Protein AF-0000000086705474 (afdb_homodimer)

Foldseek 3Di:
DDPPPPPPPPPPPPPPPPPPPPPPPPPDFAAEAEEEDEEEDAWEFEDPAPVCRQVSQVVTADDDDNDGDQKDKDKDKDKDWDWDQDPQAIHTRYMYMYMYMYMYHYDYPNLVVYDPVRVVVVCLQRVLRCVLVVVLVVLVSVLSVQLRVQLSPDDHDNYPVVSVVVSVVSNVVSVVVSVVVSVVSCVVCVNRVVSVNDRDD/DDDDPPDPDPPPPPPPPPPPPPPPPPPDFAAEAEEEDEEEDAWEFEDPAPVCRQVSQVVTADDDDNDGDQKDKDKDKDKDWDWDQDPQAIHTRYMYMYMYMYMYHYDYPNLVVYDPVRVVVVCLQRVLRCVLVVVLVVLVSVLSVQLRVQLSPDDHDNYPVVSVVVSVVSNVVSVVVSVVVSVVSCVVCVNRVVSVNDRDD

InterPro domains:
  IPR010321 Protein of unknown function DUF922 [PF06037] (41-191)

Organism: NCBI:txid218936

Secondary structure (DSSP, 8-state):
----------------------------PPEEEEEEEEEEEEEEE--SSGGGHHHHHHHHS-EETTEE-S-EEEEEEEEEEEEEEETTEEEEEEEEEEEEEEEEEEEEGGGGGS-HHHHHHHHHHHHHHHHHHHHHHHHHHHHHHHHHHHHHTPPPBSSHHHHHHHHHHHHHHHHHHHHHHHHHHHHHTTTTGGGT-----/----------------------------PPEEEEEEEEEEEEEEE--SSGGGHHHHHHHHS-EETTEE-S-EEEEEEEEEEEEEEETTEEEEEEEEEEEEEEEEEEEEGGGGGS-HHHHHHHHHHHHHHHHHHHHHHHHHHHHHHHHHHHHHTPPPBSSHHHHHHHHHHHHHHHHHHHHHHHHHHHHHTTTTGGGT-----

Nearest PDB structures (foldseek):
  4lzk-assembly1_E  TM=5.036E-01  e=5.948E+00  Burkholderia cenocepacia J2315
  5zx2-assembly1_D  TM=4.652E-01  e=9.963E+00  Mycobacterium tuberculosis H37Rv
  4lzk-assembly1_E  TM=5.034E-01  e=5.972E+00  Burkholderia cenocepacia J2315
  5zx2-assembly1_D  TM=4.645E-01  e=9.997E+00  Mycobacterium tuberculosis H37Rv

Structure (mmCIF, N/CA/C/O backbone):
data_AF-0000000086705474-model_v1
#
loop_
_entity.id
_entity.type
_entity.pdbx_description
1 polymer 'DUF922 domain-containing protein'
#
loop_
_atom_site.group_PDB
_atom_site.id
_atom_site.type_symbol
_atom_site.label_atom_id
_atom_site.label_alt_id
_atom_site.label_comp_id
_atom_site.label_asym_id
_atom_site.label_entity_id
_atom_site.label_seq_id
_atom_site.pdbx_PDB_ins_code
_atom_site.Cartn_x
_atom_site.Cartn_y
_atom_site.Cartn_z
_atom_site.occupancy
_atom_site.B_iso_or_equiv
_atom_site.auth_seq_id
_atom_site.auth_comp_id
_atom_site.auth_asym_id
_atom_site.auth_atom_id
_atom_site.pdbx_PDB_model_num
ATOM 1 N N . MET A 1 1 ? 15.773 38.812 88.812 1 33.72 1 MET A N 1
ATOM 2 C CA . MET A 1 1 ? 16.312 39 87.438 1 33.72 1 MET A CA 1
ATOM 3 C C . MET A 1 1 ? 15.367 38.406 86.438 1 33.72 1 MET A C 1
ATOM 5 O O . MET A 1 1 ? 15.141 37.188 86.375 1 33.72 1 MET A O 1
ATOM 9 N N . LEU A 1 2 ? 14.273 39.156 86.062 1 41.97 2 LEU A N 1
ATOM 10 C CA . LEU A 1 2 ? 13.117 38.75 85.25 1 41.97 2 LEU A CA 1
ATOM 11 C C . LEU A 1 2 ? 13.516 38.469 83.812 1 41.97 2 LEU A C 1
ATOM 13 O O . LEU A 1 2 ? 14.195 39.281 83.188 1 41.97 2 LEU A O 1
ATOM 17 N N . PRO A 1 3 ? 13.539 37.188 83.312 1 48.03 3 PRO A N 1
ATOM 18 C CA . PRO A 1 3 ? 14.023 36.844 82 1 48.03 3 PRO A CA 1
ATOM 19 C C . PRO A 1 3 ? 13.172 37.469 80.875 1 48.03 3 PRO A C 1
ATOM 21 O O . PRO A 1 3 ? 11.961 37.625 81.062 1 48.03 3 PRO A O 1
ATOM 24 N N . SER A 1 4 ? 13.625 38.562 80.188 1 45.91 4 SER A N 1
ATOM 25 C CA . SER A 1 4 ? 13.031 39.281 79.062 1 45.91 4 SER A CA 1
ATOM 26 C C . SER A 1 4 ? 12.75 38.344 77.938 1 45.91 4 SER A C 1
ATOM 28 O O . SER A 1 4 ? 13.648 37.656 77.438 1 45.91 4 SER A O 1
ATOM 30 N N . ARG A 1 5 ? 11.57 37.688 77.875 1 47.78 5 ARG A N 1
ATOM 31 C CA . ARG A 1 5 ? 11.117 36.812 76.812 1 47.78 5 ARG A CA 1
ATOM 32 C C . ARG A 1 5 ? 11.141 37.531 75.5 1 47.78 5 ARG A C 1
ATOM 34 O O . ARG A 1 5 ? 10.57 38.625 75.312 1 47.78 5 ARG A O 1
ATOM 41 N N . ARG A 1 6 ? 12.242 37.375 74.75 1 51.72 6 ARG A N 1
ATOM 42 C CA . ARG A 1 6 ? 12.398 38 73.438 1 51.72 6 ARG A CA 1
ATOM 43 C C . ARG A 1 6 ? 11.242 37.625 72.562 1 51.72 6 ARG A C 1
ATOM 45 O O . ARG A 1 6 ? 10.75 36.5 72.562 1 51.72 6 ARG A O 1
ATOM 52 N N . PRO A 1 7 ? 10.492 38.625 71.938 1 50 7 PRO A N 1
ATOM 53 C CA . PRO A 1 7 ? 9.344 38.375 71.062 1 50 7 PRO A CA 1
ATOM 54 C C . PRO A 1 7 ? 9.711 37.531 69.875 1 50 7 PRO A C 1
ATOM 56 O O . PRO A 1 7 ? 10.789 37.719 69.25 1 50 7 PRO A O 1
ATOM 59 N N . ARG A 1 8 ? 9.328 36.219 69.75 1 44.72 8 ARG A N 1
ATOM 60 C CA . ARG A 1 8 ? 9.516 35.344 68.625 1 44.72 8 ARG A CA 1
ATOM 61 C C . ARG A 1 8 ? 8.875 35.938 67.375 1 44.72 8 ARG A C 1
ATOM 63 O O . ARG A 1 8 ? 7.688 36.281 67.375 1 44.72 8 ARG A O 1
ATOM 70 N N . MET A 1 9 ? 9.57 36.688 66.562 1 35.62 9 MET A N 1
ATOM 71 C CA . MET A 1 9 ? 9.086 37.188 65.312 1 35.62 9 MET A CA 1
ATOM 72 C C . MET A 1 9 ? 8.484 36.062 64.5 1 35.62 9 MET A C 1
ATOM 74 O O . MET A 1 9 ? 9.094 35 64.312 1 35.62 9 MET A O 1
ATOM 78 N N . LYS A 1 10 ? 7.188 35.938 64.375 1 45.16 10 LYS A N 1
ATOM 79 C CA . LYS A 1 10 ? 6.488 35 63.469 1 45.16 10 LYS A CA 1
ATOM 80 C C . LYS A 1 10 ? 6.984 35.125 62.031 1 45.16 10 LYS A C 1
ATOM 82 O O . LYS A 1 10 ? 6.984 36.219 61.469 1 45.16 10 LYS A O 1
ATOM 87 N N . LYS A 1 11 ? 7.992 34.281 61.688 1 45.34 11 LYS A N 1
ATOM 88 C CA . LYS A 1 11 ? 8.352 34.219 60.281 1 45.34 11 LYS A CA 1
ATOM 89 C C . LYS A 1 11 ? 7.117 34 59.406 1 45.34 11 LYS A C 1
ATOM 91 O O . LYS A 1 11 ? 6.359 33.062 59.594 1 45.34 11 LYS A O 1
ATOM 96 N N . THR A 1 12 ? 6.473 35.094 58.969 1 46.84 12 THR A N 1
ATOM 97 C CA . THR A 1 12 ? 5.434 34.938 57.969 1 46.84 12 THR A CA 1
ATOM 98 C C . THR A 1 12 ? 6.012 34.344 56.688 1 46.84 12 THR A C 1
ATOM 100 O O . THR A 1 12 ? 6.91 34.906 56.062 1 46.84 12 THR A O 1
ATOM 103 N N . GLY A 1 13 ? 6.148 33.062 56.562 1 41.91 13 GLY A N 1
ATOM 104 C CA . GLY A 1 13 ? 6.523 32.375 55.344 1 41.91 13 GLY A CA 1
ATOM 105 C C . GLY A 1 13 ? 5.633 32.719 54.188 1 41.91 13 GLY A C 1
ATOM 106 O O . GLY A 1 13 ? 4.41 32.562 54.25 1 41.91 13 GLY A O 1
ATOM 107 N N . TYR A 1 14 ? 5.898 33.781 53.406 1 43.78 14 TYR A N 1
ATOM 108 C CA . TYR A 1 14 ? 5.223 34.062 52.125 1 43.78 14 TYR A CA 1
ATOM 109 C C . TYR A 1 14 ? 5.312 32.844 51.219 1 43.78 14 TYR A C 1
ATOM 111 O O . TYR A 1 14 ? 6.41 32.375 50.906 1 43.78 14 TYR A O 1
ATOM 119 N N . TRP A 1 15 ? 4.352 31.906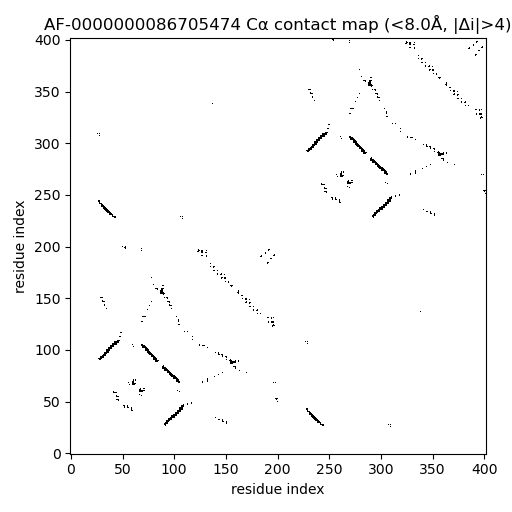 51.344 1 41.41 15 TRP A N 1
ATOM 120 C CA . TRP A 1 15 ? 4.242 30.859 50.344 1 41.41 15 TRP A CA 1
ATOM 121 C C . TRP A 1 15 ? 4.164 31.453 48.938 1 41.41 15 TRP A C 1
ATOM 123 O O . TRP A 1 15 ? 3.23 32.219 48.625 1 41.41 15 TRP A O 1
ATOM 133 N N . LEU A 1 16 ? 5.258 31.844 48.312 1 44.44 16 LEU A N 1
ATOM 134 C CA . LEU A 1 16 ? 5.273 32.094 46.875 1 44.44 16 LEU A CA 1
ATOM 135 C C . LEU A 1 16 ? 4.559 30.984 46.094 1 44.44 16 LEU A C 1
ATOM 137 O O . LEU A 1 16 ? 5.023 29.844 46.094 1 44.44 16 LEU A O 1
ATOM 141 N N . GLY A 1 17 ? 3.217 31.031 46 1 41.88 17 GLY A N 1
ATOM 142 C CA . GLY A 1 17 ? 2.477 30.172 45.094 1 41.88 17 GLY A CA 1
ATOM 143 C C . GLY A 1 17 ? 3.045 30.141 43.688 1 41.88 17 GLY A C 1
ATOM 144 O O . GLY A 1 17 ? 3.08 31.172 43 1 41.88 17 GLY A O 1
ATOM 145 N N . ALA A 1 18 ? 4.004 29.359 43.375 1 45.19 18 ALA A N 1
ATOM 146 C CA . ALA A 1 18 ? 4.406 29.094 42 1 45.19 18 ALA A CA 1
ATOM 147 C C . ALA A 1 18 ? 3.191 28.797 41.125 1 45.19 18 ALA A C 1
ATOM 149 O O . ALA A 1 18 ? 2.551 27.75 41.281 1 45.19 18 ALA A O 1
ATOM 150 N N . TRP A 1 19 ? 2.506 29.859 40.562 1 41.56 19 TRP A N 1
ATOM 151 C CA . TRP A 1 19 ? 1.549 29.609 39.5 1 41.56 19 TRP A CA 1
ATOM 152 C C . TRP A 1 19 ? 2.162 28.734 38.406 1 41.56 19 TRP A C 1
ATOM 154 O O . TRP A 1 19 ? 3.062 29.172 37.688 1 41.56 19 TRP A O 1
ATOM 164 N N . LEU A 1 20 ? 2.234 27.453 38.656 1 40.69 20 LEU A N 1
ATOM 165 C CA . LEU A 1 20 ? 2.508 26.547 37.531 1 40.69 20 LEU A CA 1
ATOM 166 C C . LEU A 1 20 ? 1.64 26.906 36.344 1 40.69 20 LEU A C 1
ATOM 168 O O . LEU A 1 20 ? 0.427 26.672 36.344 1 40.69 20 LEU A O 1
ATOM 172 N N . LEU A 1 21 ? 1.964 27.984 35.625 1 39.12 21 LEU A N 1
ATOM 173 C CA . LEU A 1 21 ? 1.354 28.109 34.281 1 39.12 21 LEU A CA 1
ATOM 174 C C . LEU A 1 21 ? 1.39 26.781 33.562 1 39.12 21 LEU A C 1
ATOM 176 O O . LEU A 1 21 ? 2.453 26.328 33.125 1 39.12 21 LEU A O 1
ATOM 180 N N . LEU A 1 22 ? 0.556 25.891 33.938 1 41.06 22 LEU A N 1
ATOM 181 C CA . LEU A 1 22 ? 0.345 24.781 33 1 41.06 22 LEU A CA 1
ATOM 182 C C . LEU A 1 22 ? 0.246 25.297 31.578 1 41.06 22 LEU A C 1
ATOM 184 O O . LEU A 1 22 ? -0.789 25.828 31.172 1 41.06 22 LEU A O 1
ATOM 188 N N . GLY A 1 23 ? 1.284 25.781 31 1 38.19 23 GLY A N 1
ATOM 189 C CA . GLY A 1 23 ? 1.27 26.031 29.578 1 38.19 23 GLY A CA 1
ATOM 190 C C . GLY A 1 23 ? 0.468 25.016 28.797 1 38.19 23 GLY A C 1
ATOM 191 O O . GLY A 1 23 ? 0.567 23.812 29.047 1 38.19 23 GLY A O 1
ATOM 192 N N . ALA A 1 24 ? -0.688 25.328 28.25 1 42.12 24 ALA A N 1
ATOM 193 C CA . ALA A 1 24 ? -1.467 24.531 27.312 1 42.12 24 ALA A CA 1
ATOM 194 C C . ALA A 1 24 ? -0.555 23.75 26.375 1 42.12 24 ALA A C 1
ATOM 196 O O . ALA A 1 24 ? 0.28 24.328 25.688 1 42.12 24 ALA A O 1
ATOM 197 N N . LEU A 1 25 ? -0.239 22.562 26.688 1 45.72 25 LEU A N 1
ATOM 198 C CA . LEU A 1 25 ? 0.415 21.719 25.688 1 45.72 25 LEU A CA 1
ATOM 199 C C . LEU A 1 25 ? -0.154 21.969 24.297 1 45.72 25 LEU A C 1
ATOM 201 O O . LEU A 1 25 ? -1.372 22.047 24.125 1 45.72 25 LEU A O 1
ATOM 205 N N . PRO A 1 26 ? 0.55 22.562 23.438 1 49.62 26 PRO A N 1
ATOM 206 C CA . PRO A 1 26 ? 0.085 22.797 22.062 1 49.62 26 PRO A CA 1
ATOM 207 C C . PRO A 1 26 ? -0.723 21.625 21.516 1 49.62 26 PRO A C 1
ATOM 209 O O . PRO A 1 26 ? -0.505 20.484 21.906 1 49.62 26 PRO A O 1
ATOM 212 N N . ALA A 1 27 ? -1.98 21.875 21.172 1 53.22 27 ALA A N 1
ATOM 213 C CA . ALA A 1 27 ? -2.895 20.938 20.531 1 53.22 27 ALA A CA 1
ATOM 214 C C . ALA A 1 27 ? -2.154 20.047 19.531 1 53.22 27 ALA A C 1
ATOM 216 O O . ALA A 1 27 ? -1.529 20.547 18.594 1 53.22 27 ALA A O 1
ATOM 217 N N . GLN A 1 28 ? -1.613 18.922 20.016 1 62.69 28 GLN A N 1
ATOM 218 C CA . GLN A 1 28 ? -0.986 17.938 19.141 1 62.69 28 GLN A CA 1
ATOM 219 C C . GLN A 1 28 ? -1.927 17.531 18.016 1 62.69 28 GLN A C 1
ATOM 221 O O . GLN A 1 28 ? -3.123 17.328 18.234 1 62.69 28 GLN A O 1
ATOM 226 N N . GLY A 1 29 ? -1.648 17.891 16.734 1 73.25 29 GLY A N 1
ATOM 227 C CA . GLY A 1 29 ? -2.418 17.516 15.562 1 73.25 29 GLY A CA 1
ATOM 228 C C . GLY A 1 29 ? -2.746 16.031 15.523 1 73.25 29 GLY A C 1
ATOM 229 O O . GLY A 1 29 ? -2.104 15.234 16.203 1 73.25 29 GLY A O 1
ATOM 230 N N . ALA A 1 30 ? -3.838 15.727 14.867 1 85.62 30 ALA A N 1
ATOM 231 C CA . ALA A 1 30 ? -4.293 14.344 14.781 1 85.62 30 ALA A CA 1
ATOM 232 C C . ALA A 1 30 ? -3.279 13.477 14.047 1 85.62 30 ALA A C 1
ATOM 234 O O . ALA A 1 30 ? -2.684 13.906 13.055 1 85.62 30 ALA A O 1
ATOM 235 N N . MET A 1 31 ? -3.043 12.312 14.523 1 92.44 31 MET A N 1
ATOM 236 C CA . MET A 1 31 ? -2.234 11.312 13.844 1 92.44 31 MET A CA 1
ATOM 237 C C . MET A 1 31 ? -3.068 10.539 12.828 1 92.44 31 MET A C 1
ATOM 239 O O . MET A 1 31 ? -4.281 10.391 12.992 1 92.44 31 MET A O 1
ATOM 243 N N . VAL A 1 32 ? -2.391 10.188 11.727 1 96.69 32 VAL A N 1
ATOM 244 C CA . VAL A 1 32 ? -3.018 9.32 10.727 1 96.69 32 VAL A CA 1
ATOM 245 C C . VAL A 1 32 ? -2.336 7.957 10.727 1 96.69 32 VAL A C 1
ATOM 247 O O . VAL A 1 32 ? -1.108 7.871 10.641 1 96.69 32 VAL A O 1
ATOM 250 N N . GLN A 1 33 ? -3.061 6.953 10.914 1 97.75 33 GLN A N 1
ATOM 251 C CA . GLN A 1 33 ? -2.59 5.574 10.82 1 97.75 33 GLN A CA 1
ATOM 252 C C . GLN A 1 33 ? -3.328 4.812 9.727 1 97.75 33 GLN A C 1
ATOM 254 O O . GLN A 1 33 ? -4.555 4.883 9.633 1 97.75 33 GLN A O 1
ATOM 259 N N . SER A 1 34 ? -2.559 4.191 8.852 1 98.31 34 SER A N 1
ATOM 260 C CA . SER A 1 34 ? -3.166 3.336 7.836 1 98.31 34 SER A CA 1
ATOM 261 C C . SER A 1 34 ? -2.668 1.898 7.957 1 98.31 34 SER A C 1
ATOM 263 O O . SER A 1 34 ? -1.462 1.648 7.91 1 98.31 34 SER A O 1
ATOM 265 N N . GLU A 1 35 ? -3.617 0.982 8.094 1 98.75 35 GLU A N 1
ATOM 266 C CA . GLU A 1 35 ? -3.34 -0.45 8.148 1 98.75 35 GLU A CA 1
ATOM 267 C C . GLU A 1 35 ? -3.926 -1.176 6.945 1 98.75 35 GLU A C 1
ATOM 269 O O . GLU A 1 35 ? -5.039 -0.875 6.512 1 98.75 35 GLU A O 1
ATOM 274 N N . SER A 1 36 ? -3.145 -2.049 6.402 1 98.44 36 SER A N 1
ATOM 275 C CA . SER A 1 36 ? -3.602 -2.838 5.266 1 98.44 36 SER A CA 1
ATOM 276 C C . SER A 1 36 ? -3.154 -4.293 5.387 1 98.44 36 SER A C 1
ATOM 278 O O . SER A 1 36 ? -2.031 -4.566 5.812 1 98.44 36 SER A O 1
ATOM 280 N N . SER A 1 37 ? -4.051 -5.191 5.164 1 98.44 37 SER A N 1
ATOM 281 C CA . SER A 1 37 ? -3.809 -6.625 5.047 1 98.44 37 SER A CA 1
ATOM 282 C C . SER A 1 37 ? -4.449 -7.191 3.785 1 98.44 37 SER A C 1
ATOM 284 O O . SER A 1 37 ? -5.676 -7.238 3.672 1 98.44 37 SER A O 1
ATOM 286 N N . VAL A 1 38 ? -3.654 -7.613 2.852 1 98.25 38 VAL A N 1
ATOM 287 C CA . VAL A 1 38 ? -4.145 -8.156 1.588 1 98.25 38 VAL A CA 1
ATOM 288 C C . VAL A 1 38 ? -3.574 -9.555 1.368 1 98.25 38 VAL A C 1
ATOM 290 O O . VAL A 1 38 ? -2.373 -9.773 1.542 1 98.25 38 VAL A O 1
ATOM 293 N N . GLN A 1 39 ? -4.402 -10.414 1 1 97.94 39 GLN A N 1
ATOM 294 C CA . GLN A 1 39 ? -4.023 -11.805 0.759 1 97.94 39 GLN A CA 1
ATOM 295 C C . GLN A 1 39 ? -4.23 -12.188 -0.704 1 97.94 39 GLN A C 1
ATOM 297 O O . GLN A 1 39 ? -5.273 -11.883 -1.288 1 97.94 39 GLN A O 1
ATOM 302 N N . VAL A 1 40 ? -3.244 -12.812 -1.244 1 96.38 40 VAL A N 1
ATOM 303 C CA . VAL A 1 40 ? -3.385 -13.414 -2.568 1 96.38 40 VAL A CA 1
ATOM 304 C C . VAL A 1 40 ? -3.562 -14.922 -2.436 1 96.38 40 VAL A C 1
ATOM 306 O O . VAL A 1 40 ? -2.701 -15.609 -1.882 1 96.38 40 VAL A O 1
ATOM 309 N N . ASN A 1 41 ? -4.637 -15.336 -2.947 1 92.75 41 ASN A N 1
ATOM 310 C CA . ASN A 1 41 ? -4.953 -16.75 -3.039 1 92.75 41 ASN A CA 1
ATOM 311 C C . ASN A 1 41 ? -4.859 -17.266 -4.477 1 92.75 41 ASN A C 1
ATOM 313 O O . ASN A 1 41 ? -5.512 -16.719 -5.371 1 92.75 41 ASN A O 1
ATOM 317 N N . PHE A 1 42 ? -4.09 -18.266 -4.641 1 93 42 PHE A N 1
ATOM 318 C CA . PHE A 1 42 ? -3.945 -18.844 -5.977 1 93 42 PHE A CA 1
ATOM 319 C C . PHE A 1 42 ? -4.918 -19.984 -6.184 1 93 42 PHE A C 1
ATOM 321 O O . PHE A 1 42 ? -4.895 -20.969 -5.438 1 93 42 PHE A O 1
ATOM 328 N N . TYR A 1 43 ? -5.754 -19.875 -7.156 1 92.94 43 TYR A N 1
ATOM 329 C CA . TYR A 1 43 ? -6.582 -21.031 -7.496 1 92.94 43 TYR A CA 1
ATOM 330 C C . TYR A 1 43 ? -5.855 -21.953 -8.469 1 92.94 43 TYR A C 1
ATOM 332 O O . TYR A 1 43 ? -5.18 -21.5 -9.391 1 92.94 43 TYR A O 1
ATOM 340 N N . PRO A 1 44 ? -5.949 -23.234 -8.281 1 90.75 44 PRO A N 1
ATOM 341 C CA . PRO A 1 44 ? -5.133 -24.188 -9.039 1 90.75 44 PRO A CA 1
ATOM 342 C C . PRO A 1 44 ? -5.703 -24.484 -10.422 1 90.75 44 PRO A C 1
ATOM 344 O O . PRO A 1 44 ? -6.914 -24.656 -10.57 1 90.75 44 PRO A O 1
ATOM 347 N N . ILE A 1 45 ? -4.797 -24.484 -11.344 1 91.31 45 ILE A N 1
ATOM 348 C CA . ILE A 1 45 ? -5.113 -25.031 -12.664 1 91.31 45 ILE A CA 1
ATOM 349 C C . ILE A 1 45 ? -4.223 -26.234 -12.953 1 91.31 45 ILE A C 1
ATOM 351 O O . ILE A 1 45 ? -3.008 -26.172 -12.75 1 91.31 45 ILE A O 1
ATOM 355 N N . THR A 1 46 ? -4.887 -27.328 -13.281 1 90.88 46 THR A N 1
ATOM 356 C CA . THR A 1 46 ? -4.184 -28.547 -13.695 1 90.88 46 THR A CA 1
ATOM 357 C C . THR A 1 46 ? -4.266 -28.719 -15.211 1 90.88 46 THR A C 1
ATOM 359 O O . THR A 1 46 ? -5.352 -28.938 -15.758 1 90.88 46 THR A O 1
ATOM 362 N N . ALA A 1 47 ? -3.143 -28.562 -15.82 1 93 47 ALA A N 1
ATOM 363 C CA . ALA A 1 47 ? -3.02 -28.703 -17.266 1 93 47 ALA A CA 1
ATOM 364 C C . ALA A 1 47 ? -1.646 -29.234 -17.656 1 93 47 ALA A C 1
ATOM 366 O O . ALA A 1 47 ? -0.62 -28.656 -17.297 1 93 47 ALA A O 1
ATOM 367 N N . ALA A 1 48 ? -1.668 -30.312 -18.469 1 90.5 48 ALA A N 1
ATOM 368 C CA . ALA A 1 48 ? -0.396 -30.906 -18.875 1 90.5 48 ALA A CA 1
ATOM 369 C C . ALA A 1 48 ? 0.345 -30.016 -19.844 1 90.5 48 ALA A C 1
ATOM 371 O O . ALA A 1 48 ? 1.577 -30.016 -19.906 1 90.5 48 ALA A O 1
ATOM 372 N N . THR A 1 49 ? -0.442 -29.297 -20.656 1 90.94 49 THR A N 1
ATOM 373 C CA . THR A 1 49 ? 0.112 -28.375 -21.656 1 90.94 49 THR A CA 1
ATOM 374 C C . THR A 1 49 ? -0.688 -27.078 -21.688 1 90.94 49 THR A C 1
ATOM 376 O O . THR A 1 49 ? -1.79 -27 -21.141 1 90.94 49 THR A O 1
ATOM 379 N N . ALA A 1 50 ? -0.168 -26.141 -22.344 1 90.5 50 ALA A N 1
ATOM 380 C CA . ALA A 1 50 ? -0.814 -24.828 -22.484 1 90.5 50 ALA A CA 1
ATOM 381 C C . ALA A 1 50 ? -2.166 -24.969 -23.188 1 90.5 50 ALA A C 1
ATOM 383 O O . ALA A 1 50 ? -3.1 -24.219 -22.891 1 90.5 50 ALA A O 1
ATOM 384 N N . ARG A 1 51 ? -2.297 -25.969 -24.062 1 90.75 51 ARG A N 1
ATOM 385 C CA . ARG A 1 51 ? -3.543 -26.172 -24.797 1 90.75 51 ARG A CA 1
ATOM 386 C C . ARG A 1 51 ? -4.684 -26.531 -23.844 1 90.75 51 ARG A C 1
ATOM 388 O O . ARG A 1 51 ? -5.855 -26.328 -24.156 1 90.75 51 ARG A O 1
ATOM 395 N N . GLN A 1 52 ? -4.301 -26.969 -22.672 1 93.19 52 GLN A N 1
ATOM 396 C CA . GLN A 1 52 ? -5.312 -27.406 -21.734 1 93.19 52 GLN A CA 1
ATOM 3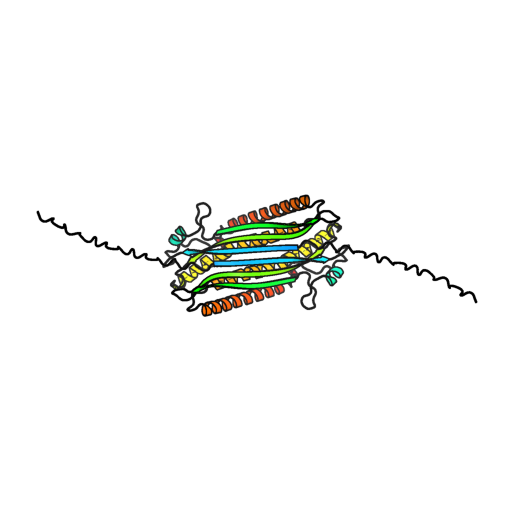97 C C . GLN A 1 52 ? -5.578 -26.344 -20.672 1 93.19 52 GLN A C 1
ATOM 399 O O . GLN A 1 52 ? -6.305 -26.594 -19.703 1 93.19 52 GLN A O 1
ATOM 404 N N . TRP A 1 53 ? -5 -25.125 -20.844 1 93.44 53 TRP A N 1
ATOM 405 C CA . TRP A 1 53 ? -5.223 -24.047 -19.875 1 93.44 53 TRP A CA 1
ATOM 406 C C . TRP A 1 53 ? -6.68 -23.594 -19.891 1 93.44 53 TRP A C 1
ATOM 408 O O . TRP A 1 53 ? -7.305 -23.469 -18.844 1 93.44 53 TRP A O 1
ATOM 418 N N . LEU A 1 54 ? -7.164 -23.438 -21.125 1 92.25 54 LEU A N 1
ATOM 419 C CA . LEU A 1 54 ? -8.469 -22.797 -21.281 1 92.25 54 LEU A CA 1
ATOM 420 C C . LEU A 1 54 ? -9.555 -23.609 -20.594 1 92.25 54 LEU A C 1
ATOM 422 O O . LEU A 1 54 ? -10.312 -23.094 -19.781 1 92.25 54 LEU A O 1
ATOM 426 N N . PRO A 1 55 ? -9.695 -24.906 -20.812 1 93.38 55 PRO A N 1
ATOM 427 C CA . PRO A 1 55 ? -10.727 -25.656 -20.094 1 93.38 55 PRO A CA 1
ATOM 428 C C . PRO A 1 55 ? -10.5 -25.656 -18.578 1 93.38 55 PRO A C 1
ATOM 430 O O . PRO A 1 55 ? -11.461 -25.578 -17.812 1 93.38 55 PRO A O 1
ATOM 433 N N . ALA A 1 56 ? -9.242 -25.766 -18.172 1 93.94 56 ALA A N 1
ATOM 434 C CA . ALA A 1 56 ? -8.953 -25.766 -16.734 1 93.94 56 ALA A CA 1
ATOM 435 C C . ALA A 1 56 ? -9.383 -24.453 -16.094 1 93.94 56 ALA A C 1
ATOM 437 O O . ALA A 1 56 ? -9.984 -24.453 -15.016 1 93.94 56 ALA A O 1
ATOM 438 N N . LEU A 1 57 ? -9.055 -23.297 -16.781 1 94.44 57 LEU A N 1
ATOM 439 C CA . LEU A 1 57 ? -9.461 -21.984 -16.328 1 94.44 57 LEU A CA 1
ATOM 440 C C . LEU A 1 57 ? -10.977 -21.844 -16.328 1 94.44 57 LEU A C 1
ATOM 442 O O . LEU A 1 57 ? -11.562 -21.234 -15.43 1 94.44 57 LEU A O 1
ATOM 446 N N . GLY A 1 58 ? -11.594 -22.422 -17.344 1 92 58 GLY A N 1
ATOM 447 C CA . GLY A 1 58 ? -13.039 -22.375 -17.453 1 92 58 GLY A CA 1
ATOM 448 C C . GLY A 1 58 ? -13.75 -23 -16.266 1 92 58 GLY A C 1
ATOM 449 O O . GLY A 1 58 ? -14.906 -22.656 -15.984 1 92 58 GLY A O 1
ATOM 450 N N . ILE A 1 59 ? -13.094 -23.828 -15.555 1 92.62 59 ILE A N 1
ATOM 451 C CA . ILE A 1 59 ? -13.688 -24.547 -14.438 1 92.62 59 ILE A CA 1
ATOM 452 C C . ILE A 1 59 ? -13.297 -23.875 -13.125 1 92.62 59 ILE A C 1
ATOM 454 O O . ILE A 1 59 ? -14.133 -23.703 -12.234 1 92.62 59 ILE A O 1
ATOM 458 N N . ARG A 1 60 ? -12.07 -23.375 -13 1 95.31 60 ARG A N 1
ATOM 459 C CA . ARG A 1 60 ? -11.508 -23.047 -11.695 1 95.31 60 ARG A CA 1
ATOM 460 C C . ARG A 1 60 ? -11.5 -21.531 -11.469 1 95.31 60 ARG A C 1
ATOM 462 O O . ARG A 1 60 ? -11.359 -21.078 -10.336 1 95.31 60 ARG A O 1
ATOM 469 N N . ALA A 1 61 ? -11.562 -20.703 -12.594 1 96.69 61 ALA A N 1
ATOM 470 C CA . ALA A 1 61 ? -11.484 -19.25 -12.453 1 96.69 61 ALA A CA 1
ATOM 471 C C . ALA A 1 61 ? -12.672 -18.703 -11.664 1 96.69 61 ALA A C 1
ATOM 473 O O . ALA A 1 61 ? -13.781 -19.234 -11.758 1 96.69 61 ALA A O 1
ATOM 474 N N . PRO A 1 62 ? -12.445 -17.719 -10.867 1 96.38 62 PRO A N 1
ATOM 475 C CA . PRO A 1 62 ? -13.547 -17.156 -10.078 1 96.38 62 PRO A CA 1
ATOM 476 C C . PRO A 1 62 ? -14.602 -16.469 -10.945 1 96.38 62 PRO A C 1
ATOM 478 O O . PRO A 1 62 ? -14.336 -16.141 -12.102 1 96.38 62 PRO A O 1
ATOM 481 N N . LEU A 1 63 ? -15.766 -16.359 -10.258 1 96.31 63 LEU A N 1
ATOM 482 C CA . LEU A 1 63 ? -16.891 -15.711 -10.922 1 96.31 63 LEU A CA 1
ATOM 483 C C . LEU A 1 63 ? -17.094 -14.297 -10.383 1 96.31 63 LEU A C 1
ATOM 485 O O . LEU A 1 63 ? -16.984 -14.062 -9.18 1 96.31 63 LEU A O 1
ATOM 489 N N . VAL A 1 64 ? -17.391 -13.305 -11.25 1 94.75 64 VAL A N 1
ATOM 490 C CA . VAL A 1 64 ? -18.031 -12.031 -10.953 1 94.75 64 VAL A CA 1
ATOM 491 C C . VAL A 1 64 ? -19.406 -11.977 -11.617 1 94.75 64 VAL A C 1
ATOM 493 O O . VAL A 1 64 ? -19.516 -11.875 -12.836 1 94.75 64 VAL A O 1
ATOM 496 N N . GLY A 1 65 ? -20.328 -12.039 -10.734 1 93.94 65 GLY A N 1
ATOM 497 C CA . GLY A 1 65 ? -21.609 -12.406 -11.312 1 93.94 65 GLY A CA 1
ATOM 498 C C . GLY A 1 65 ? -21.609 -13.773 -11.969 1 93.94 65 GLY A C 1
ATOM 499 O O . GLY A 1 65 ? -21.234 -14.766 -11.336 1 93.94 65 GLY A O 1
ATOM 500 N N . ASP A 1 66 ? -21.906 -13.883 -13.266 1 94.25 66 ASP A N 1
ATOM 501 C CA . ASP A 1 66 ? -21.938 -15.141 -13.992 1 94.25 66 ASP A CA 1
ATOM 502 C C . ASP A 1 66 ? -20.766 -15.242 -14.969 1 94.25 66 ASP A C 1
ATOM 504 O O . ASP A 1 66 ? -20.734 -16.156 -15.805 1 94.25 66 ASP A O 1
ATOM 508 N N . VAL A 1 67 ? -19.922 -14.344 -14.82 1 93.94 67 VAL A N 1
ATOM 509 C CA . VAL A 1 67 ? -18.812 -14.297 -15.773 1 93.94 67 VAL A CA 1
ATOM 510 C C . VAL A 1 67 ? -17.516 -14.75 -15.094 1 93.94 67 VAL A C 1
ATOM 512 O O . VAL A 1 67 ? -17.203 -14.297 -13.984 1 93.94 67 VAL A O 1
ATOM 515 N N . ARG A 1 68 ? -16.781 -15.672 -15.703 1 95.5 68 ARG A N 1
ATOM 516 C CA . ARG A 1 68 ? -15.469 -16.078 -15.203 1 95.5 68 ARG A CA 1
ATOM 517 C C . ARG A 1 68 ? -14.414 -15.016 -15.523 1 95.5 68 ARG A C 1
ATOM 519 O O . ARG A 1 68 ? -14.406 -14.453 -16.625 1 95.5 68 ARG A O 1
ATOM 526 N N . VAL A 1 69 ? -13.617 -14.75 -14.539 1 96.5 69 VAL A N 1
ATOM 527 C CA . VAL A 1 69 ? -12.531 -13.789 -14.711 1 96.5 69 VAL A CA 1
ATOM 528 C C . VAL A 1 69 ? -11.211 -14.414 -14.273 1 96.5 69 VAL A C 1
ATOM 530 O O . VAL A 1 69 ? -11.188 -15.281 -13.391 1 96.5 69 VAL A O 1
ATOM 533 N N . LEU A 1 70 ? -10.102 -13.984 -14.906 1 96.75 70 LEU A N 1
ATOM 534 C CA . LEU A 1 70 ? -8.805 -14.594 -14.641 1 96.75 70 LEU A CA 1
ATOM 535 C C . LEU A 1 70 ? -8.266 -14.156 -13.289 1 96.75 70 LEU A C 1
ATOM 537 O O . LEU A 1 70 ? -7.539 -14.906 -12.633 1 96.75 70 LEU A O 1
ATOM 541 N N . GLY A 1 71 ? -8.492 -12.945 -12.883 1 97 71 GLY A N 1
ATOM 542 C CA . GLY A 1 71 ? -8.172 -12.383 -11.578 1 97 71 GLY A CA 1
ATOM 543 C C . GLY A 1 71 ? -9.336 -11.656 -10.938 1 97 71 GLY A C 1
ATOM 544 O O . GLY A 1 71 ? -10.141 -11.031 -11.633 1 97 71 GLY A O 1
ATOM 545 N N . LYS A 1 72 ? -9.422 -11.742 -9.648 1 96.69 72 LYS A N 1
ATOM 546 C CA . LYS A 1 72 ? -10.484 -11.086 -8.898 1 96.69 72 LYS A CA 1
ATOM 547 C C . LYS A 1 72 ? -9.984 -10.578 -7.547 1 96.69 72 LYS A C 1
ATOM 549 O O . LYS A 1 72 ? -9.281 -11.297 -6.836 1 96.69 72 LYS A O 1
ATOM 554 N N . ALA A 1 73 ? -10.352 -9.383 -7.273 1 97.25 73 ALA A N 1
ATOM 555 C CA . ALA A 1 73 ? -10.008 -8.82 -5.969 1 97.25 73 ALA A CA 1
ATOM 556 C C . ALA A 1 73 ? -11.25 -8.312 -5.242 1 97.25 73 ALA A C 1
ATOM 558 O O . ALA A 1 73 ? -12.219 -7.895 -5.875 1 97.25 73 ALA A O 1
ATOM 559 N N . SER A 1 74 ? -11.242 -8.383 -3.955 1 97.38 74 SER A N 1
ATOM 560 C CA . SER A 1 74 ? -12.242 -7.801 -3.066 1 97.38 74 SER A CA 1
ATOM 561 C C . SER A 1 74 ? -11.586 -7.07 -1.898 1 97.38 74 SER A C 1
ATOM 563 O O . SER A 1 74 ? -10.578 -7.531 -1.361 1 97.38 74 SER A O 1
ATOM 565 N N . TYR A 1 75 ? -12.164 -5.934 -1.558 1 98.25 75 TYR A N 1
ATOM 566 C CA . TYR A 1 75 ? -11.594 -5.105 -0.505 1 98.25 75 TYR A CA 1
ATOM 567 C C . TYR A 1 75 ? -12.672 -4.625 0.459 1 98.25 75 TYR A C 1
ATOM 569 O O . TYR A 1 75 ? -13.805 -4.352 0.051 1 98.25 75 TYR A O 1
ATOM 577 N N . ARG A 1 76 ? -12.328 -4.5 1.668 1 98.56 76 ARG A N 1
ATOM 578 C CA . ARG A 1 76 ? -13.094 -3.818 2.703 1 98.56 76 ARG A CA 1
ATOM 579 C C . ARG A 1 76 ? -12.266 -2.715 3.359 1 98.56 76 ARG A C 1
ATOM 581 O O . ARG A 1 76 ? -11.141 -2.955 3.797 1 98.56 76 ARG A O 1
ATOM 588 N N . LEU A 1 77 ? -12.781 -1.564 3.348 1 98.62 77 LEU A N 1
ATOM 589 C CA . LEU A 1 77 ? -12.109 -0.402 3.92 1 98.62 77 LEU A CA 1
ATOM 590 C C . LEU A 1 77 ? -12.984 0.264 4.977 1 98.62 77 LEU A C 1
ATOM 592 O O . LEU A 1 77 ? -14.156 0.558 4.727 1 98.62 77 LEU A O 1
ATOM 596 N N . ASP A 1 78 ? -12.477 0.489 6.109 1 98.06 78 ASP A N 1
ATOM 597 C CA . ASP A 1 78 ? -13.164 1.222 7.168 1 98.06 78 ASP A CA 1
ATOM 598 C C . ASP A 1 78 ? -12.203 2.156 7.902 1 98.06 78 ASP A C 1
ATOM 600 O O . ASP A 1 78 ? -11.008 2.197 7.59 1 98.06 78 ASP A O 1
ATOM 604 N N . TRP A 1 79 ? -12.742 2.961 8.844 1 98.56 79 TRP A N 1
ATOM 605 C CA . TRP A 1 79 ? -11.906 3.867 9.617 1 98.56 79 TRP A CA 1
ATOM 606 C C . TRP A 1 79 ? -12.469 4.062 11.023 1 98.56 79 TRP A C 1
ATOM 608 O O . TRP A 1 79 ? -13.672 3.91 11.242 1 98.56 79 TRP A O 1
ATOM 618 N N . GLN A 1 80 ? -11.602 4.367 11.914 1 98.38 80 GLN A N 1
ATOM 619 C CA . GLN A 1 80 ? -11.922 4.621 13.312 1 98.38 80 GLN A CA 1
ATOM 620 C C . GLN A 1 80 ? -11.312 5.938 13.789 1 98.38 80 GLN A C 1
ATOM 622 O O . GLN A 1 80 ? -10.211 6.305 13.375 1 98.38 80 GLN A O 1
ATOM 627 N N . LEU A 1 81 ? -12.078 6.531 14.719 1 97.81 81 LEU A N 1
ATOM 628 C CA . LEU A 1 81 ? -11.633 7.812 15.258 1 97.81 81 LEU A CA 1
ATOM 629 C C . LEU A 1 81 ? -11.297 7.688 16.734 1 97.81 81 LEU A C 1
ATOM 631 O O . LEU A 1 81 ? -12.008 7.004 17.484 1 97.81 81 LEU A O 1
ATOM 635 N N . ASP A 1 82 ? -10.266 8.25 17.141 1 97.12 82 ASP A N 1
ATOM 636 C CA . ASP A 1 82 ? -9.969 8.555 18.531 1 97.12 82 ASP A CA 1
ATOM 637 C C . ASP A 1 82 ? -10.18 10.039 18.828 1 97.12 82 ASP A C 1
ATOM 639 O O . ASP A 1 82 ? -9.375 10.883 18.422 1 97.12 82 ASP A O 1
ATOM 643 N N . LEU A 1 83 ? -11.266 10.344 19.547 1 95.62 83 LEU A N 1
ATOM 644 C CA . LEU A 1 83 ? -11.672 11.719 19.844 1 95.62 83 LEU A CA 1
ATOM 645 C C . LEU A 1 83 ? -11.453 12.039 21.312 1 95.62 83 LEU A C 1
ATOM 647 O O . LEU A 1 83 ? -11.477 11.148 22.156 1 95.62 83 LEU A O 1
ATOM 651 N N . GLU A 1 84 ? -11.281 13.336 21.5 1 92.31 84 GLU A N 1
ATOM 652 C CA . GLU A 1 84 ? -11.117 13.797 22.875 1 92.31 84 GLU A CA 1
ATOM 653 C C . GLU A 1 84 ? -11.797 15.148 23.078 1 92.31 84 GLU A C 1
ATOM 655 O O . GLU A 1 84 ? -11.625 16.062 22.266 1 92.31 84 GLU A O 1
ATOM 660 N N . PRO A 1 85 ? -12.547 15.25 24.266 1 90.31 85 PRO A N 1
ATOM 661 C CA . PRO A 1 85 ? -13.047 16.594 24.594 1 90.31 85 PRO A CA 1
ATOM 662 C C . PRO A 1 85 ? -11.93 17.594 24.875 1 90.31 85 PRO A C 1
ATOM 664 O O . PRO A 1 85 ? -10.875 17.203 25.406 1 90.31 85 PRO A O 1
ATOM 667 N N . SER A 1 86 ? -12.188 18.844 24.391 1 84.38 86 SER A N 1
ATOM 668 C CA . SER A 1 86 ? -11.25 19.938 24.656 1 84.38 86 SER A CA 1
ATOM 669 C C . SER A 1 86 ? -11.992 21.203 25.047 1 84.38 86 SER A C 1
ATOM 671 O O . SER A 1 86 ? -13.219 21.25 25.031 1 84.38 86 SER A O 1
ATOM 673 N N . ALA A 1 87 ? -11.234 22.234 25.578 1 85.31 87 ALA A N 1
ATOM 674 C CA . ALA A 1 87 ? -11.805 23.531 25.922 1 85.31 87 ALA A CA 1
ATOM 675 C C . ALA A 1 87 ? -12.539 24.156 24.734 1 85.31 87 ALA A C 1
ATOM 677 O O . ALA A 1 87 ? -13.516 24.875 24.906 1 85.31 87 ALA A O 1
ATOM 678 N N . GLN A 1 88 ? -12.195 23.719 23.578 1 84.5 88 GLN A N 1
ATOM 679 C CA . GLN A 1 88 ? -12.758 24.297 22.359 1 84.5 88 GLN A CA 1
ATOM 680 C C . GLN A 1 88 ? -13.789 23.359 21.734 1 84.5 88 GLN A C 1
ATOM 682 O O . GLN A 1 88 ? -14.305 23.641 20.641 1 84.5 88 GLN A O 1
ATOM 687 N N . GLY A 1 89 ? -14.102 22.359 22.438 1 90.88 89 GLY A N 1
ATOM 688 C CA . GLY A 1 89 ? -15.047 21.375 21.938 1 90.88 89 GLY A CA 1
ATOM 689 C C . GLY A 1 89 ? -14.477 19.969 21.891 1 90.88 89 GLY A C 1
ATOM 690 O O . GLY A 1 89 ? -14.148 19.391 22.922 1 90.88 89 GLY A O 1
ATOM 691 N N . CYS A 1 90 ? -14.367 19.5 20.656 1 94.56 90 CYS A N 1
ATOM 692 C CA . CYS A 1 90 ? -13.859 18.141 20.484 1 94.56 90 CYS A CA 1
ATOM 693 C C . CYS A 1 90 ? -12.742 18.094 19.453 1 94.56 90 CYS A C 1
ATOM 695 O O . CYS A 1 90 ? -12.844 18.734 18.391 1 94.56 90 CYS A O 1
ATOM 697 N N . ARG A 1 91 ? -11.734 17.375 19.844 1 90.75 91 ARG A N 1
ATOM 698 C CA . ARG A 1 91 ? -10.602 17.297 18.922 1 90.75 91 ARG A CA 1
ATOM 699 C C . ARG A 1 91 ? -10.336 15.844 18.516 1 90.75 91 ARG A C 1
ATOM 701 O O . ARG A 1 91 ? -10.586 14.922 19.297 1 90.75 91 ARG A O 1
ATOM 708 N N . LEU A 1 92 ? -9.758 15.688 17.297 1 93.31 92 LEU A N 1
ATOM 709 C CA . LEU A 1 92 ? -9.328 14.383 16.797 1 93.31 92 LEU A CA 1
ATOM 710 C C . LEU A 1 92 ? -7.887 14.094 17.203 1 93.31 92 LEU A C 1
ATOM 712 O O . LEU A 1 92 ? -6.98 14.875 16.891 1 93.31 92 LEU A O 1
ATOM 716 N N . ARG A 1 93 ? -7.707 12.992 17.953 1 93 93 ARG A N 1
ATOM 717 C CA . ARG A 1 93 ? -6.352 12.594 18.312 1 93 93 ARG A CA 1
ATOM 718 C C . ARG A 1 93 ? -5.719 11.75 17.203 1 93 93 ARG A C 1
ATOM 720 O O . ARG A 1 93 ? -4.535 11.906 16.891 1 93 93 ARG A O 1
ATOM 727 N N . GLN A 1 94 ? -6.609 10.852 16.656 1 96.38 94 GLN A N 1
ATOM 728 C CA . GLN A 1 94 ? -6.086 9.906 15.672 1 96.38 94 GLN A CA 1
ATOM 729 C C . GLN A 1 94 ? -7.203 9.359 14.789 1 96.38 94 GLN A C 1
ATOM 731 O O . GLN A 1 94 ? -8.305 9.07 15.273 1 96.38 94 GLN A O 1
ATOM 736 N N . VAL A 1 95 ? -6.906 9.242 13.578 1 98.12 95 VAL A N 1
ATOM 737 C CA . VAL A 1 95 ? -7.742 8.469 12.672 1 98.12 95 VAL A CA 1
ATOM 738 C C . VAL A 1 95 ? -6.969 7.246 12.18 1 98.12 95 VAL A C 1
ATOM 740 O O . VAL A 1 95 ? -5.797 7.355 11.805 1 98.12 95 VAL A O 1
ATOM 743 N N . THR A 1 96 ? -7.586 6.094 12.211 1 98.75 96 THR A N 1
ATOM 744 C CA . THR A 1 96 ? -7.016 4.848 11.711 1 98.75 96 THR A CA 1
ATOM 745 C C . THR A 1 96 ? -7.867 4.281 10.578 1 98.75 96 THR A C 1
ATOM 747 O O . THR A 1 96 ? -9.055 4.004 10.766 1 98.75 96 THR A O 1
ATOM 750 N N . THR A 1 97 ? -7.27 4.148 9.438 1 98.81 97 THR A N 1
ATOM 751 C CA . THR A 1 97 ? -7.926 3.445 8.336 1 98.81 97 THR A CA 1
ATOM 752 C C . THR A 1 97 ? -7.465 1.993 8.273 1 98.81 97 THR A C 1
ATOM 754 O O . THR A 1 97 ? -6.289 1.699 8.508 1 98.81 97 THR A O 1
ATOM 757 N N . ARG A 1 98 ? -8.383 1.096 7.941 1 98.81 98 ARG A N 1
ATOM 758 C CA . ARG A 1 98 ? -8.094 -0.331 7.848 1 98.81 98 ARG A CA 1
ATOM 759 C C . ARG A 1 98 ? -8.594 -0.907 6.527 1 98.81 98 ARG A C 1
ATOM 761 O O . ARG A 1 98 ? -9.781 -0.809 6.211 1 98.81 98 ARG A O 1
ATOM 768 N N . LEU A 1 99 ? -7.703 -1.459 5.836 1 98.88 99 LEU A N 1
ATOM 769 C CA . LEU A 1 99 ? -8 -2.113 4.566 1 98.88 99 LEU A CA 1
ATOM 770 C C . LEU A 1 99 ? -7.742 -3.613 4.652 1 98.88 99 LEU A C 1
ATOM 772 O O . LEU A 1 99 ? -6.66 -4.039 5.066 1 98.88 99 LEU A O 1
ATOM 776 N N . LYS A 1 100 ? -8.711 -4.406 4.348 1 98.81 100 LYS A N 1
ATOM 777 C CA . LYS A 1 100 ? -8.578 -5.848 4.148 1 98.81 100 LYS A CA 1
ATOM 778 C C . LYS A 1 100 ? -8.906 -6.234 2.707 1 98.81 100 LYS A C 1
ATOM 780 O O . LYS A 1 100 ? -9.906 -5.777 2.148 1 98.81 100 LYS A O 1
ATOM 785 N N . GLY A 1 101 ? -8.031 -7.051 2.135 1 98.56 101 GLY A N 1
ATOM 786 C CA . GLY A 1 101 ? -8.25 -7.43 0.747 1 98.56 101 GLY A CA 1
ATOM 787 C C . GLY A 1 101 ? -7.914 -8.883 0.468 1 98.56 101 GLY A C 1
ATOM 788 O O . GLY A 1 101 ? -7.137 -9.5 1.199 1 98.56 101 GLY A O 1
ATOM 789 N N . GLU A 1 102 ? -8.531 -9.391 -0.545 1 98.06 102 GLU A N 1
ATOM 790 C CA . GLU A 1 102 ? -8.227 -10.703 -1.109 1 98.06 102 GLU A CA 1
ATOM 791 C C . GLU A 1 102 ? -8.141 -10.641 -2.631 1 98.06 102 GLU A C 1
ATOM 793 O O . GLU A 1 102 ? -8.977 -10.008 -3.279 1 98.06 102 GLU A O 1
ATOM 798 N N . VAL A 1 103 ? -7.164 -11.297 -3.115 1 97.81 103 VAL A N 1
ATOM 799 C CA . VAL A 1 103 ? -6.957 -11.375 -4.559 1 97.81 103 VAL A CA 1
ATOM 800 C C . VAL A 1 103 ? -6.832 -12.836 -4.984 1 97.81 103 VAL A C 1
ATOM 802 O O . VAL A 1 103 ? -6.105 -13.609 -4.363 1 97.81 103 VAL A O 1
ATOM 805 N N . ALA A 1 104 ? -7.535 -13.188 -5.98 1 96.88 104 ALA A N 1
ATOM 806 C CA . ALA A 1 104 ? -7.43 -14.516 -6.57 1 96.88 104 ALA A CA 1
ATOM 807 C C . ALA A 1 104 ? -6.684 -14.469 -7.902 1 96.88 104 ALA A C 1
ATOM 809 O O . ALA A 1 104 ? -7.074 -13.734 -8.812 1 96.88 104 ALA A O 1
ATOM 810 N N . LEU A 1 105 ? -5.633 -15.242 -7.996 1 96.19 105 LEU A N 1
ATOM 811 C CA . LEU A 1 105 ? -4.848 -15.414 -9.211 1 96.19 105 LEU A CA 1
ATOM 812 C C . LEU A 1 105 ? -4.633 -16.891 -9.508 1 96.19 105 LEU A C 1
ATOM 814 O O . LEU A 1 105 ? -4.699 -17.734 -8.609 1 96.19 105 LEU A O 1
ATOM 818 N N . PRO A 1 106 ? -4.352 -17.203 -10.797 1 94.88 106 PRO A N 1
ATOM 819 C CA . PRO A 1 106 ? -4.156 -18.625 -11.117 1 94.88 106 PRO A CA 1
ATOM 820 C C . PRO A 1 106 ? -2.73 -19.094 -10.836 1 94.88 106 PRO A C 1
ATOM 822 O O . PRO A 1 106 ? -1.79 -18.297 -10.883 1 94.88 106 PRO A O 1
ATOM 825 N N . ARG A 1 107 ? -2.666 -20.344 -10.57 1 92.12 107 ARG A N 1
ATOM 826 C CA . ARG A 1 107 ? -1.396 -21.062 -10.508 1 92.12 107 ARG A CA 1
ATOM 827 C C . ARG A 1 107 ? -1.449 -22.344 -11.336 1 92.12 107 ARG A C 1
ATOM 829 O O . ARG A 1 107 ? -2.373 -23.141 -11.188 1 92.12 107 ARG A O 1
ATOM 836 N N . TRP A 1 108 ? -0.439 -22.422 -12.102 1 92.62 108 TRP A N 1
ATOM 837 C CA . TRP A 1 108 ? -0.31 -23.625 -12.914 1 92.62 108 TRP A CA 1
ATOM 838 C C . TRP A 1 108 ? 0.587 -24.656 -12.227 1 92.62 108 TRP A C 1
ATOM 840 O O . TRP A 1 108 ? 1.805 -24.484 -12.156 1 92.62 108 TRP A O 1
ATOM 850 N N . TYR A 1 109 ? 0.124 -25.797 -11.836 1 84.75 109 TYR A N 1
ATOM 851 C CA . TYR A 1 109 ? 0.803 -26.734 -10.953 1 84.75 109 TYR A CA 1
ATOM 852 C C . TYR A 1 109 ? 1.887 -27.516 -11.695 1 84.75 109 TYR A C 1
ATOM 854 O O . TYR A 1 109 ? 2.9 -27.891 -11.109 1 84.75 109 TYR A O 1
ATOM 862 N N . GLU A 1 110 ? 1.666 -27.688 -13.047 1 88.25 110 GLU A N 1
ATOM 863 C CA . GLU A 1 110 ? 2.621 -28.484 -13.812 1 88.25 110 GLU A CA 1
ATOM 864 C C . GLU A 1 110 ? 3.697 -27.609 -14.438 1 88.25 110 GLU A C 1
ATOM 866 O O . GLU A 1 110 ? 4.355 -28 -15.406 1 88.25 110 GLU A O 1
ATOM 871 N N . LEU A 1 111 ? 3.854 -26.422 -13.828 1 86.94 111 LEU A N 1
ATOM 872 C CA . LEU A 1 111 ? 4.77 -25.438 -14.383 1 86.94 111 LEU A CA 1
ATOM 873 C C . LEU A 1 111 ? 6.184 -26.016 -14.492 1 86.94 111 LEU A C 1
ATOM 875 O O . LEU A 1 111 ? 6.902 -25.719 -15.453 1 86.94 111 LEU A O 1
ATOM 879 N N . GLU A 1 112 ? 6.586 -26.828 -13.609 1 82.44 112 GLU A N 1
ATOM 880 C CA . GLU A 1 112 ? 7.957 -27.328 -13.562 1 82.44 112 GLU A CA 1
ATOM 881 C C . GLU A 1 112 ? 8.25 -28.25 -14.742 1 82.44 112 GLU A C 1
ATOM 883 O O . GLU A 1 112 ? 9.406 -28.391 -15.148 1 82.44 112 GLU A O 1
ATOM 888 N N . THR A 1 113 ? 7.246 -28.891 -15.328 1 87.62 113 THR A N 1
ATOM 889 C CA . THR A 1 113 ? 7.453 -29.828 -16.422 1 87.62 113 THR A CA 1
ATOM 890 C C . THR A 1 113 ? 7.105 -29.188 -17.766 1 87.62 113 THR A C 1
ATOM 892 O O . THR A 1 113 ? 7.254 -29.812 -18.812 1 87.62 113 THR A O 1
ATOM 895 N N . ALA A 1 114 ? 6.668 -27.938 -17.75 1 92.06 114 ALA A N 1
ATOM 896 C CA . ALA A 1 114 ? 6.285 -27.234 -18.969 1 92.06 114 ALA A CA 1
ATOM 897 C C . ALA A 1 114 ? 7.512 -26.906 -19.812 1 92.06 114 ALA A C 1
ATOM 899 O O . ALA A 1 114 ? 8.625 -26.797 -19.297 1 92.06 114 ALA A O 1
ATOM 900 N N . SER A 1 115 ? 7.305 -26.844 -21.172 1 94.38 115 SER A N 1
ATOM 901 C CA . SER A 1 115 ? 8.367 -26.375 -22.062 1 94.38 115 SER A CA 1
ATOM 902 C C . SER A 1 115 ? 8.75 -24.922 -21.75 1 94.38 115 SER A C 1
ATOM 904 O O . SER A 1 115 ? 7.984 -24.203 -21.109 1 94.38 115 SER A O 1
ATOM 906 N N . ALA A 1 116 ? 9.883 -24.5 -22.156 1 94.56 116 ALA A N 1
ATOM 907 C CA . ALA A 1 116 ? 10.344 -23.125 -21.953 1 94.56 116 ALA A CA 1
ATOM 908 C C . ALA A 1 116 ? 9.367 -22.125 -22.562 1 94.56 116 ALA A C 1
ATOM 910 O O . ALA A 1 116 ? 9.102 -21.078 -21.969 1 94.56 116 ALA A O 1
ATOM 911 N N . HIS A 1 117 ? 8.828 -22.516 -23.719 1 94.81 117 HIS A N 1
ATOM 912 C CA . HIS A 1 117 ? 7.891 -21.609 -24.391 1 94.81 117 HIS A CA 1
ATOM 913 C C . HIS A 1 117 ? 6.59 -21.484 -23.609 1 94.81 117 HIS A C 1
ATOM 915 O O . HIS A 1 117 ? 6.086 -20.375 -23.406 1 94.81 117 HIS A O 1
ATOM 921 N N . GLU A 1 118 ? 6.086 -22.594 -23.094 1 94 118 GLU A N 1
ATOM 922 C CA . GLU A 1 118 ? 4.859 -22.578 -22.297 1 94 118 GLU A CA 1
ATOM 923 C C . GLU A 1 118 ? 5.059 -21.812 -21 1 94 118 GLU A C 1
ATOM 925 O O . GLU A 1 118 ? 4.176 -21.062 -20.562 1 94 118 GLU A O 1
ATOM 930 N N . ARG A 1 119 ? 6.234 -21.922 -20.406 1 92.81 119 ARG A N 1
ATOM 931 C CA . ARG A 1 119 ? 6.547 -21.219 -19.156 1 92.81 119 ARG A CA 1
ATOM 932 C C . ARG A 1 119 ? 6.578 -19.703 -19.391 1 92.81 119 ARG A C 1
ATOM 934 O O . ARG A 1 119 ? 6.066 -18.938 -18.578 1 92.81 119 ARG A O 1
ATOM 941 N N . ARG A 1 120 ? 7.125 -19.375 -20.484 1 94.31 120 ARG A N 1
ATOM 942 C CA . ARG A 1 120 ? 7.191 -17.953 -20.828 1 94.31 120 ARG A CA 1
ATOM 943 C C . ARG A 1 120 ? 5.797 -17.375 -21 1 94.31 120 ARG A C 1
ATOM 945 O O . ARG A 1 120 ? 5.508 -16.281 -20.516 1 94.31 120 ARG A O 1
ATOM 952 N N . ASP A 1 121 ? 4.895 -18.109 -21.672 1 94.62 121 ASP A N 1
ATOM 953 C CA . ASP A 1 121 ? 3.529 -17.641 -21.875 1 94.62 121 ASP A CA 1
ATOM 954 C C . ASP A 1 121 ? 2.775 -17.531 -20.547 1 94.62 121 ASP A C 1
ATOM 956 O O . ASP A 1 121 ? 2.025 -16.578 -20.328 1 94.62 121 ASP A O 1
ATOM 960 N N . TRP A 1 122 ? 3.033 -18.469 -19.75 1 94.38 122 TRP A N 1
ATOM 961 C CA . TRP A 1 122 ? 2.359 -18.469 -18.453 1 94.38 122 TRP A CA 1
ATOM 962 C C . TRP A 1 122 ? 2.793 -17.281 -17.609 1 94.38 122 TRP A C 1
ATOM 964 O O . TRP A 1 122 ? 1.956 -16.562 -17.047 1 94.38 122 TRP A O 1
ATOM 974 N N . TYR A 1 123 ? 4.121 -17 -17.578 1 92 123 TYR A N 1
ATOM 975 C CA . TYR A 1 123 ? 4.637 -15.898 -16.766 1 92 123 TYR A CA 1
ATOM 976 C C . TYR A 1 123 ? 4.18 -14.555 -17.328 1 92 123 TYR A C 1
ATOM 978 O O . TYR A 1 123 ? 3.951 -13.609 -16.578 1 92 123 TYR A O 1
ATOM 986 N N . ALA A 1 124 ? 3.965 -14.539 -18.641 1 95.56 124 ALA A N 1
ATOM 987 C CA . ALA A 1 124 ? 3.424 -13.32 -19.234 1 95.56 124 ALA A CA 1
ATOM 988 C C . ALA A 1 124 ? 1.989 -13.07 -18.781 1 95.56 124 ALA A C 1
ATOM 990 O O . ALA A 1 124 ? 1.631 -11.953 -18.406 1 95.56 124 ALA A O 1
ATOM 991 N N . LEU A 1 125 ? 1.18 -14.117 -18.766 1 95.81 125 LEU A N 1
ATOM 992 C CA . LEU A 1 125 ? -0.205 -14.008 -18.312 1 95.81 125 LEU A CA 1
ATOM 993 C C . LEU A 1 125 ? -0.273 -13.641 -16.844 1 95.81 125 LEU A C 1
ATOM 995 O O . LEU A 1 125 ? -0.975 -12.695 -16.453 1 95.81 125 LEU A O 1
ATOM 999 N N . LEU A 1 126 ? 0.501 -14.344 -16.031 1 94.31 126 LEU A N 1
ATOM 1000 C CA . LEU A 1 126 ? 0.487 -14.109 -14.586 1 94.31 126 LEU A CA 1
ATOM 1001 C C . LEU A 1 126 ? 1.002 -12.711 -14.266 1 94.31 126 LEU A C 1
ATOM 1003 O O . LEU A 1 126 ? 0.469 -12.039 -13.375 1 94.31 126 LEU A O 1
ATOM 1007 N N . GLY A 1 127 ? 2.1 -12.336 -15.016 1 95.06 127 GLY A N 1
ATOM 1008 C CA . GLY A 1 127 ? 2.627 -10.992 -14.844 1 95.06 127 GLY A CA 1
ATOM 1009 C C . GLY A 1 127 ? 1.619 -9.906 -15.172 1 95.06 127 GLY A C 1
ATOM 1010 O O . GLY A 1 127 ? 1.496 -8.922 -14.445 1 95.06 127 GLY A O 1
ATOM 1011 N N . ALA A 1 128 ? 0.855 -10.109 -16.219 1 97.44 128 ALA A N 1
ATOM 1012 C CA . ALA A 1 128 ? -0.171 -9.148 -16.609 1 97.44 128 ALA A CA 1
ATOM 1013 C C . ALA A 1 128 ? -1.287 -9.078 -15.578 1 97.44 128 ALA A C 1
ATOM 1015 O O . ALA A 1 128 ? -1.752 -7.984 -15.234 1 97.44 128 ALA A O 1
ATOM 1016 N N . LEU A 1 129 ? -1.688 -10.211 -15.055 1 96.88 129 LEU A N 1
ATOM 1017 C CA . LEU A 1 129 ? -2.723 -10.25 -14.023 1 96.88 129 LEU A CA 1
ATOM 1018 C C . LEU A 1 129 ? -2.248 -9.57 -12.75 1 96.88 129 LEU A C 1
ATOM 1020 O O . LEU A 1 129 ? -2.988 -8.797 -12.141 1 96.88 129 LEU A O 1
ATOM 1024 N N . ALA A 1 130 ? -1.011 -9.844 -12.422 1 94.62 130 ALA A N 1
ATOM 1025 C CA . ALA A 1 130 ? -0.433 -9.25 -11.219 1 94.62 130 ALA A CA 1
ATOM 1026 C C . ALA A 1 130 ? -0.339 -7.73 -11.344 1 94.62 130 ALA A C 1
ATOM 1028 O O . ALA A 1 130 ? -0.606 -7.004 -10.383 1 94.62 130 ALA A O 1
ATOM 1029 N N . ASP A 1 131 ? 0.045 -7.266 -12.539 1 95.88 131 ASP A N 1
ATOM 1030 C CA . ASP A 1 131 ? 0.129 -5.828 -12.773 1 95.88 131 ASP A CA 1
ATOM 1031 C C . ASP A 1 131 ? -1.247 -5.176 -12.68 1 95.88 131 ASP A C 1
ATOM 1033 O O . ASP A 1 131 ? -1.397 -4.125 -12.047 1 95.88 131 ASP A O 1
ATOM 1037 N N . TYR A 1 132 ? -2.242 -5.773 -13.234 1 97.88 132 TYR A N 1
ATOM 1038 C CA . TYR A 1 132 ? -3.592 -5.227 -13.203 1 97.88 132 TYR A CA 1
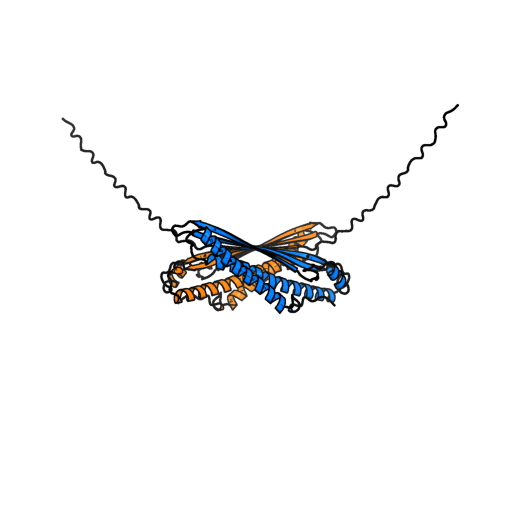ATOM 1039 C C . TYR A 1 132 ? -4.137 -5.199 -11.781 1 97.88 132 TYR A C 1
ATOM 1041 O O . TYR A 1 132 ? -4.605 -4.16 -11.305 1 97.88 132 TYR A O 1
ATOM 1049 N N . GLU A 1 133 ? -4.059 -6.324 -11.094 1 97.25 133 GLU A N 1
ATOM 1050 C CA . GLU A 1 133 ? -4.543 -6.395 -9.719 1 97.25 133 GLU A CA 1
ATOM 1051 C C . GLU A 1 133 ? -3.729 -5.492 -8.797 1 97.25 133 GLU A C 1
ATOM 1053 O O . GLU A 1 133 ? -4.266 -4.914 -7.852 1 97.25 133 GLU A O 1
ATOM 1058 N N . GLY A 1 134 ? -2.385 -5.367 -9.125 1 96.69 134 GLY A N 1
ATOM 1059 C CA . GLY A 1 134 ? -1.54 -4.438 -8.383 1 96.69 134 GLY A CA 1
ATOM 1060 C C . GLY A 1 134 ? -1.973 -2.992 -8.531 1 96.69 134 GLY A C 1
ATOM 1061 O O . GLY A 1 134 ? -1.928 -2.223 -7.57 1 96.69 134 GLY A O 1
ATOM 1062 N N . ALA A 1 135 ? -2.348 -2.613 -9.758 1 97.31 135 ALA A N 1
ATOM 1063 C CA . ALA A 1 135 ? -2.848 -1.26 -9.992 1 97.31 135 ALA A CA 1
ATOM 1064 C C . ALA A 1 135 ? -4.141 -1.012 -9.219 1 97.31 135 ALA A C 1
ATOM 1066 O O . ALA A 1 135 ? -4.336 0.068 -8.648 1 97.31 135 ALA A O 1
ATOM 1067 N N . GLN A 1 136 ? -5.051 -2.004 -9.156 1 98 136 GLN A N 1
ATOM 1068 C CA . GLN A 1 136 ? -6.27 -1.886 -8.367 1 98 136 GLN A CA 1
ATOM 1069 C C . GLN A 1 136 ? -5.953 -1.74 -6.883 1 98 136 GLN A C 1
ATOM 1071 O O . GLN A 1 136 ? -6.504 -0.871 -6.203 1 98 136 GLN A O 1
ATOM 1076 N N . ARG A 1 137 ? -5.047 -2.527 -6.426 1 97.75 137 ARG A N 1
ATOM 1077 C CA . ARG A 1 137 ? -4.641 -2.49 -5.023 1 97.75 137 ARG A CA 1
ATOM 1078 C C . ARG A 1 137 ? -4.074 -1.122 -4.652 1 97.75 137 ARG A C 1
ATOM 1080 O O . ARG A 1 137 ? -4.41 -0.572 -3.6 1 97.75 137 ARG A O 1
ATOM 1087 N N . ARG A 1 138 ? -3.256 -0.561 -5.555 1 97.56 138 ARG A N 1
ATOM 1088 C CA . ARG A 1 138 ? -2.658 0.747 -5.301 1 97.56 138 ARG A CA 1
ATOM 1089 C C . ARG A 1 138 ? -3.73 1.823 -5.172 1 97.56 138 ARG A C 1
ATOM 1091 O O . ARG A 1 138 ? -3.633 2.705 -4.316 1 97.56 138 ARG A O 1
ATOM 1098 N N . LEU A 1 139 ? -4.75 1.71 -5.98 1 98.31 139 LEU A N 1
ATOM 1099 C CA . LEU A 1 139 ? -5.824 2.697 -5.918 1 98.31 139 LEU A CA 1
ATOM 1100 C C . LEU A 1 139 ? -6.547 2.631 -4.578 1 98.31 139 LEU A C 1
ATOM 1102 O O . LEU A 1 139 ? -6.848 3.664 -3.979 1 98.31 139 LEU A O 1
ATOM 1106 N N . VAL A 1 140 ? -6.805 1.441 -4.102 1 98.69 140 VAL A N 1
ATOM 1107 C CA . VAL A 1 140 ? -7.566 1.306 -2.865 1 98.69 140 VAL A CA 1
ATOM 1108 C C . VAL A 1 140 ? -6.688 1.696 -1.676 1 98.69 140 VAL A C 1
ATOM 1110 O O . VAL A 1 140 ? -7.16 2.338 -0.734 1 98.69 140 VAL A O 1
ATOM 1113 N N . GLN A 1 141 ? -5.395 1.32 -1.716 1 98.12 141 GLN A N 1
ATOM 1114 C CA . GLN A 1 141 ? -4.48 1.697 -0.644 1 98.12 141 GLN A CA 1
ATOM 1115 C C . GLN A 1 141 ? -4.289 3.211 -0.591 1 98.12 141 GLN A C 1
ATOM 1117 O O . GLN A 1 141 ? -4.273 3.803 0.49 1 98.12 141 GLN A O 1
ATOM 1122 N N . ASP A 1 142 ? -4.16 3.846 -1.737 1 97.12 142 ASP A N 1
ATOM 1123 C CA . ASP A 1 142 ? -4.094 5.305 -1.783 1 97.12 142 ASP A CA 1
ATOM 1124 C C . ASP A 1 142 ? -5.375 5.926 -1.23 1 97.12 142 ASP A C 1
ATOM 1126 O O . ASP A 1 142 ? -5.328 6.957 -0.554 1 97.12 142 ASP A O 1
ATOM 1130 N N . GLY A 1 143 ? -6.508 5.301 -1.558 1 98.12 143 GLY A N 1
ATOM 1131 C CA . GLY A 1 143 ? -7.781 5.77 -1.031 1 98.12 143 GLY A CA 1
ATOM 1132 C C . GLY A 1 143 ? -7.844 5.754 0.484 1 98.12 143 GLY A C 1
ATOM 1133 O O . GLY A 1 143 ? -8.375 6.68 1.099 1 98.12 143 GLY A O 1
ATOM 1134 N N . ALA A 1 144 ? -7.293 4.695 1.056 1 98.69 144 ALA A N 1
ATOM 1135 C CA . ALA A 1 144 ? -7.25 4.621 2.514 1 98.69 144 ALA A CA 1
ATOM 1136 C C . ALA A 1 144 ? -6.48 5.801 3.098 1 98.69 144 ALA A C 1
ATOM 1138 O O . ALA A 1 144 ? -6.91 6.406 4.086 1 98.69 144 ALA A O 1
ATOM 1139 N N . TRP A 1 145 ? -5.391 6.168 2.459 1 97.25 145 TRP A N 1
ATOM 1140 C CA . TRP A 1 145 ? -4.598 7.309 2.9 1 97.25 145 TRP A CA 1
ATOM 1141 C C . TRP A 1 145 ? -5.371 8.609 2.725 1 97.25 145 TRP A C 1
ATOM 1143 O O . TRP A 1 145 ? -5.371 9.469 3.613 1 97.25 145 TRP A O 1
ATOM 1153 N N . GLN A 1 146 ? -6.07 8.727 1.616 1 96.81 146 GLN A N 1
ATOM 1154 C CA . GLN A 1 146 ? -6.82 9.953 1.351 1 96.81 146 GLN A CA 1
ATOM 1155 C C . GLN A 1 146 ? -7.957 10.133 2.355 1 96.81 146 GLN A C 1
ATOM 1157 O O . GLN A 1 146 ? -8.234 11.25 2.791 1 96.81 146 GLN A O 1
ATOM 1162 N N . ILE A 1 147 ? -8.555 9.062 2.742 1 98.38 147 ILE A N 1
ATOM 1163 C CA . ILE A 1 147 ? -9.578 9.117 3.779 1 98.38 147 ILE A CA 1
ATOM 1164 C C . ILE A 1 147 ? -8.969 9.609 5.086 1 98.38 147 ILE A C 1
ATOM 1166 O O . ILE A 1 147 ? -9.484 10.539 5.715 1 98.38 147 ILE A O 1
ATOM 1170 N N . GLY A 1 148 ? -7.84 9.047 5.418 1 97.25 148 GLY A N 1
ATOM 1171 C CA . GLY A 1 148 ? -7.16 9.445 6.645 1 97.25 148 GLY A CA 1
ATOM 1172 C C . GLY A 1 148 ? -6.766 10.906 6.66 1 97.25 148 GLY A C 1
ATOM 1173 O O . GLY A 1 148 ? -7.051 11.625 7.625 1 97.25 148 GLY A O 1
ATOM 1174 N N . TYR A 1 149 ? -6.191 11.398 5.566 1 94.19 149 TYR A N 1
ATOM 1175 C CA . TYR A 1 149 ? -5.727 12.781 5.488 1 94.19 149 TYR A CA 1
ATOM 1176 C C . TYR A 1 149 ? -6.902 13.75 5.516 1 94.19 149 TYR A C 1
ATOM 1178 O O . TYR A 1 149 ? -6.84 14.789 6.176 1 94.19 149 TYR A O 1
ATOM 1186 N N . ALA A 1 150 ? -7.945 13.375 4.793 1 95.06 150 ALA A N 1
ATOM 1187 C CA . ALA A 1 150 ? -9.109 14.258 4.73 1 95.06 150 ALA A CA 1
ATOM 1188 C C . ALA A 1 150 ? -9.766 14.398 6.098 1 95.06 150 ALA A C 1
ATOM 1190 O O . ALA A 1 150 ? -10.18 15.492 6.484 1 95.06 150 ALA A O 1
ATOM 1191 N N . ILE A 1 151 ? -9.812 13.328 6.82 1 96.38 151 ILE A N 1
ATOM 1192 C CA . ILE A 1 151 ? -10.438 13.359 8.141 1 96.38 151 ILE A CA 1
ATOM 1193 C C . ILE A 1 151 ? -9.531 14.102 9.117 1 96.38 151 ILE A C 1
ATOM 1195 O O . ILE A 1 151 ? -10.008 14.898 9.938 1 96.38 151 ILE A O 1
ATOM 1199 N N . ALA A 1 152 ? -8.242 13.914 9.016 1 93.06 152 ALA A N 1
ATOM 1200 C CA . ALA A 1 152 ? -7.289 14.562 9.914 1 93.06 152 ALA A CA 1
ATOM 1201 C C . ALA A 1 152 ? -7.273 16.078 9.711 1 93.06 152 ALA A C 1
ATOM 1203 O O . ALA A 1 152 ? -6.863 16.828 10.602 1 93.06 152 ALA A O 1
ATOM 1204 N N . ALA A 1 153 ? -7.707 16.5 8.555 1 88.56 153 ALA A N 1
ATOM 1205 C CA . ALA A 1 153 ? -7.676 17.922 8.219 1 88.56 153 ALA A CA 1
ATOM 1206 C C . ALA A 1 153 ? -8.922 18.641 8.727 1 88.56 153 ALA A C 1
ATOM 1208 O O . ALA A 1 153 ? -9.016 19.875 8.648 1 88.56 153 ALA A O 1
ATOM 1209 N N . LEU A 1 154 ? -9.867 17.922 9.281 1 90.69 154 LEU A N 1
ATOM 1210 C CA . LEU A 1 154 ? -11.086 18.531 9.789 1 90.69 154 LEU A CA 1
ATOM 1211 C C . LEU A 1 154 ? -10.781 19.453 10.969 1 90.69 154 LEU A C 1
ATOM 1213 O O . LEU A 1 154 ? -9.953 19.125 11.82 1 90.69 154 LEU A O 1
ATOM 1217 N N . PRO A 1 155 ? -11.484 20.656 11.016 1 85.19 155 PRO A N 1
ATOM 1218 C CA . PRO A 1 155 ? -11.344 21.5 12.203 1 85.19 155 PRO A CA 1
ATOM 1219 C C . PRO A 1 155 ? -12.023 20.906 13.438 1 85.19 155 PRO A C 1
ATOM 1221 O O . PRO A 1 155 ? -12.797 19.953 13.32 1 85.19 155 PRO A O 1
ATOM 1224 N N . THR A 1 156 ? -11.656 21.5 14.586 1 85 156 THR A N 1
ATOM 1225 C CA . THR A 1 156 ? -12.352 21.141 15.812 1 85 156 THR A CA 1
ATOM 1226 C C . THR A 1 156 ? -13.844 21.453 15.695 1 85 156 THR A C 1
ATOM 1228 O O . THR A 1 156 ? -14.242 22.375 14.984 1 85 156 THR A O 1
ATOM 1231 N N . ALA A 1 157 ? -14.578 20.594 16.312 1 90.12 157 ALA A N 1
ATOM 1232 C CA . ALA A 1 157 ? -16.031 20.797 16.312 1 90.12 157 ALA A CA 1
ATOM 1233 C C . ALA A 1 157 ? -16.531 21.172 17.688 1 90.12 157 ALA A C 1
ATOM 1235 O O . ALA A 1 157 ? -15.828 21 18.688 1 90.12 157 ALA A O 1
ATOM 1236 N N . VAL A 1 158 ? -17.75 21.672 17.75 1 90.88 158 VAL A N 1
ATOM 1237 C CA . VAL A 1 158 ? -18.344 22.172 18.984 1 90.88 158 VAL A CA 1
ATOM 1238 C C . VAL A 1 158 ? -18.609 21.016 19.938 1 90.88 158 VAL A C 1
ATOM 1240 O O . VAL A 1 158 ? -18.766 21.203 21.141 1 90.88 158 VAL A O 1
ATOM 1243 N N . SER A 1 159 ? -18.75 19.766 19.266 1 95.25 159 SER A N 1
ATOM 1244 C CA . SER A 1 159 ? -18.969 18.562 20.047 1 95.25 159 SER A CA 1
ATOM 1245 C C . SER A 1 159 ? -18.391 17.328 19.359 1 95.25 159 SER A C 1
ATOM 1247 O O . SER A 1 159 ? -18.141 17.359 18.156 1 95.25 159 SER A O 1
ATOM 1249 N N . CYS A 1 160 ? -18.203 16.281 20.172 1 96.38 160 CYS A N 1
ATOM 1250 C CA . CYS A 1 160 ? -17.625 15.062 19.609 1 96.38 160 CYS A CA 1
ATOM 1251 C C . CYS A 1 160 ? -18.594 14.406 18.641 1 96.38 160 CYS A C 1
ATOM 1253 O O . CYS A 1 160 ? -18.188 13.945 17.562 1 96.38 160 CYS A O 1
ATOM 1255 N N . PRO A 1 161 ? -19.953 14.383 18.875 1 96.94 161 PRO A N 1
ATOM 1256 C CA . PRO A 1 161 ? -20.875 13.844 17.875 1 96.94 161 PRO A CA 1
ATOM 1257 C C . PRO A 1 161 ? -20.828 14.625 16.562 1 96.94 161 PRO A C 1
ATOM 1259 O O . PRO A 1 161 ? -20.906 14.031 15.477 1 96.94 161 PRO A O 1
ATOM 1262 N N . ALA A 1 162 ? -20.672 15.859 16.656 1 97.25 162 ALA A N 1
ATOM 1263 C CA . ALA A 1 162 ? -20.594 16.688 15.445 1 97.25 162 ALA A CA 1
ATOM 1264 C C . ALA A 1 162 ? -19.328 16.359 14.656 1 97.25 162 ALA A C 1
ATOM 1266 O O . ALA A 1 162 ? -19.359 16.281 13.422 1 97.25 162 ALA A O 1
ATOM 1267 N N . LEU A 1 163 ? -18.188 16.188 15.375 1 96.69 163 LEU A N 1
ATOM 1268 C CA . LEU A 1 163 ? -16.938 15.844 14.703 1 96.69 163 LEU A CA 1
ATOM 1269 C C . LEU A 1 163 ? -17.016 14.461 14.078 1 96.69 163 LEU A C 1
ATOM 1271 O O . LEU A 1 163 ? -16.516 14.234 12.969 1 96.69 1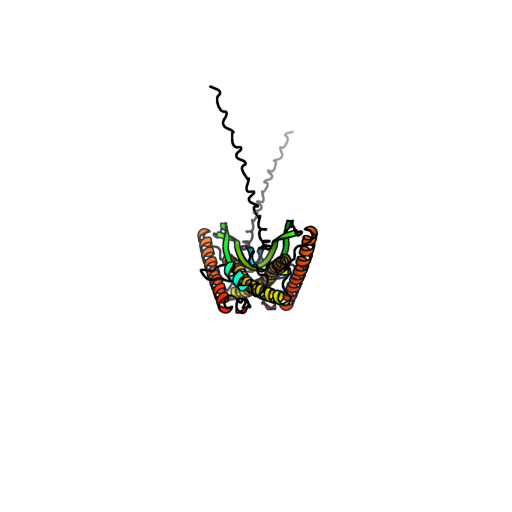63 LEU A O 1
ATOM 1275 N N . GLN A 1 164 ? -17.688 13.578 14.789 1 97.56 164 GLN A N 1
ATOM 1276 C CA . GLN A 1 164 ? -17.891 12.227 14.266 1 97.56 164 GLN A CA 1
ATOM 1277 C C . GLN A 1 164 ? -18.688 12.258 12.961 1 97.56 164 GLN A C 1
ATOM 1279 O O . GLN A 1 164 ? -18.359 11.547 12.008 1 97.56 164 GLN A O 1
ATOM 1284 N N . GLU A 1 165 ? -19.672 13.016 12.906 1 97.94 165 GLU A N 1
ATOM 1285 C CA . GLU A 1 165 ? -20.5 13.117 11.711 1 97.94 165 GLU A CA 1
ATOM 1286 C C . GLU A 1 165 ? -19.734 13.75 10.555 1 97.94 165 GLU A C 1
ATOM 1288 O O . GLU A 1 165 ? -19.812 13.266 9.422 1 97.94 165 GLU A O 1
ATOM 1293 N N . ALA A 1 166 ? -19.031 14.758 10.836 1 97.69 166 ALA A N 1
ATOM 1294 C CA . ALA A 1 166 ? -18.219 15.398 9.805 1 97.69 166 ALA A CA 1
ATOM 1295 C C . ALA A 1 166 ? -17.172 14.438 9.242 1 97.69 166 ALA A C 1
ATOM 1297 O O . ALA A 1 166 ? -16.953 14.391 8.031 1 97.69 166 ALA A O 1
ATOM 1298 N N . ALA A 1 167 ? -16.562 13.68 10.094 1 98.38 167 ALA A N 1
ATOM 1299 C CA . ALA A 1 167 ? -15.555 12.711 9.672 1 98.38 167 ALA A CA 1
ATOM 1300 C C . ALA A 1 167 ? -16.172 11.617 8.805 1 98.38 167 ALA A C 1
ATOM 1302 O O . ALA A 1 167 ? -15.578 11.211 7.801 1 98.38 167 ALA A O 1
ATOM 1303 N N . TRP A 1 168 ? -17.312 11.156 9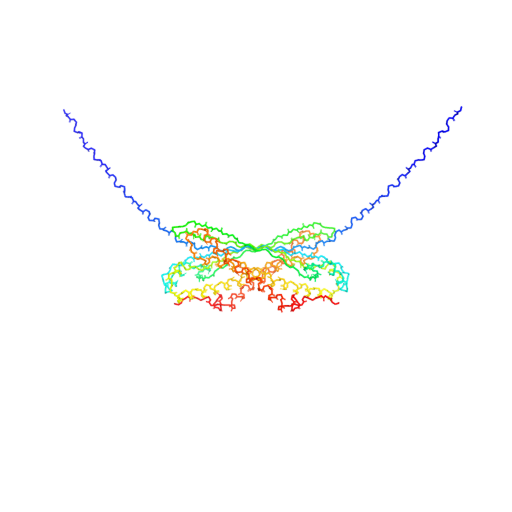.242 1 98.12 168 TRP A N 1
ATOM 1304 C CA . TRP A 1 168 ? -18.016 10.148 8.461 1 98.12 168 TRP A CA 1
ATOM 1305 C C . TRP A 1 168 ? -18.328 10.664 7.059 1 98.12 168 TRP A C 1
ATOM 1307 O O . TRP A 1 168 ? -18.094 9.961 6.07 1 98.12 168 TRP A O 1
ATOM 1317 N N . GLN A 1 169 ? -18.797 11.898 6.949 1 98.38 169 GLN A N 1
ATOM 1318 C CA . GLN A 1 169 ? -19.125 12.477 5.652 1 98.38 169 GLN A CA 1
ATOM 1319 C C . GLN A 1 169 ? -17.875 12.617 4.781 1 98.38 169 GLN A C 1
ATOM 1321 O O . GLN A 1 169 ? -17.906 12.297 3.592 1 98.38 169 GLN A O 1
ATOM 1326 N N . GLN A 1 170 ? -16.844 13.031 5.418 1 98.38 170 GLN A N 1
ATOM 1327 C CA . GLN A 1 170 ? -15.586 13.195 4.684 1 98.38 170 GLN A CA 1
ATOM 1328 C C . GLN A 1 170 ? -15.055 11.844 4.203 1 98.38 170 GLN A C 1
ATOM 1330 O O . GLN A 1 170 ? -14.625 11.711 3.055 1 98.38 170 GLN A O 1
ATOM 1335 N N . GLY A 1 171 ? -15.086 10.844 5.039 1 98.62 171 GLY A N 1
ATOM 1336 C CA . GLY A 1 171 ? -14.656 9.508 4.656 1 98.62 171 GLY A CA 1
ATOM 1337 C C . GLY A 1 171 ? -15.492 8.906 3.541 1 98.62 171 GLY A C 1
ATOM 1338 O O . GLY A 1 171 ? -14.945 8.32 2.604 1 98.62 171 GLY A O 1
ATOM 1339 N N . GLN A 1 172 ? -16.844 9.164 3.623 1 98.56 172 GLN A N 1
ATOM 1340 C CA . GLN A 1 172 ? -17.734 8.641 2.602 1 98.56 172 GLN A CA 1
ATOM 1341 C C . GLN A 1 172 ? -17.469 9.289 1.248 1 98.56 172 GLN A C 1
ATOM 1343 O O . GLN A 1 172 ? -17.516 8.625 0.211 1 98.56 172 GLN A O 1
ATOM 1348 N N . GLN A 1 173 ? -17.188 10.516 1.282 1 98.69 173 GLN A N 1
ATOM 1349 C CA . GLN A 1 173 ? -16.875 11.227 0.042 1 98.69 173 GLN A CA 1
ATOM 1350 C C . GLN A 1 173 ? -15.625 10.664 -0.614 1 98.69 173 GLN A C 1
ATOM 1352 O O . GLN A 1 173 ? -15.602 10.406 -1.82 1 98.69 173 GLN A O 1
ATOM 1357 N N . GLU A 1 174 ? -14.602 10.43 0.181 1 98.69 174 GLU A N 1
ATOM 1358 C CA . GLU A 1 174 ? -13.367 9.867 -0.356 1 98.69 174 GLU A CA 1
ATOM 1359 C C . GLU A 1 174 ? -13.578 8.43 -0.835 1 98.69 174 GLU A C 1
ATOM 1361 O O . GLU A 1 174 ? -12.984 8.016 -1.834 1 98.69 174 GLU A O 1
ATOM 1366 N N . LEU A 1 175 ? -14.398 7.648 -0.088 1 98.56 175 LEU A N 1
ATOM 1367 C CA . LEU A 1 175 ? -14.68 6.277 -0.494 1 98.56 175 LEU A CA 1
ATOM 1368 C C . LEU A 1 175 ? -15.352 6.242 -1.862 1 98.56 175 LEU A C 1
ATOM 1370 O O . LEU A 1 175 ? -15.008 5.406 -2.705 1 98.56 175 LEU A O 1
ATOM 1374 N N . LYS A 1 176 ? -16.25 7.188 -2.113 1 98.62 176 LYS A N 1
ATOM 1375 C CA . LYS A 1 176 ? -16.922 7.27 -3.408 1 98.62 176 LYS A CA 1
ATOM 1376 C C . LYS A 1 176 ? -15.938 7.621 -4.516 1 98.62 176 LYS A C 1
ATOM 1378 O O . LYS A 1 176 ? -16.031 7.098 -5.629 1 98.62 176 LYS A O 1
ATOM 1383 N N . ARG A 1 177 ? -15.008 8.43 -4.242 1 98.44 177 ARG A N 1
ATOM 1384 C CA . ARG A 1 177 ? -13.984 8.797 -5.215 1 98.44 177 ARG A CA 1
ATOM 1385 C C . ARG A 1 177 ? -13.117 7.598 -5.578 1 98.44 177 ARG A C 1
ATOM 1387 O O . ARG A 1 177 ? -12.797 7.387 -6.75 1 98.44 177 ARG A O 1
ATOM 1394 N N . VAL A 1 178 ? -12.773 6.801 -4.609 1 98.31 178 VAL A N 1
ATOM 1395 C CA . VAL A 1 178 ? -11.961 5.609 -4.828 1 98.31 178 VAL A CA 1
ATOM 1396 C C . VAL A 1 178 ? -12.727 4.609 -5.684 1 98.31 178 VAL A C 1
ATOM 1398 O O . VAL A 1 178 ? -12.172 4.023 -6.617 1 98.31 178 VAL A O 1
ATOM 1401 N N . GLN A 1 179 ? -14.023 4.426 -5.359 1 98.31 179 GLN A N 1
ATOM 1402 C CA . GLN A 1 179 ? -14.852 3.508 -6.129 1 98.31 179 GLN A CA 1
ATOM 1403 C C . GLN A 1 179 ? -14.938 3.938 -7.594 1 98.31 179 GLN A C 1
ATOM 1405 O O . GLN A 1 179 ? -14.836 3.105 -8.5 1 98.31 179 GLN A O 1
ATOM 1410 N N . LYS A 1 180 ? -15.07 5.223 -7.785 1 98.69 180 LYS A N 1
ATOM 1411 C CA . LYS A 1 180 ? -15.109 5.75 -9.148 1 98.69 180 LYS A CA 1
ATOM 1412 C C . LYS A 1 180 ? -13.781 5.531 -9.859 1 98.69 180 LYS A C 1
ATOM 1414 O O . LYS A 1 180 ? -13.75 5.133 -11.023 1 98.69 180 LYS A O 1
ATOM 1419 N N . ALA A 1 181 ? -12.688 5.723 -9.156 1 98.38 181 ALA A N 1
ATOM 1420 C CA . ALA A 1 181 ? -11.359 5.531 -9.734 1 98.38 181 ALA A CA 1
ATOM 1421 C C . ALA A 1 181 ? -11.133 4.074 -10.125 1 98.38 181 ALA A C 1
ATOM 1423 O O . ALA A 1 181 ? -10.547 3.787 -11.172 1 98.38 181 ALA A O 1
ATOM 1424 N N . LEU A 1 182 ? -11.594 3.152 -9.305 1 98.38 182 LEU A N 1
ATOM 1425 C CA . LEU A 1 182 ? -11.477 1.728 -9.602 1 98.38 182 LEU A CA 1
ATOM 1426 C C . LEU A 1 182 ? -12.25 1.367 -10.867 1 98.38 182 LEU A C 1
ATOM 1428 O O . LEU A 1 182 ? -11.742 0.644 -11.727 1 98.38 182 LEU A O 1
ATOM 1432 N N . ASN A 1 183 ? -13.406 1.936 -10.953 1 98 183 ASN A N 1
ATOM 1433 C CA . ASN A 1 183 ? -14.227 1.667 -12.125 1 98 183 ASN A CA 1
ATOM 1434 C C . ASN A 1 183 ? -13.609 2.25 -13.391 1 98 183 ASN A C 1
ATOM 1436 O O . ASN A 1 183 ? -13.578 1.592 -14.43 1 98 183 ASN A O 1
ATOM 1440 N N . VAL A 1 184 ? -13.148 3.424 -13.312 1 98.5 184 VAL A N 1
ATOM 1441 C CA . VAL A 1 184 ? -12.508 4.074 -14.453 1 98.5 184 VAL A CA 1
ATOM 1442 C C . VAL A 1 184 ? -11.289 3.266 -14.883 1 98.5 184 VAL A C 1
ATOM 1444 O O . VAL A 1 184 ? -11.078 3.033 -16.078 1 98.5 184 VAL A O 1
ATOM 1447 N N . GLN A 1 185 ? -10.492 2.83 -13.883 1 98 185 GLN A N 1
ATOM 1448 C CA . GLN A 1 185 ? -9.305 2.031 -14.195 1 98 185 GLN A CA 1
ATOM 1449 C C . GLN A 1 185 ? -9.695 0.716 -14.867 1 98 185 GLN A C 1
ATOM 1451 O O . GLN A 1 185 ? -9.039 0.283 -15.812 1 98 185 GLN A O 1
ATOM 1456 N N . ALA A 1 186 ? -10.742 0.03 -14.344 1 97 186 ALA A N 1
ATOM 1457 C CA . ALA A 1 186 ? -11.227 -1.213 -14.938 1 97 186 ALA A CA 1
ATOM 1458 C C . ALA A 1 186 ? -11.656 -0.997 -16.391 1 97 186 ALA A C 1
ATOM 1460 O O . ALA A 1 186 ? -11.258 -1.747 -17.281 1 97 186 ALA A O 1
ATOM 1461 N N . GLU A 1 187 ? -12.367 0.033 -16.656 1 97.5 187 GLU A N 1
ATOM 1462 C CA . GLU A 1 187 ? -12.867 0.336 -18 1 97.5 187 GLU A CA 1
ATOM 1463 C C . GLU A 1 187 ? -11.727 0.705 -18.938 1 97.5 187 GLU A C 1
ATOM 1465 O O . GLU A 1 187 ? -11.625 0.159 -20.047 1 97.5 187 GLU A O 1
ATOM 1470 N N . GLN A 1 188 ? -10.812 1.539 -18.484 1 97.88 188 GLN A N 1
ATOM 1471 C CA . GLN A 1 188 ? -9.734 2.043 -19.328 1 97.88 188 GLN A CA 1
ATOM 1472 C C . GLN A 1 188 ? -8.742 0.936 -19.672 1 97.88 188 GLN A C 1
ATOM 1474 O O . GLN A 1 188 ? -8.141 0.946 -20.75 1 97.88 188 GLN A O 1
ATOM 1479 N N . SER A 1 189 ? -8.656 -0.029 -18.797 1 97.69 189 SER A N 1
ATOM 1480 C CA . SER A 1 189 ? -7.699 -1.111 -19.031 1 97.69 189 SER A CA 1
ATOM 1481 C C . SER A 1 189 ? -8.359 -2.299 -19.719 1 97.69 189 SER A C 1
ATOM 1483 O O . SER A 1 189 ? -7.707 -3.305 -20 1 97.69 189 SER A O 1
ATOM 1485 N N . GLY A 1 190 ? -9.719 -2.168 -19.984 1 96.88 190 GLY A N 1
ATOM 1486 C CA . GLY A 1 190 ? -10.43 -3.334 -20.5 1 96.88 190 GLY A CA 1
ATOM 1487 C C . GLY A 1 190 ? -10.438 -4.496 -19.516 1 96.88 190 GLY A C 1
ATOM 1488 O O . GLY A 1 190 ? -10.289 -5.652 -19.922 1 96.88 190 GLY A O 1
ATOM 1489 N N . HIS A 1 191 ? -10.531 -4.102 -18.203 1 95.44 191 HIS A N 1
ATOM 1490 C CA . HIS A 1 191 ? -10.531 -5.078 -17.109 1 95.44 191 HIS A CA 1
ATOM 1491 C C . HIS A 1 191 ? -9.266 -5.93 -17.141 1 95.44 191 HIS A C 1
ATOM 1493 O O . HIS A 1 191 ? -9.328 -7.141 -16.938 1 95.44 191 HIS A O 1
ATOM 1499 N N . GLY A 1 192 ? -8.18 -5.34 -17.562 1 96.5 192 GLY A N 1
ATOM 1500 C CA . GLY A 1 192 ? -6.883 -5.988 -17.516 1 96.5 192 GLY A CA 1
ATOM 1501 C C . GLY A 1 192 ? -6.383 -6.422 -18.875 1 96.5 192 GLY A C 1
ATOM 1502 O O . GLY A 1 192 ? -5.211 -6.777 -19.031 1 96.5 192 GLY A O 1
ATOM 1503 N N . ARG A 1 193 ? -7.219 -6.316 -19.938 1 96.44 193 ARG A N 1
ATOM 1504 C CA . ARG A 1 193 ? -6.828 -6.742 -21.266 1 96.44 193 ARG A CA 1
ATOM 1505 C C . ARG A 1 193 ? -5.66 -5.91 -21.797 1 96.44 193 ARG A C 1
ATOM 1507 O O . ARG A 1 193 ? -4.75 -6.445 -22.422 1 96.44 193 ARG A O 1
ATOM 1514 N N . ARG A 1 194 ? -5.645 -4.621 -21.469 1 97 194 ARG A N 1
ATOM 1515 C CA . ARG A 1 194 ? -4.598 -3.736 -21.969 1 97 194 ARG A CA 1
ATOM 1516 C C . ARG A 1 194 ? -3.305 -3.922 -21.188 1 97 194 ARG A C 1
ATOM 1518 O O . ARG A 1 194 ? -2.248 -3.439 -21.594 1 97 194 ARG A O 1
ATOM 1525 N N . PHE A 1 195 ? -3.416 -4.68 -20.062 1 96.19 195 PHE A N 1
ATOM 1526 C CA . PHE A 1 195 ? -2.223 -5.082 -19.328 1 96.19 195 PHE A CA 1
ATOM 1527 C C . PHE A 1 195 ? -1.637 -6.363 -19.906 1 96.19 195 PHE A C 1
ATOM 1529 O O . PHE A 1 195 ? -0.535 -6.773 -19.547 1 96.19 195 PHE A O 1
ATOM 1536 N N . GLY A 1 196 ? -2.475 -7.047 -20.812 1 96.38 196 GLY A N 1
ATOM 1537 C CA . GLY A 1 196 ? -2.068 -8.336 -21.344 1 96.38 196 GLY A CA 1
ATOM 1538 C C . GLY A 1 196 ? -2.74 -9.508 -20.641 1 96.38 196 GLY A C 1
ATOM 1539 O O . GLY A 1 196 ? -2.396 -10.664 -20.891 1 96.38 196 GLY A O 1
ATOM 1540 N N . ALA A 1 197 ? -3.646 -9.242 -19.734 1 94.94 197 ALA A N 1
ATOM 1541 C CA . ALA A 1 197 ? -4.406 -10.297 -19.062 1 94.94 197 ALA A CA 1
ATOM 1542 C C . ALA A 1 197 ? -5.555 -10.789 -19.953 1 94.94 197 ALA A C 1
ATOM 1544 O O . ALA A 1 197 ? -6.711 -10.43 -19.719 1 94.94 197 ALA A O 1
ATOM 1545 N N . ILE A 1 198 ? -5.223 -11.586 -20.844 1 93.88 198 ILE A N 1
ATOM 1546 C CA . ILE A 1 198 ? -6.184 -12.094 -21.828 1 93.88 198 ILE A CA 1
ATOM 1547 C C . ILE A 1 198 ? -6.293 -13.609 -21.703 1 93.88 198 ILE A C 1
ATOM 1549 O O . ILE A 1 198 ? -5.297 -14.297 -21.453 1 93.88 198 ILE A O 1
ATOM 1553 N N . TRP A 1 199 ? -7.488 -14.023 -21.969 1 92.25 199 TRP A N 1
ATOM 1554 C CA . TRP A 1 199 ? -7.703 -15.469 -21.969 1 92.25 199 TRP A CA 1
ATOM 1555 C C . TRP A 1 199 ? -6.832 -16.141 -23.031 1 92.25 199 TRP A C 1
ATOM 1557 O O . TRP A 1 199 ? -6.707 -15.648 -24.156 1 92.25 199 TRP A O 1
ATOM 1567 N N . PRO A 1 200 ? -6.203 -17.25 -22.609 1 88.38 200 PRO A N 1
ATOM 1568 C CA . PRO A 1 200 ? -5.395 -17.953 -23.609 1 88.38 200 PRO A CA 1
ATOM 1569 C C . PRO A 1 200 ? -6.227 -18.5 -24.766 1 88.38 200 PRO A C 1
ATOM 1571 O O . PRO A 1 200 ? -7.422 -18.766 -24.609 1 88.38 200 PRO A O 1
ATOM 1574 N N . GLN A 1 201 ? -5.531 -18.578 -25.922 1 80.88 201 GLN A N 1
ATOM 1575 C CA . GLN A 1 201 ? -6.199 -19.078 -27.125 1 80.88 201 GLN A CA 1
ATOM 1576 C C . GLN A 1 201 ? -5.805 -20.531 -27.406 1 80.88 201 GLN A C 1
ATOM 1578 O O . GLN A 1 201 ? -4.711 -20.969 -27.047 1 80.88 201 GLN A O 1
ATOM 1583 N N . MET B 1 1 ? -34.812 -90.25 19.031 1 34.31 1 MET B N 1
ATOM 1584 C CA . MET B 1 1 ? -34.938 -89.25 18.031 1 34.31 1 MET B CA 1
ATOM 1585 C C . MET B 1 1 ? -33.844 -88.188 18.141 1 34.31 1 MET B C 1
ATOM 1587 O O . MET B 1 1 ? -33.719 -87.5 19.156 1 34.31 1 MET B O 1
ATOM 1591 N N . LEU B 1 2 ? -32.625 -88.5 17.531 1 41.84 2 LEU B N 1
ATOM 1592 C CA . LEU B 1 2 ? -31.344 -87.812 17.641 1 41.84 2 LEU B CA 1
ATOM 1593 C C . LEU B 1 2 ? -31.406 -86.438 16.984 1 41.84 2 LEU B C 1
ATOM 1595 O O . LEU B 1 2 ? -31.891 -86.312 15.852 1 41.84 2 LEU B O 1
ATOM 1599 N N . PRO B 1 3 ? -31.344 -85.312 17.688 1 48.97 3 PRO B N 1
ATOM 1600 C CA . PRO B 1 3 ? -31.516 -83.938 17.109 1 48.97 3 PRO B CA 1
ATOM 1601 C C . PRO B 1 3 ? -30.406 -83.625 16.109 1 48.97 3 PRO B C 1
ATOM 1603 O O . PRO B 1 3 ? -29.266 -84.062 16.281 1 48.97 3 PRO B O 1
ATOM 1606 N N . SER B 1 4 ? -30.688 -83.562 14.773 1 45.34 4 SER B N 1
ATOM 1607 C CA . SER B 1 4 ? -29.828 -83.188 13.633 1 45.34 4 SER B CA 1
ATOM 1608 C C . SER B 1 4 ? -29.281 -81.812 13.758 1 45.34 4 SER B C 1
ATOM 1610 O O . SER B 1 4 ? -30.047 -80.812 13.93 1 45.34 4 SER B O 1
ATOM 1612 N N . ARG B 1 5 ? -28.078 -81.562 14.391 1 46.66 5 ARG B N 1
ATOM 1613 C CA . ARG B 1 5 ? -27.359 -80.312 14.531 1 46.66 5 ARG B CA 1
ATOM 1614 C C . ARG B 1 5 ? -27.062 -79.688 13.172 1 46.66 5 ARG B C 1
ATOM 1616 O O . ARG B 1 5 ? -26.453 -80.375 12.312 1 46.66 5 ARG B O 1
ATOM 1623 N N . ARG B 1 6 ? -27.969 -78.812 12.68 1 52.56 6 ARG B N 1
ATOM 1624 C CA . ARG B 1 6 ? -27.812 -78.125 11.406 1 52.56 6 ARG B CA 1
ATOM 1625 C C . ARG B 1 6 ? -26.469 -77.438 11.344 1 52.56 6 ARG B C 1
ATOM 1627 O O . ARG B 1 6 ? -26.016 -76.812 12.344 1 52.56 6 ARG B O 1
ATOM 1634 N N . PRO B 1 7 ? -25.609 -77.625 10.273 1 48.44 7 PRO B N 1
ATOM 1635 C CA . PRO B 1 7 ? -24.297 -77 10.117 1 48.44 7 PRO B CA 1
ATOM 1636 C C . PRO B 1 7 ? -24.344 -75.5 10.016 1 48.44 7 PRO B C 1
ATOM 1638 O O . PRO B 1 7 ? -25.234 -74.938 9.375 1 48.44 7 PRO B O 1
ATOM 1641 N N . ARG B 1 8 ? -23.938 -74.688 11.062 1 46.59 8 ARG B N 1
ATOM 1642 C CA . ARG B 1 8 ? -23.797 -73.25 11.07 1 46.59 8 ARG B CA 1
ATOM 1643 C C . ARG B 1 8 ? -22.875 -72.75 9.945 1 46.59 8 ARG B C 1
ATOM 1645 O O . ARG B 1 8 ? -21.719 -73.188 9.875 1 46.59 8 ARG B O 1
ATOM 1652 N N . MET B 1 9 ? -23.422 -72.438 8.781 1 48.59 9 MET B N 1
ATOM 1653 C CA . MET B 1 9 ? -22.656 -71.875 7.688 1 48.59 9 MET B CA 1
ATOM 1654 C C . MET B 1 9 ? -21.922 -70.625 8.156 1 48.59 9 MET B C 1
ATOM 1656 O O . MET B 1 9 ? -22.516 -69.75 8.789 1 48.59 9 MET B O 1
ATOM 1660 N N . LYS B 1 10 ? -20.594 -70.625 8.422 1 41.56 10 LYS B N 1
ATOM 1661 C CA . LYS B 1 10 ? -19.719 -69.5 8.719 1 41.56 10 LYS B CA 1
ATOM 1662 C C . LYS B 1 10 ? -19.844 -68.438 7.66 1 41.56 10 LYS B C 1
ATOM 1664 O O . LYS B 1 10 ? -19.781 -68.688 6.465 1 41.56 10 LYS B O 1
ATOM 1669 N N . LYS B 1 11 ? -20.562 -67.312 7.984 1 49.16 11 LYS B N 1
ATOM 1670 C CA . LYS B 1 11 ? -20.625 -66.062 7.211 1 49.16 11 LYS B CA 1
ATOM 1671 C C . LYS B 1 11 ? -19.234 -65.562 6.941 1 49.16 11 LYS B C 1
ATOM 1673 O O . LYS B 1 11 ? -18.5 -65.188 7.875 1 49.16 11 LYS B O 1
ATOM 1678 N N . THR B 1 12 ? -18.484 -66.188 6.012 1 44.06 12 THR B N 1
ATOM 1679 C CA . THR B 1 12 ? -17.234 -65.5 5.672 1 44.06 12 THR B CA 1
ATOM 1680 C C . THR B 1 12 ? -17.484 -64.062 5.168 1 44.06 12 THR B C 1
ATOM 1682 O O . THR B 1 12 ? -18.141 -63.906 4.141 1 44.06 12 THR B O 1
ATOM 1685 N N . GLY B 1 13 ? -17.578 -63.125 5.934 1 42 13 GLY B N 1
ATOM 1686 C CA . GLY B 1 13 ? -17.688 -61.75 5.539 1 42 13 GLY B CA 1
ATOM 1687 C C . GLY B 1 13 ? -16.469 -61.25 4.773 1 42 13 GLY B C 1
ATOM 1688 O O . GLY B 1 13 ? -15.344 -61.375 5.242 1 42 13 GLY B O 1
ATOM 1689 N N . TYR B 1 14 ? -16.438 -61.281 3.391 1 44.03 14 TYR B N 1
ATOM 1690 C CA . TYR B 1 14 ? -15.461 -60.594 2.562 1 44.03 14 TYR B CA 1
ATOM 1691 C C . TYR B 1 14 ? -15.422 -59.125 2.893 1 44.03 14 TYR B C 1
ATOM 1693 O O . TYR B 1 14 ? -16.453 -58.438 2.822 1 44.03 14 TYR B O 1
ATOM 1701 N N . TRP B 1 15 ? -14.578 -58.719 3.844 1 40.72 15 TRP B N 1
ATOM 1702 C CA . TRP B 1 15 ? -14.312 -57.312 4.047 1 40.72 15 TRP B CA 1
ATOM 1703 C C . TRP B 1 15 ? -13.812 -56.656 2.758 1 40.72 15 TRP B C 1
ATOM 1705 O O . TRP B 1 15 ? -12.766 -57.031 2.229 1 40.72 15 TRP B O 1
ATOM 1715 N N . LEU B 1 16 ? -14.68 -56.281 1.81 1 44.78 16 LEU B N 1
ATOM 1716 C CA . LEU B 1 16 ? -14.297 -55.375 0.746 1 44.78 16 LEU B CA 1
ATOM 1717 C C . LEU B 1 16 ? -13.539 -54.156 1.308 1 44.78 16 LEU B C 1
ATOM 1719 O O . LEU B 1 16 ? -14.109 -53.344 2.021 1 44.78 16 LEU B O 1
ATOM 1723 N N . GLY B 1 17 ? -12.211 -54.281 1.521 1 41.56 17 GLY B N 1
ATOM 1724 C CA . GLY B 1 17 ? -11.359 -53.156 1.832 1 41.56 17 GLY B CA 1
ATOM 1725 C C . GLY B 1 17 ? -11.508 -52 0.849 1 41.56 17 GLY B C 1
ATOM 1726 O O . GLY B 1 17 ? -11.219 -52.156 -0.34 1 41.56 17 GLY B O 1
ATOM 1727 N N . ALA B 1 18 ? -12.422 -51.125 0.958 1 45.38 18 ALA B N 1
ATOM 1728 C CA . ALA B 1 18 ? -12.445 -49.875 0.242 1 45.38 18 ALA B CA 1
ATOM 1729 C C . ALA B 1 18 ? -11.078 -49.188 0.284 1 45.38 18 ALA B C 1
ATOM 1731 O O . ALA B 1 18 ? -10.641 -48.719 1.341 1 45.38 18 ALA B O 1
ATOM 1732 N N . TRP B 1 19 ? -10.156 -49.5 -0.678 1 42 19 TRP B N 1
ATOM 1733 C CA . TRP B 1 19 ? -8.969 -48.688 -0.863 1 42 19 TRP B CA 1
ATOM 1734 C C . TRP B 1 19 ? -9.344 -47.188 -1.003 1 42 19 TRP B C 1
ATOM 1736 O O . TRP B 1 19 ? -9.938 -46.812 -2.008 1 42 19 TRP B O 1
ATOM 1746 N N . LEU B 1 20 ? -9.625 -46.562 0.077 1 40.69 20 LEU B N 1
ATOM 1747 C CA . LEU B 1 20 ? -9.68 -45.094 0.042 1 40.69 20 LEU B CA 1
ATOM 1748 C C . LEU B 1 20 ? -8.477 -44.531 -0.691 1 40.69 20 LEU B C 1
ATOM 1750 O O . LEU B 1 20 ? -7.352 -44.562 -0.183 1 40.69 20 LEU B O 1
ATOM 1754 N N . LEU B 1 21 ? -8.461 -44.594 -2.037 1 39.31 21 LEU B N 1
ATOM 1755 C CA . LEU B 1 21 ? -7.496 -43.75 -2.732 1 39.31 21 LEU B CA 1
ATOM 1756 C C . LEU B 1 21 ? -7.48 -42.344 -2.141 1 39.31 21 LEU B C 1
ATOM 1758 O O . LEU B 1 21 ? -8.422 -41.562 -2.334 1 39.31 21 LEU B O 1
ATOM 1762 N N . LEU B 1 22 ? -6.895 -42.219 -1.011 1 40.81 22 LEU B N 1
ATOM 1763 C CA . LEU B 1 22 ? -6.566 -40.844 -0.619 1 40.81 22 LEU B CA 1
ATOM 1764 C C . LEU B 1 22 ? -5.992 -40.062 -1.796 1 40.81 22 LEU B C 1
ATOM 1766 O O . LEU B 1 22 ? -4.824 -40.219 -2.15 1 40.81 22 LEU B O 1
ATOM 1770 N N . GLY B 1 23 ? -6.754 -39.781 -2.793 1 38.09 23 GLY B N 1
ATOM 1771 C CA . GLY B 1 23 ? -6.293 -38.812 -3.785 1 38.09 23 GLY B CA 1
ATOM 1772 C C . GLY B 1 23 ? -5.457 -37.688 -3.189 1 38.09 23 GLY B C 1
ATOM 1773 O O . GLY B 1 23 ? -5.805 -37.125 -2.146 1 38.09 23 GLY B O 1
ATOM 1774 N N . ALA B 1 24 ? -4.148 -37.656 -3.393 1 41.69 24 ALA B N 1
ATOM 1775 C CA . ALA B 1 24 ? -3.258 -36.562 -3.053 1 41.69 24 ALA B CA 1
ATOM 1776 C C . ALA B 1 24 ? -3.951 -35.219 -3.256 1 41.69 24 ALA B C 1
ATOM 1778 O O . ALA B 1 24 ? -4.461 -34.906 -4.344 1 41.69 24 ALA B O 1
ATOM 1779 N N . LEU B 1 25 ? -4.52 -34.688 -2.281 1 46.03 25 LEU B N 1
ATOM 1780 C CA . LEU B 1 25 ? -4.965 -33.281 -2.379 1 46.03 25 LEU B CA 1
ATOM 1781 C C . LEU B 1 25 ? -3.975 -32.438 -3.186 1 46.03 25 LEU B C 1
ATOM 1783 O O . LEU B 1 25 ? -2.762 -32.531 -2.975 1 46.03 25 LEU B O 1
ATOM 1787 N N . PRO B 1 26 ? -4.305 -32.062 -4.352 1 49.97 26 PRO B N 1
ATOM 1788 C CA . PRO B 1 26 ? -3.424 -31.203 -5.16 1 49.97 26 PRO B CA 1
ATOM 1789 C C . PRO B 1 26 ? -2.672 -30.172 -4.328 1 49.97 26 PRO B C 1
ATOM 1791 O O . PRO B 1 26 ? -3.164 -29.75 -3.281 1 49.97 26 PRO B O 1
ATOM 1794 N N . ALA B 1 27 ? -1.344 -30.234 -4.336 1 53.44 27 ALA B N 1
ATOM 1795 C CA . ALA B 1 27 ? -0.429 -29.297 -3.689 1 53.44 27 ALA B CA 1
ATOM 1796 C C . ALA B 1 27 ? -0.958 -27.875 -3.783 1 53.44 27 ALA B C 1
ATOM 1798 O O . ALA B 1 27 ? -1.194 -27.359 -4.879 1 53.44 27 ALA B O 1
ATOM 1799 N N . GLN B 1 28 ? -1.786 -27.469 -2.805 1 62.62 28 GLN B N 1
ATOM 1800 C CA . GLN B 1 28 ? -2.256 -26.078 -2.727 1 62.62 28 GLN B CA 1
ATOM 1801 C C . GLN B 1 28 ? -1.089 -25.109 -2.756 1 62.62 28 GLN B C 1
ATOM 1803 O O . GLN B 1 28 ? -0.068 -25.328 -2.102 1 62.62 28 GLN B O 1
ATOM 1808 N N . GLY B 1 29 ? -0.897 -24.328 -3.857 1 73.25 29 GLY B N 1
ATOM 1809 C CA . GLY B 1 29 ? 0.128 -23.297 -3.98 1 73.25 29 GLY B CA 1
ATOM 1810 C C . GLY B 1 29 ? 0.216 -22.391 -2.768 1 73.25 29 GLY B C 1
ATOM 1811 O O . GLY B 1 29 ? -0.723 -22.328 -1.972 1 73.25 29 GLY B O 1
ATOM 1812 N N . ALA B 1 30 ? 1.395 -21.875 -2.564 1 85.88 30 ALA B N 1
ATOM 1813 C CA . ALA B 1 30 ? 1.636 -21.016 -1.407 1 85.88 30 ALA B CA 1
ATOM 1814 C C . ALA B 1 30 ? 0.78 -19.75 -1.471 1 85.88 30 ALA B C 1
ATOM 1816 O O . ALA B 1 30 ? 0.6 -19.172 -2.543 1 85.88 30 ALA B O 1
ATOM 1817 N N . MET B 1 31 ? 0.224 -19.359 -0.39 1 92.56 31 MET B N 1
ATOM 1818 C CA . MET B 1 31 ? -0.472 -18.078 -0.253 1 92.56 31 MET B CA 1
ATOM 1819 C C . MET B 1 31 ? 0.514 -16.953 0.023 1 92.56 31 MET B C 1
ATOM 1821 O O . MET B 1 31 ? 1.574 -17.172 0.608 1 92.56 31 MET B O 1
ATOM 1825 N N . VAL B 1 32 ? 0.191 -15.789 -0.542 1 96.75 32 VAL B N 1
ATOM 1826 C CA . VAL B 1 32 ? 0.958 -14.586 -0.244 1 96.75 32 VAL B CA 1
ATOM 1827 C C . VAL B 1 32 ? 0.109 -13.625 0.586 1 96.75 32 VAL B C 1
ATOM 1829 O O . VAL B 1 32 ? -1.024 -13.305 0.216 1 96.75 32 VAL B O 1
ATOM 1832 N N . GLN B 1 33 ? 0.569 -13.242 1.68 1 97.75 33 GLN B N 1
ATOM 1833 C CA . GLN B 1 33 ? -0.059 -12.242 2.531 1 97.75 33 GLN B CA 1
ATOM 1834 C C . GLN B 1 33 ? 0.861 -11.039 2.738 1 97.75 33 GLN B C 1
ATOM 1836 O O . GLN B 1 33 ? 2.051 -11.203 3.02 1 97.75 33 GLN B O 1
ATOM 1841 N N . SER B 1 34 ? 0.319 -9.867 2.494 1 98.38 34 SER B N 1
ATOM 1842 C CA . SER B 1 34 ? 1.076 -8.648 2.775 1 98.38 34 SER B CA 1
ATOM 1843 C C . SER B 1 34 ? 0.353 -7.773 3.789 1 98.38 34 SER B C 1
ATOM 1845 O O . SER B 1 34 ? -0.802 -7.395 3.58 1 98.38 34 SER B O 1
ATOM 1847 N N . GLU B 1 35 ? 1.054 -7.445 4.867 1 98.75 35 GLU B N 1
ATOM 1848 C CA . GLU B 1 35 ? 0.554 -6.559 5.914 1 98.75 35 GLU B CA 1
ATOM 1849 C C . GLU B 1 35 ? 1.368 -5.27 5.984 1 98.75 35 GLU B C 1
ATOM 1851 O O . GLU B 1 35 ? 2.594 -5.297 5.859 1 98.75 35 GLU B O 1
ATOM 1856 N N . SER B 1 36 ? 0.678 -4.199 6.102 1 98.44 36 SER B N 1
ATOM 1857 C CA . SER B 1 36 ? 1.339 -2.902 6.215 1 98.44 36 SER B CA 1
ATOM 1858 C C . SER B 1 36 ? 0.661 -2.027 7.266 1 98.44 36 SER B C 1
ATOM 1860 O O . SER B 1 36 ? -0.567 -2.01 7.367 1 98.44 36 SER B O 1
ATOM 1862 N N . SER B 1 37 ? 1.423 -1.441 8.109 1 98.44 37 SER B N 1
ATOM 1863 C CA . SER B 1 37 ? 1.015 -0.427 9.078 1 98.44 37 SER B CA 1
ATOM 1864 C C . SER B 1 37 ? 1.922 0.797 9.008 1 98.44 37 SER B C 1
ATOM 1866 O O . SER B 1 37 ? 3.1 0.725 9.367 1 98.44 37 SER B O 1
ATOM 1868 N N . VAL B 1 38 ? 1.401 1.899 8.562 1 98.25 38 VAL B N 1
ATOM 1869 C CA . VAL B 1 38 ? 2.174 3.129 8.422 1 98.25 38 VAL B CA 1
ATOM 1870 C C . VAL B 1 38 ? 1.495 4.258 9.195 1 98.25 38 VAL B C 1
ATOM 1872 O O . VAL B 1 38 ? 0.282 4.453 9.086 1 98.25 38 VAL B O 1
ATOM 1875 N N . GLN B 1 39 ? 2.25 4.953 9.914 1 97.94 39 GLN B N 1
ATOM 1876 C CA . GLN B 1 39 ? 1.758 6.062 10.719 1 97.94 39 GLN B CA 1
ATOM 1877 C C . GLN B 1 39 ? 2.346 7.391 10.25 1 97.94 39 GLN B C 1
ATOM 1879 O O . GLN B 1 39 ? 3.551 7.492 10.008 1 97.94 39 GLN B O 1
ATOM 1884 N N . VAL B 1 40 ? 1.499 8.344 10.117 1 96.38 40 VAL B N 1
ATOM 1885 C CA . VAL B 1 40 ? 1.952 9.703 9.875 1 96.38 40 VAL B CA 1
ATOM 1886 C C . VAL B 1 40 ? 1.849 10.523 11.156 1 96.38 40 VAL B C 1
ATOM 1888 O O . VAL B 1 40 ? 0.763 10.664 11.727 1 96.38 40 VAL B O 1
ATOM 1891 N N . ASN B 1 41 ? 2.941 11.016 11.523 1 92.81 41 ASN B N 1
ATOM 1892 C CA . ASN B 1 41 ? 3.053 11.922 12.656 1 92.81 41 ASN B CA 1
ATOM 1893 C C . ASN B 1 41 ? 3.336 13.352 12.211 1 92.81 41 ASN B C 1
ATOM 1895 O O . ASN B 1 41 ? 4.305 13.602 11.492 1 92.81 41 ASN B O 1
ATOM 1899 N N . PHE B 1 42 ? 2.531 14.219 12.672 1 93.06 42 PHE B N 1
ATOM 1900 C CA . PHE B 1 42 ? 2.723 15.617 12.312 1 93.06 42 PHE B CA 1
ATOM 1901 C C . PHE B 1 42 ? 3.525 16.344 13.383 1 93.06 42 PHE B C 1
ATOM 1903 O O . PHE B 1 42 ? 3.119 16.391 14.547 1 93.06 42 PHE B O 1
ATOM 1910 N N . TYR B 1 43 ? 4.621 16.906 13.016 1 92.94 43 TYR B N 1
ATOM 1911 C CA . TYR B 1 43 ? 5.332 17.75 13.961 1 92.94 43 TYR B CA 1
ATOM 1912 C C . TYR B 1 43 ? 4.812 19.188 13.906 1 92.94 43 TYR B C 1
ATOM 1914 O O . TYR B 1 43 ? 4.543 19.719 12.828 1 92.94 43 TYR B O 1
ATOM 1922 N N . PRO B 1 44 ? 4.645 19.812 15.016 1 90.75 44 PRO B N 1
ATOM 1923 C CA . PRO B 1 44 ? 3.971 21.125 15.07 1 90.75 44 PRO B CA 1
ATOM 1924 C C . PRO B 1 44 ? 4.898 22.281 14.711 1 90.75 44 PRO B C 1
ATOM 1926 O O . PRO B 1 44 ? 6.055 22.312 15.141 1 90.75 44 PRO B O 1
ATOM 1929 N N . ILE B 1 45 ? 4.336 23.125 13.914 1 91.31 45 ILE B N 1
ATOM 1930 C CA . ILE B 1 45 ? 4.973 24.422 13.703 1 91.31 45 ILE B CA 1
ATOM 1931 C C . ILE B 1 45 ? 4.047 25.547 14.172 1 91.31 45 ILE B C 1
ATOM 1933 O O . ILE B 1 45 ? 2.854 25.547 13.859 1 91.31 45 ILE B O 1
ATOM 1937 N N . THR B 1 46 ? 4.598 26.391 15.039 1 91 46 THR B N 1
ATOM 1938 C CA . THR B 1 46 ? 3.891 27.578 15.516 1 91 46 THR B CA 1
ATOM 1939 C C . THR B 1 46 ? 4.422 28.828 14.828 1 91 46 THR B C 1
ATOM 1941 O O . THR B 1 46 ? 5.578 29.203 15.031 1 91 46 THR B O 1
ATOM 1944 N N . ALA B 1 47 ? 3.574 29.375 14.016 1 93 47 ALA B N 1
ATOM 1945 C CA . ALA B 1 47 ? 3.896 30.578 13.266 1 93 47 ALA B CA 1
ATOM 1946 C C . ALA B 1 47 ? 2.652 31.438 13.031 1 93 47 ALA B C 1
ATOM 1948 O O . ALA B 1 47 ? 1.67 30.969 12.453 1 93 47 ALA B O 1
ATOM 1949 N N . ALA B 1 48 ? 2.764 32.719 13.438 1 90.62 48 ALA B N 1
ATOM 1950 C CA . ALA B 1 48 ? 1.606 33.594 13.281 1 90.62 48 ALA B CA 1
ATOM 1951 C C . ALA B 1 48 ? 1.353 33.906 11.812 1 90.62 48 ALA B C 1
ATOM 1953 O O . ALA B 1 48 ? 0.211 34.156 11.406 1 90.62 48 ALA B O 1
ATOM 1954 N N . THR B 1 49 ? 2.451 33.969 11.055 1 91 49 THR B N 1
ATOM 1955 C CA . THR B 1 49 ? 2.375 34.219 9.617 1 91 49 THR B CA 1
ATOM 1956 C C . THR B 1 49 ? 3.338 33.344 8.852 1 91 49 THR B C 1
ATOM 1958 O O . THR B 1 49 ? 4.211 32.688 9.445 1 91 49 THR B O 1
ATOM 1961 N N . ALA B 1 50 ? 3.203 33.312 7.59 1 90.56 50 ALA B N 1
ATOM 1962 C CA . ALA B 1 50 ? 4.055 32.531 6.711 1 90.56 50 ALA B CA 1
ATOM 1963 C C . ALA B 1 50 ? 5.52 32.938 6.844 1 90.56 50 ALA B C 1
ATOM 1965 O O . ALA B 1 50 ? 6.418 32.094 6.719 1 90.56 50 ALA B O 1
ATOM 1966 N N . ARG B 1 51 ? 5.766 34.219 7.18 1 90.88 51 ARG B N 1
ATOM 1967 C CA . ARG B 1 51 ? 7.129 34.719 7.32 1 90.88 51 ARG B CA 1
ATOM 1968 C C . ARG B 1 51 ? 7.848 34 8.477 1 90.88 51 ARG B C 1
ATOM 1970 O O . ARG B 1 51 ? 9.078 33.969 8.508 1 90.88 51 ARG B O 1
ATOM 1977 N N . GLN B 1 52 ? 7.062 33.438 9.328 1 93.19 52 GLN B N 1
ATOM 1978 C CA . GLN B 1 52 ? 7.648 32.812 10.516 1 93.19 52 GLN B CA 1
ATOM 1979 C C . GLN B 1 52 ? 7.723 31.312 10.375 1 93.19 52 GLN B C 1
ATOM 1981 O O . GLN B 1 52 ? 8.07 30.609 11.328 1 93.19 52 GLN B O 1
ATOM 1986 N N . TRP B 1 53 ? 7.43 30.781 9.148 1 93.38 53 TRP B N 1
ATOM 1987 C CA . TRP B 1 53 ? 7.5 29.328 8.93 1 93.38 53 TRP B CA 1
ATOM 1988 C C . TRP B 1 53 ? 8.938 28.844 9.031 1 93.38 53 TRP B C 1
ATOM 1990 O O . TRP B 1 53 ? 9.211 27.844 9.711 1 93.38 53 TRP B O 1
ATOM 2000 N N . LEU B 1 54 ? 9.805 29.609 8.375 1 92.31 54 LEU B N 1
ATOM 2001 C CA . LEU B 1 54 ? 11.18 29.125 8.211 1 92.31 54 LEU B CA 1
ATOM 2002 C C . LEU B 1 54 ? 11.852 28.938 9.562 1 92.31 54 LEU B C 1
ATOM 2004 O O . LEU B 1 54 ? 12.375 27.859 9.852 1 92.31 54 LEU B O 1
ATOM 2008 N N . PRO B 1 55 ? 11.867 29.875 10.469 1 93.44 55 PRO B N 1
ATOM 2009 C CA . PRO B 1 55 ? 12.484 29.641 11.781 1 93.44 55 PRO B CA 1
ATOM 2010 C C . PRO B 1 55 ? 11.797 28.516 12.555 1 93.44 55 PRO B C 1
ATOM 2012 O O . PRO B 1 55 ? 12.461 27.719 13.219 1 93.44 55 PRO B O 1
ATOM 2015 N N . ALA B 1 56 ? 10.469 28.469 12.484 1 93.94 56 ALA B N 1
ATOM 2016 C CA . ALA B 1 56 ? 9.742 27.422 13.188 1 93.94 56 ALA B CA 1
ATOM 2017 C C . ALA B 1 56 ? 10.148 26.031 12.672 1 93.94 56 ALA B C 1
ATOM 2019 O O . ALA B 1 56 ? 10.375 25.109 13.453 1 93.94 56 ALA B O 1
ATOM 2020 N N . LEU B 1 57 ? 10.227 25.906 11.289 1 94.44 57 LEU B N 1
ATOM 2021 C CA . LEU B 1 57 ? 10.672 24.656 10.664 1 94.44 57 LEU B CA 1
ATOM 2022 C C . LEU B 1 57 ? 12.117 24.344 11.023 1 94.44 57 LEU B C 1
ATOM 2024 O O . LEU B 1 57 ? 12.469 23.188 11.242 1 94.44 57 LEU B O 1
ATOM 2028 N N . GLY B 1 58 ? 12.914 25.391 11.102 1 92 58 GLY B N 1
ATOM 2029 C CA . GLY B 1 58 ? 14.32 25.219 11.453 1 92 58 GLY B CA 1
ATOM 2030 C C . GLY B 1 58 ? 14.523 24.594 12.82 1 92 58 GLY B C 1
ATOM 2031 O O . GLY B 1 58 ? 15.562 23.984 13.07 1 92 58 GLY B O 1
ATOM 2032 N N . ILE B 1 59 ? 13.547 24.641 13.641 1 92.62 59 ILE B N 1
ATOM 2033 C CA . ILE B 1 59 ? 13.648 24.141 15.008 1 92.62 59 ILE B CA 1
ATOM 2034 C C . ILE B 1 59 ? 12.969 22.781 15.102 1 92.62 59 ILE B C 1
ATOM 2036 O O . ILE B 1 59 ? 13.5 21.859 15.727 1 92.62 59 ILE B O 1
ATOM 2040 N N . ARG B 1 60 ? 11.859 22.562 14.406 1 95.31 60 ARG B N 1
ATOM 2041 C CA . ARG B 1 60 ? 10.969 21.453 14.711 1 95.31 60 ARG B CA 1
ATOM 2042 C C . ARG B 1 60 ? 11.117 20.344 13.672 1 95.31 60 ARG B C 1
ATOM 2044 O O . ARG B 1 60 ? 10.711 19.203 13.914 1 95.31 60 ARG B O 1
ATOM 2051 N N . ALA B 1 61 ? 11.656 20.656 12.438 1 96.69 61 ALA B N 1
ATOM 2052 C CA . ALA B 1 61 ? 11.758 19.656 11.375 1 96.69 61 ALA B CA 1
ATOM 2053 C C . ALA B 1 61 ? 12.703 18.531 11.766 1 96.69 61 ALA B C 1
ATOM 2055 O O . ALA B 1 61 ? 13.695 18.766 12.469 1 96.69 61 ALA B O 1
ATOM 2056 N N . PRO B 1 62 ? 12.406 17.359 11.375 1 96.44 62 PRO B N 1
ATOM 2057 C CA . PRO B 1 62 ? 13.281 16.234 11.719 1 96.44 62 PRO B CA 1
ATOM 2058 C C . PRO B 1 62 ? 14.641 16.312 11.039 1 96.44 62 PRO B C 1
ATOM 2060 O O . PRO B 1 62 ? 14.805 17.031 10.047 1 96.44 62 PRO B O 1
ATOM 2063 N N . LEU B 1 63 ? 15.539 15.531 11.695 1 96.31 63 LEU B N 1
ATOM 2064 C CA . LEU B 1 63 ? 16.906 15.461 11.172 1 96.31 63 LEU B CA 1
ATOM 2065 C C . LEU B 1 63 ? 17.141 14.141 10.453 1 96.31 63 LEU B C 1
ATOM 2067 O O . LEU B 1 63 ? 16.688 13.086 10.914 1 96.31 63 LEU B O 1
ATOM 2071 N N . VAL B 1 64 ? 17.812 14.141 9.289 1 94.75 64 VAL B N 1
ATOM 2072 C CA . VAL B 1 64 ? 18.516 13.016 8.672 1 94.75 64 VAL B CA 1
ATOM 2073 C C . VAL B 1 64 ? 20.016 13.281 8.695 1 94.75 64 VAL B C 1
ATOM 2075 O O . VAL B 1 64 ? 20.516 14.141 7.965 1 94.75 64 VAL B O 1
ATOM 2078 N N . GLY B 1 65 ? 20.609 12.5 9.523 1 94 65 GLY B N 1
ATOM 2079 C CA . GLY B 1 65 ? 21.938 12.969 9.883 1 94 65 GLY B CA 1
ATOM 2080 C C . GLY B 1 65 ? 21.922 14.328 10.562 1 94 65 GLY B C 1
ATOM 2081 O O . GLY B 1 65 ? 21.234 14.516 11.57 1 94 65 GLY B O 1
ATOM 2082 N N . ASP B 1 66 ? 22.609 15.344 10.016 1 94.31 66 ASP B N 1
ATOM 2083 C CA . ASP B 1 66 ? 22.672 16.688 10.586 1 94.31 66 ASP B CA 1
ATOM 2084 C C . ASP B 1 66 ? 21.859 17.688 9.75 1 94.31 66 ASP B C 1
ATOM 2086 O O . ASP B 1 66 ? 21.953 18.891 9.961 1 94.31 66 ASP B O 1
ATOM 2090 N N . VAL B 1 67 ? 21.156 17.141 8.875 1 93.94 67 VAL B N 1
ATOM 2091 C CA . VAL B 1 67 ? 20.422 18.016 7.961 1 93.94 67 VAL B CA 1
ATOM 2092 C C . VAL B 1 67 ? 18.938 17.969 8.289 1 93.94 67 VAL B C 1
ATOM 2094 O O . VAL B 1 67 ? 18.359 16.891 8.461 1 93.94 67 VAL B O 1
ATOM 2097 N N . ARG B 1 68 ? 18.281 19.125 8.414 1 95.5 68 ARG B N 1
ATOM 2098 C CA . ARG B 1 68 ? 16.828 19.203 8.602 1 95.5 68 ARG B CA 1
ATOM 2099 C C . ARG B 1 68 ? 16.109 18.953 7.285 1 95.5 68 ARG B C 1
ATOM 2101 O O . ARG B 1 68 ? 16.516 19.453 6.234 1 95.5 68 ARG B O 1
ATOM 2108 N N . VAL 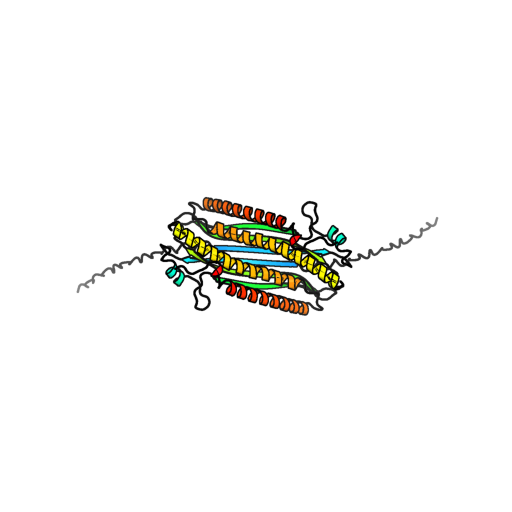B 1 69 ? 15.094 18.156 7.391 1 96.56 69 VAL B N 1
ATOM 2109 C CA . VAL B 1 69 ? 14.281 17.844 6.219 1 96.56 69 VAL B CA 1
ATOM 2110 C C . VAL B 1 69 ? 12.805 18.109 6.535 1 96.56 69 VAL B C 1
ATOM 2112 O O . VAL B 1 69 ? 12.375 17.969 7.684 1 96.56 69 VAL B O 1
ATOM 2115 N N . LEU B 1 70 ? 12.023 18.5 5.504 1 96.75 70 LEU B N 1
ATOM 2116 C CA . LEU B 1 70 ? 10.633 18.891 5.715 1 96.75 70 LEU B CA 1
ATOM 2117 C C . LEU B 1 70 ? 9.766 17.656 5.961 1 96.75 70 LEU B C 1
ATOM 2119 O O . LEU B 1 70 ? 8.766 17.734 6.672 1 96.75 70 LEU B O 1
ATOM 2123 N N . GLY B 1 71 ? 10.047 16.547 5.328 1 97 71 GLY B N 1
ATOM 2124 C CA . GLY B 1 71 ? 9.422 15.25 5.523 1 97 71 GLY B CA 1
ATOM 2125 C C . GLY B 1 71 ? 10.422 14.125 5.691 1 97 71 GLY B C 1
ATOM 2126 O O . GLY B 1 71 ? 11.492 14.141 5.074 1 97 71 GLY B O 1
ATOM 2127 N N . LYS B 1 72 ? 10.086 13.18 6.512 1 96.75 72 LYS B N 1
ATOM 2128 C CA . LYS B 1 72 ? 10.953 12.031 6.762 1 96.75 72 LYS B CA 1
ATOM 2129 C C . LYS B 1 72 ? 10.133 10.758 6.973 1 96.75 72 LYS B C 1
ATOM 2131 O O . LYS B 1 72 ? 9.141 10.766 7.699 1 96.75 72 LYS B O 1
ATOM 2136 N N . ALA B 1 73 ? 10.578 9.75 6.324 1 97.25 73 ALA B N 1
ATOM 2137 C CA . ALA B 1 73 ? 9.93 8.453 6.508 1 97.25 73 ALA B CA 1
ATOM 2138 C C . ALA B 1 73 ? 10.945 7.383 6.914 1 97.25 73 ALA B C 1
ATOM 2140 O O . ALA B 1 73 ? 12.117 7.461 6.543 1 97.25 73 ALA B O 1
ATOM 2141 N N . SER B 1 74 ? 10.523 6.438 7.68 1 97.38 74 SER B N 1
ATOM 2142 C CA . SER B 1 74 ? 11.273 5.238 8.039 1 97.38 74 SER B CA 1
ATOM 2143 C C . SER B 1 74 ? 10.398 3.992 7.93 1 97.38 74 SER B C 1
ATOM 2145 O O . SER B 1 74 ? 9.219 4.023 8.266 1 97.38 74 SER B O 1
ATOM 2147 N N . TYR B 1 75 ? 11.023 2.941 7.43 1 98.25 75 TYR B N 1
ATOM 2148 C CA . TYR B 1 75 ? 10.281 1.706 7.203 1 98.25 75 TYR B CA 1
ATOM 2149 C C . TYR B 1 75 ? 11.062 0.5 7.711 1 98.25 75 TYR B C 1
ATOM 2151 O O . TYR B 1 75 ? 12.297 0.472 7.625 1 98.25 75 TYR B O 1
ATOM 2159 N N . ARG B 1 76 ? 10.383 -0.453 8.188 1 98.56 76 ARG B N 1
ATOM 2160 C CA . ARG B 1 76 ? 10.883 -1.792 8.477 1 98.56 76 ARG B CA 1
ATOM 2161 C C . ARG B 1 76 ? 10.07 -2.854 7.746 1 98.56 76 ARG B C 1
ATOM 2163 O O . ARG B 1 76 ? 8.844 -2.867 7.824 1 98.56 76 ARG B O 1
ATOM 2170 N N . LEU B 1 77 ? 10.742 -3.646 7.023 1 98.62 77 LEU B N 1
ATOM 2171 C CA . LEU B 1 77 ? 10.109 -4.707 6.246 1 98.62 77 LEU B CA 1
ATOM 2172 C C . LEU B 1 77 ? 10.703 -6.066 6.598 1 98.62 77 LEU B C 1
ATOM 2174 O O . LEU B 1 77 ? 11.922 -6.238 6.602 1 98.62 77 LEU B O 1
ATOM 2178 N N . ASP B 1 78 ? 9.906 -6.984 6.906 1 98 78 ASP B N 1
ATOM 2179 C CA . ASP B 1 78 ? 10.328 -8.359 7.152 1 98 78 ASP B CA 1
ATOM 2180 C C . ASP B 1 78 ? 9.344 -9.352 6.539 1 98 78 ASP B C 1
ATOM 2182 O O . ASP B 1 78 ? 8.336 -8.953 5.953 1 98 78 ASP B O 1
ATOM 2186 N N . TRP B 1 79 ? 9.68 -10.664 6.621 1 98.56 79 TRP B N 1
ATOM 2187 C CA . TRP B 1 79 ? 8.789 -11.695 6.098 1 98.56 79 TRP B CA 1
ATOM 2188 C C . TRP B 1 79 ? 8.914 -12.977 6.91 1 98.56 79 TRP B C 1
ATOM 2190 O O . TRP B 1 79 ? 9.945 -13.234 7.535 1 98.56 79 TRP B O 1
ATOM 2200 N N . GLN B 1 80 ? 7.852 -13.711 6.906 1 98.38 80 GLN B N 1
ATOM 2201 C CA . GLN B 1 80 ? 7.758 -14.992 7.598 1 98.38 80 GLN B CA 1
ATOM 2202 C C . GLN B 1 80 ? 7.238 -16.094 6.668 1 98.38 80 GLN B C 1
ATOM 2204 O O . GLN B 1 80 ? 6.395 -15.828 5.805 1 98.38 80 GLN B O 1
ATOM 2209 N N . LEU B 1 81 ? 7.758 -17.297 6.965 1 97.81 81 LEU B N 1
ATOM 2210 C CA . LEU B 1 81 ? 7.363 -18.438 6.152 1 97.81 81 LEU B CA 1
ATOM 2211 C C . LEU B 1 81 ? 6.57 -19.453 6.977 1 97.81 81 LEU B C 1
ATOM 2213 O O . LEU B 1 81 ? 6.895 -19.703 8.141 1 97.81 81 LEU B O 1
ATOM 2217 N N . ASP B 1 82 ? 5.555 -19.938 6.449 1 97.06 82 ASP B N 1
ATOM 2218 C CA . ASP B 1 82 ? 4.883 -21.156 6.898 1 97.06 82 ASP B CA 1
ATOM 2219 C C . ASP B 1 82 ? 5.219 -22.328 5.988 1 97.06 82 ASP B C 1
ATOM 2221 O O . ASP B 1 82 ? 4.723 -22.422 4.863 1 97.06 82 ASP B O 1
ATOM 2225 N N . LEU B 1 83 ? 6.066 -23.25 6.496 1 95.56 83 LEU B N 1
ATOM 2226 C CA . LEU B 1 83 ? 6.562 -24.391 5.734 1 95.56 83 LEU B CA 1
ATOM 2227 C C . LEU B 1 83 ? 5.945 -25.688 6.242 1 95.56 83 LEU B C 1
ATOM 2229 O O . LEU B 1 83 ? 5.57 -25.781 7.414 1 95.56 83 LEU B O 1
ATOM 2233 N N . GLU B 1 84 ? 5.93 -26.594 5.305 1 92.25 84 GLU B N 1
ATOM 2234 C CA . GLU B 1 84 ? 5.418 -27.922 5.668 1 92.25 84 GLU B CA 1
ATOM 2235 C C . GLU B 1 84 ? 6.191 -29.031 4.957 1 92.25 84 GLU B C 1
ATOM 2237 O O . GLU B 1 84 ? 6.426 -28.953 3.748 1 92.25 84 GLU B O 1
ATOM 2242 N N . PRO B 1 85 ? 6.531 -30.125 5.785 1 90.12 85 PRO B N 1
ATOM 2243 C CA . PRO B 1 85 ? 7.102 -31.281 5.098 1 90.12 85 PRO B CA 1
ATOM 2244 C C . PRO B 1 85 ? 6.117 -31.953 4.133 1 90.12 85 PRO B C 1
ATOM 2246 O O . PRO B 1 85 ? 4.91 -31.938 4.379 1 90.12 85 PRO B O 1
ATOM 2249 N N . SER B 1 86 ? 6.707 -32.375 2.965 1 84.25 86 SER B N 1
ATOM 2250 C CA . SER B 1 86 ? 5.914 -33.125 1.987 1 84.25 86 SER B CA 1
ATOM 2251 C C . SER B 1 86 ? 6.676 -34.344 1.457 1 84.25 86 SER B C 1
ATOM 2253 O O . SER B 1 86 ? 7.84 -34.531 1.803 1 84.25 86 SER B O 1
ATOM 2255 N N . ALA B 1 87 ? 5.965 -35.25 0.743 1 85.38 87 ALA B N 1
ATOM 2256 C CA . ALA B 1 87 ? 6.586 -36.438 0.124 1 85.38 87 ALA B CA 1
ATOM 2257 C C . ALA B 1 87 ? 7.742 -36.031 -0.785 1 85.38 87 ALA B C 1
ATOM 2259 O O . ALA B 1 87 ? 8.719 -36.75 -0.938 1 85.38 87 ALA B O 1
ATOM 2260 N N . GLN B 1 88 ? 7.727 -34.812 -1.213 1 84.25 88 GLN B N 1
ATOM 2261 C CA . GLN B 1 88 ? 8.727 -34.312 -2.16 1 84.25 88 GLN B CA 1
ATOM 2262 C C . GLN B 1 88 ? 9.742 -33.438 -1.473 1 84.25 88 GLN B C 1
ATOM 2264 O O . GLN B 1 88 ? 10.609 -32.844 -2.129 1 84.25 88 GLN B O 1
ATOM 2269 N N . GLY B 1 89 ? 9.664 -33.406 -0.197 1 90.62 89 GLY B N 1
ATOM 2270 C CA . GLY B 1 89 ? 10.555 -32.531 0.571 1 90.62 89 GLY B CA 1
ATOM 2271 C C . GLY B 1 89 ? 9.828 -31.547 1.44 1 90.62 89 GLY B C 1
ATOM 2272 O O . GLY B 1 89 ? 9.109 -31.922 2.367 1 90.62 89 GLY B O 1
ATOM 2273 N N . CYS B 1 90 ? 10.039 -30.281 1.071 1 94.56 90 CYS B N 1
ATOM 2274 C CA . CYS B 1 90 ? 9.398 -29.219 1.857 1 94.56 90 CYS B CA 1
ATOM 2275 C C . CYS B 1 90 ? 8.672 -28.234 0.956 1 94.56 90 CYS B C 1
ATOM 2277 O O . CYS B 1 90 ? 9.195 -27.828 -0.083 1 94.56 90 CYS B O 1
ATOM 2279 N N . ARG B 1 91 ? 7.496 -27.922 1.421 1 90.75 91 ARG B N 1
ATOM 2280 C CA . ARG B 1 91 ? 6.711 -27 0.616 1 90.75 91 ARG B CA 1
ATOM 2281 C C . ARG B 1 91 ? 6.359 -25.75 1.41 1 90.75 91 ARG B C 1
ATOM 2283 O O . ARG B 1 91 ? 6.211 -25.797 2.633 1 90.75 91 ARG B O 1
ATOM 2290 N N . LEU B 1 92 ? 6.188 -24.609 0.673 1 93.25 92 LEU B N 1
ATOM 2291 C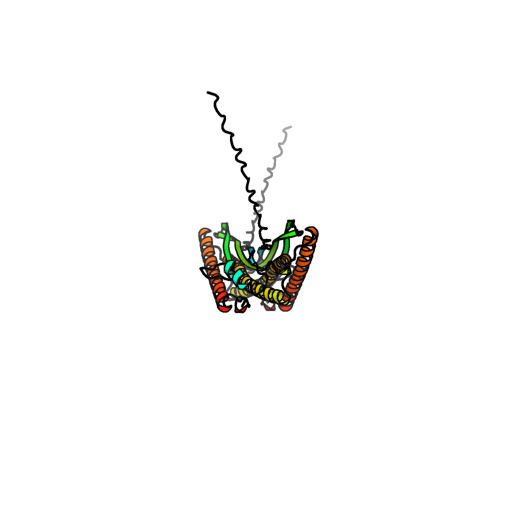 CA . LEU B 1 92 ? 5.742 -23.359 1.253 1 93.25 92 LEU B CA 1
ATOM 2292 C C . LEU B 1 92 ? 4.219 -23.266 1.257 1 93.25 92 LEU B C 1
ATOM 2294 O O . LEU B 1 92 ? 3.584 -23.375 0.203 1 93.25 92 LEU B O 1
ATOM 2298 N N . ARG B 1 93 ? 3.65 -23.125 2.459 1 92.94 93 ARG B N 1
ATOM 2299 C CA . ARG B 1 93 ? 2.205 -22.938 2.541 1 92.94 93 ARG B CA 1
ATOM 2300 C C . ARG B 1 93 ? 1.827 -21.469 2.377 1 92.94 93 ARG B C 1
ATOM 2302 O O . ARG B 1 93 ? 0.841 -21.156 1.71 1 92.94 93 ARG B O 1
ATOM 2309 N N . GLN B 1 94 ? 2.689 -20.625 3.031 1 96.38 94 GLN B N 1
ATOM 2310 C CA . GLN B 1 94 ? 2.365 -19.203 3.039 1 96.38 94 GLN B CA 1
ATOM 2311 C C . GLN B 1 94 ? 3.605 -18.359 3.311 1 96.38 94 GLN B C 1
ATOM 2313 O O . GLN B 1 94 ? 4.441 -18.719 4.141 1 96.38 94 GLN B O 1
ATOM 2318 N N . VAL B 1 95 ? 3.691 -17.312 2.637 1 98.12 95 VAL B N 1
ATOM 2319 C CA . VAL B 1 95 ? 4.641 -16.266 2.982 1 98.12 95 VAL B CA 1
ATOM 2320 C C . VAL B 1 95 ? 3.883 -15 3.398 1 98.12 95 VAL B C 1
ATOM 2322 O O . VAL B 1 95 ? 2.922 -14.602 2.738 1 98.12 95 VAL B O 1
ATOM 2325 N N . THR B 1 96 ? 4.27 -14.406 4.488 1 98.75 96 THR B N 1
ATOM 2326 C CA . THR B 1 96 ? 3.697 -13.156 4.984 1 98.75 96 THR B CA 1
ATOM 2327 C C . THR B 1 96 ? 4.762 -12.07 5.059 1 98.75 96 THR B C 1
ATOM 2329 O O . THR B 1 96 ? 5.773 -12.227 5.746 1 98.75 96 THR B O 1
ATOM 2332 N N . THR B 1 97 ? 4.551 -11.023 4.332 1 98.81 97 THR B N 1
ATOM 2333 C CA . THR B 1 97 ? 5.398 -9.844 4.465 1 98.81 97 THR B CA 1
ATOM 2334 C C . THR B 1 97 ? 4.762 -8.82 5.398 1 98.81 97 THR B C 1
ATOM 2336 O O . THR B 1 97 ? 3.543 -8.641 5.391 1 98.81 97 THR B O 1
ATOM 2339 N N . ARG B 1 98 ? 5.59 -8.141 6.184 1 98.81 98 ARG B N 1
ATOM 2340 C CA . ARG B 1 98 ? 5.125 -7.141 7.137 1 98.81 98 ARG B CA 1
ATOM 2341 C C . ARG B 1 98 ? 5.918 -5.844 6.992 1 98.81 98 ARG B C 1
ATOM 2343 O O . ARG B 1 98 ? 7.145 -5.844 7.117 1 98.81 98 ARG B O 1
ATOM 2350 N N . LEU B 1 99 ? 5.219 -4.836 6.75 1 98.88 99 LEU B N 1
ATOM 2351 C CA . LEU B 1 99 ? 5.793 -3.5 6.629 1 98.88 99 LEU B CA 1
ATOM 2352 C C . LEU B 1 99 ? 5.293 -2.594 7.75 1 98.88 99 LEU B C 1
ATOM 2354 O O . LEU B 1 99 ? 4.086 -2.475 7.969 1 98.88 99 LEU B O 1
ATOM 2358 N N . LYS B 1 100 ? 6.176 -2.014 8.492 1 98.81 100 LYS B N 1
ATOM 2359 C CA . LYS B 1 100 ? 5.895 -0.943 9.445 1 98.81 100 LYS B CA 1
ATOM 2360 C C . LYS B 1 100 ? 6.59 0.353 9.039 1 98.81 100 LYS B C 1
ATOM 2362 O O . LYS B 1 100 ? 7.77 0.343 8.68 1 98.81 100 LYS B O 1
ATOM 2367 N N . GLY B 1 101 ? 5.824 1.43 9.07 1 98.56 101 GLY B N 1
ATOM 2368 C CA . GLY B 1 101 ? 6.398 2.697 8.656 1 98.56 101 GLY B CA 1
ATOM 2369 C C . GLY B 1 101 ? 5.953 3.869 9.508 1 98.56 101 GLY B C 1
ATOM 2370 O O . GLY B 1 101 ? 4.906 3.803 10.156 1 98.56 101 GLY B O 1
ATOM 2371 N N . GLU B 1 102 ? 6.758 4.875 9.523 1 98.06 102 GLU B N 1
ATOM 2372 C CA . GLU B 1 102 ? 6.449 6.172 10.117 1 98.06 102 GLU B CA 1
ATOM 2373 C C . GLU B 1 102 ? 6.855 7.316 9.188 1 98.06 102 GLU B C 1
ATOM 2375 O O . GLU B 1 102 ? 7.934 7.285 8.594 1 98.06 102 GLU B O 1
ATOM 2380 N N . VAL B 1 103 ? 5.984 8.242 9.117 1 97.81 103 VAL B N 1
ATOM 2381 C CA . VAL B 1 103 ? 6.23 9.43 8.305 1 97.81 103 VAL B CA 1
ATOM 2382 C C . VAL B 1 103 ? 6.027 10.68 9.148 1 97.81 103 VAL B C 1
ATOM 2384 O O . VAL B 1 103 ? 5.031 10.797 9.867 1 97.81 103 VAL B O 1
ATOM 2387 N N . ALA B 1 104 ? 6.949 11.562 9.078 1 96.88 104 ALA B N 1
ATOM 2388 C CA . ALA B 1 104 ? 6.828 12.859 9.742 1 96.88 104 ALA B CA 1
ATOM 2389 C C . ALA B 1 104 ? 6.555 13.969 8.734 1 96.88 104 ALA B C 1
ATOM 2391 O O . ALA B 1 104 ? 7.316 14.148 7.777 1 96.88 104 ALA B O 1
ATOM 2392 N N . LEU B 1 105 ? 5.477 14.68 8.945 1 96.12 105 LEU B N 1
ATOM 2393 C CA . LEU B 1 105 ? 5.098 15.844 8.156 1 96.12 105 LEU B CA 1
ATOM 2394 C C . LEU B 1 105 ? 4.766 17.031 9.062 1 96.12 105 LEU B C 1
ATOM 2396 O O . LEU B 1 105 ? 4.418 16.844 10.227 1 96.12 105 LEU B O 1
ATOM 2400 N N . PRO B 1 106 ? 4.863 18.25 8.484 1 94.88 106 PRO B N 1
ATOM 2401 C CA . PRO B 1 106 ? 4.562 19.406 9.336 1 94.88 106 PRO B CA 1
ATOM 2402 C C . PRO B 1 106 ? 3.068 19.703 9.414 1 94.88 106 PRO B C 1
ATOM 2404 O O . PRO B 1 106 ? 2.322 19.391 8.477 1 94.88 106 PRO B O 1
ATOM 2407 N N . ARG B 1 107 ? 2.732 20.281 10.484 1 92.12 107 ARG B N 1
ATOM 2408 C CA . ARG B 1 107 ? 1.412 20.875 10.68 1 92.12 107 ARG B CA 1
ATOM 2409 C C . ARG B 1 107 ? 1.524 22.297 11.219 1 92.12 107 ARG B C 1
ATOM 2411 O O . ARG B 1 107 ? 2.221 22.547 12.203 1 92.12 107 ARG B O 1
ATOM 2418 N N . TRP B 1 108 ? 0.805 23.109 10.539 1 92.62 108 TRP B N 1
ATOM 2419 C CA . TRP B 1 108 ? 0.756 24.5 10.969 1 92.62 108 TRP B CA 1
ATOM 2420 C C . TRP B 1 108 ? -0.455 24.75 11.859 1 92.62 108 TRP B C 1
ATOM 2422 O O . TRP B 1 108 ? -1.592 24.781 11.383 1 92.62 108 TRP B O 1
ATOM 2432 N N . TYR B 1 109 ? -0.313 25.094 13.094 1 84.69 109 TYR B N 1
ATOM 2433 C CA . TYR B 1 109 ? -1.37 25.109 14.102 1 84.69 109 TYR B CA 1
ATOM 2434 C C . TYR B 1 109 ? -2.268 26.328 13.938 1 84.69 109 TYR B C 1
ATOM 2436 O O . TYR B 1 109 ? -3.459 26.281 14.25 1 84.69 109 TYR B O 1
ATOM 2444 N N . GLU B 1 110 ? -1.681 27.438 13.406 1 88.25 110 GLU B N 1
ATOM 2445 C CA . GLU B 1 110 ? -2.457 28.672 13.289 1 88.25 110 GLU B CA 1
ATOM 2446 C C . GLU B 1 110 ? -3.133 28.766 11.922 1 88.25 110 GLU B C 1
ATOM 2448 O O . GLU B 1 110 ? -3.508 29.859 11.484 1 88.25 110 GLU B O 1
ATOM 2453 N N . LEU B 1 111 ? -3.291 27.594 11.305 1 87 111 LEU B N 1
ATOM 2454 C CA . LEU B 1 111 ? -3.828 27.547 9.953 1 87 111 LEU B CA 1
ATOM 2455 C C . LEU B 1 111 ? -5.203 28.203 9.891 1 87 111 LEU B C 1
ATOM 2457 O O . LEU B 1 111 ? -5.531 28.875 8.906 1 87 111 LEU B O 1
ATOM 2461 N N . GLU B 1 112 ? -5.98 28.109 10.891 1 82.62 112 GLU B N 1
ATOM 2462 C CA . GLU B 1 112 ? -7.355 28.609 10.875 1 82.62 112 GLU B CA 1
ATOM 2463 C C . GLU B 1 112 ? -7.398 30.125 10.82 1 82.62 112 GLU B C 1
ATOM 2465 O O . GLU B 1 112 ? -8.367 30.719 10.336 1 82.62 112 GLU B O 1
ATOM 2470 N N . THR B 1 113 ? -6.367 30.812 11.297 1 87.75 113 THR B N 1
ATOM 2471 C CA . THR B 1 113 ? -6.359 32.281 11.344 1 87.75 113 THR B CA 1
ATOM 2472 C C . THR B 1 113 ? -5.516 32.844 10.211 1 87.75 113 THR B C 1
ATOM 2474 O O . THR B 1 113 ? -5.422 34.062 10.055 1 87.75 113 THR B O 1
ATOM 2477 N N . ALA B 1 114 ? -4.93 31.984 9.406 1 92.31 114 ALA B N 1
ATOM 2478 C CA . ALA B 1 114 ? -4.082 32.406 8.297 1 92.31 114 ALA B CA 1
ATOM 2479 C C . ALA B 1 114 ? -4.91 33.062 7.188 1 92.31 114 ALA B C 1
ATOM 2481 O O . ALA B 1 114 ? -6.102 32.781 7.051 1 92.31 114 ALA B O 1
ATOM 2482 N N . SER B 1 115 ? -4.281 34.031 6.453 1 94.5 115 SER B N 1
ATOM 2483 C CA . SER B 1 115 ? -4.922 34.594 5.266 1 94.5 115 SER B CA 1
ATOM 2484 C C . SER B 1 115 ? -5.16 33.5 4.211 1 94.5 115 SER B C 1
ATOM 2486 O O . SER B 1 115 ? -4.535 32.438 4.246 1 94.5 115 SER B O 1
ATOM 2488 N N . ALA B 1 116 ? -6.027 33.75 3.291 1 94.62 116 ALA B N 1
ATOM 2489 C CA . ALA B 1 116 ? -6.316 32.812 2.209 1 94.62 116 ALA B CA 1
ATOM 2490 C C . ALA B 1 116 ? -5.059 32.5 1.403 1 94.62 116 ALA B C 1
ATOM 2492 O O . ALA B 1 116 ? -4.836 31.344 1.008 1 94.62 116 ALA B O 1
ATOM 2493 N N . HIS B 1 117 ? -4.234 33.531 1.213 1 94.88 117 HIS B N 1
ATOM 2494 C CA . HIS B 1 117 ? -3.01 33.344 0.446 1 94.88 117 HIS B CA 1
ATOM 2495 C C . HIS B 1 117 ? -2.025 32.469 1.191 1 94.88 117 HIS B C 1
ATOM 2497 O O . HIS B 1 117 ? -1.441 31.547 0.604 1 94.88 117 HIS B O 1
ATOM 2503 N N . GLU B 1 118 ? -1.883 32.656 2.488 1 94 118 GLU B N 1
ATOM 2504 C CA . GLU B 1 118 ? -0.987 31.844 3.301 1 94 118 GLU B CA 1
ATOM 2505 C C . GLU B 1 118 ? -1.469 30.406 3.369 1 94 118 GLU B C 1
ATOM 2507 O O . GLU B 1 118 ? -0.663 29.469 3.314 1 94 118 GLU B O 1
ATOM 2512 N N . ARG B 1 119 ? -2.777 30.203 3.426 1 92.94 119 ARG B N 1
ATOM 2513 C CA . ARG B 1 119 ? -3.354 28.859 3.469 1 92.94 119 ARG B CA 1
ATOM 2514 C C . ARG B 1 119 ? -3.082 28.109 2.172 1 92.94 119 ARG B C 1
ATOM 2516 O O . ARG B 1 119 ? -2.74 26.922 2.195 1 92.94 119 ARG B O 1
ATOM 2523 N N . ARG B 1 120 ? -3.191 28.828 1.145 1 94.31 120 ARG B N 1
ATOM 2524 C CA . ARG B 1 120 ? -2.934 28.219 -0.156 1 94.31 120 ARG B CA 1
ATOM 2525 C C . ARG B 1 120 ? -1.481 27.766 -0.271 1 94.31 120 ARG B C 1
ATOM 2527 O O . ARG B 1 120 ? -1.202 26.656 -0.744 1 94.31 120 ARG B O 1
ATOM 2534 N N . ASP B 1 121 ? -0.531 28.609 0.201 1 94.62 121 ASP B N 1
ATOM 2535 C CA . ASP B 1 121 ? 0.885 28.25 0.147 1 94.62 121 ASP B CA 1
ATOM 2536 C C . ASP B 1 121 ? 1.19 27.062 1.04 1 94.62 121 ASP B C 1
ATOM 2538 O O . ASP B 1 121 ? 1.968 26.172 0.663 1 94.62 121 ASP B O 1
ATOM 2542 N N . TRP B 1 122 ? 0.555 27.047 2.121 1 94.31 122 TRP B N 1
ATOM 2543 C CA . TRP B 1 122 ? 0.782 25.953 3.059 1 94.31 122 TRP B CA 1
ATOM 2544 C C . TRP B 1 122 ? 0.288 24.641 2.48 1 94.31 122 TRP B C 1
ATOM 2546 O O . TRP B 1 122 ? 1.003 23.625 2.514 1 94.31 122 TRP B O 1
ATOM 2556 N N . TYR B 1 123 ? -0.926 24.641 1.885 1 92 123 TYR B N 1
ATOM 2557 C CA . TYR B 1 123 ? -1.495 23.422 1.327 1 92 123 TYR B CA 1
ATOM 2558 C C . TYR B 1 123 ? -0.691 22.938 0.124 1 92 123 TYR B C 1
ATOM 2560 O O . TYR B 1 123 ? -0.568 21.734 -0.111 1 92 123 TYR B O 1
ATOM 2568 N N . ALA B 1 124 ? -0.083 23.906 -0.558 1 95.44 124 ALA B N 1
ATOM 2569 C CA . ALA B 1 124 ? 0.795 23.516 -1.659 1 95.44 124 ALA B CA 1
ATOM 2570 C C . ALA B 1 124 ? 2.033 22.797 -1.144 1 95.44 124 ALA B C 1
ATOM 2572 O O . ALA B 1 124 ? 2.424 21.75 -1.688 1 95.44 124 ALA B O 1
ATOM 2573 N N . LEU B 1 125 ? 2.637 23.297 -0.079 1 95.69 125 LEU B N 1
ATOM 2574 C CA . LEU B 1 125 ? 3.812 22.672 0.515 1 95.69 125 LEU B CA 1
ATOM 2575 C C . LEU B 1 125 ? 3.471 21.297 1.082 1 95.69 125 LEU B C 1
ATOM 2577 O O . LEU B 1 125 ? 4.148 20.312 0.786 1 95.69 125 LEU B O 1
ATOM 2581 N N . LEU B 1 126 ? 2.381 21.234 1.839 1 94.19 126 LEU B N 1
ATOM 2582 C CA . LEU B 1 126 ? 1.98 19.984 2.465 1 94.19 126 LEU B CA 1
ATOM 2583 C C . LEU B 1 126 ? 1.606 18.953 1.411 1 94.19 126 LEU B C 1
ATOM 2585 O O . LEU B 1 126 ? 1.931 17.766 1.555 1 94.19 126 LEU B O 1
ATOM 2589 N N . GLY B 1 127 ? 0.871 19.453 0.369 1 94.94 127 GLY B N 1
ATOM 2590 C CA . GLY B 1 127 ? 0.525 18.578 -0.729 1 94.94 127 GLY B CA 1
ATOM 2591 C C . GLY B 1 127 ? 1.737 18 -1.433 1 94.94 127 GLY B C 1
ATOM 2592 O O . GLY B 1 127 ? 1.772 16.797 -1.74 1 94.94 127 GLY B O 1
ATOM 2593 N N . ALA B 1 128 ? 2.748 18.797 -1.632 1 97.38 128 ALA B N 1
ATOM 2594 C CA . ALA B 1 128 ? 3.98 18.344 -2.271 1 97.38 128 ALA B CA 1
ATOM 2595 C C . ALA B 1 128 ? 4.711 17.328 -1.4 1 97.38 128 ALA B C 1
ATOM 2597 O O . ALA B 1 128 ? 5.203 16.312 -1.899 1 97.38 128 ALA B O 1
ATOM 2598 N N . LEU B 1 129 ? 4.762 17.578 -0.109 1 96.88 129 LEU B N 1
ATOM 2599 C CA . LEU B 1 129 ? 5.406 16.656 0.821 1 96.88 129 LEU B CA 1
ATOM 2600 C C . LEU B 1 129 ? 4.66 15.32 0.867 1 96.88 129 LEU B C 1
ATOM 2602 O O . LEU B 1 129 ? 5.277 14.25 0.84 1 96.88 129 LEU B O 1
ATOM 2606 N N . ALA B 1 130 ? 3.359 15.422 0.872 1 94.56 130 ALA B N 1
ATOM 2607 C CA . ALA B 1 130 ? 2.531 14.219 0.908 1 94.56 130 ALA B CA 1
ATOM 2608 C C . ALA B 1 130 ? 2.715 13.391 -0.359 1 94.56 130 ALA B C 1
ATOM 2610 O O . ALA B 1 130 ? 2.779 12.156 -0.3 1 94.56 130 ALA B O 1
ATOM 2611 N N . ASP B 1 131 ? 2.789 14.078 -1.502 1 95.75 131 ASP B N 1
ATOM 2612 C CA . ASP B 1 131 ? 3.002 13.375 -2.764 1 95.75 131 ASP B CA 1
ATOM 2613 C C . ASP B 1 131 ? 4.359 12.68 -2.781 1 95.75 131 ASP B C 1
ATOM 2615 O O . ASP B 1 131 ? 4.461 11.516 -3.188 1 95.75 131 ASP B O 1
ATOM 2619 N N . TYR B 1 132 ? 5.379 13.336 -2.326 1 97.88 132 TYR B N 1
ATOM 2620 C CA . TYR B 1 132 ? 6.719 12.758 -2.309 1 97.88 132 TYR B CA 1
ATOM 2621 C C . TYR B 1 132 ? 6.785 11.562 -1.366 1 97.88 132 TYR B C 1
ATOM 2623 O O . TYR B 1 132 ? 7.234 10.477 -1.755 1 97.88 132 TYR B O 1
ATOM 2631 N N . GLU B 1 133 ? 6.336 11.742 -0.139 1 97.19 133 GLU B N 1
ATOM 2632 C CA . GLU B 1 133 ? 6.348 10.656 0.834 1 97.19 133 GLU B CA 1
ATOM 2633 C C . GLU B 1 133 ? 5.434 9.516 0.401 1 97.19 133 GLU B C 1
ATOM 2635 O O . GLU B 1 133 ? 5.727 8.344 0.655 1 97.19 133 GLU B O 1
ATOM 2640 N N . GLY B 1 134 ? 4.297 9.883 -0.29 1 96.56 134 GLY B N 1
ATOM 2641 C CA . GLY B 1 134 ? 3.416 8.875 -0.852 1 96.56 134 GLY B CA 1
ATOM 2642 C C . GLY B 1 134 ? 4.09 8.016 -1.91 1 96.56 134 GLY B C 1
ATOM 2643 O O . GLY B 1 134 ? 3.869 6.809 -1.972 1 96.56 134 GLY B O 1
ATOM 2644 N N . ALA B 1 135 ? 4.879 8.672 -2.77 1 97.25 135 ALA B N 1
ATOM 2645 C CA . ALA B 1 135 ? 5.629 7.926 -3.781 1 97.25 135 ALA B CA 1
ATOM 2646 C C . ALA B 1 135 ? 6.633 6.98 -3.133 1 97.25 135 ALA B C 1
ATOM 2648 O O . ALA B 1 135 ? 6.809 5.848 -3.586 1 97.25 135 ALA B O 1
ATOM 2649 N N . GLN B 1 136 ? 7.316 7.418 -2.059 1 97.94 136 GLN B N 1
ATOM 2650 C CA . GLN B 1 136 ? 8.234 6.551 -1.326 1 97.94 136 GLN B CA 1
ATOM 2651 C C . GLN B 1 136 ? 7.492 5.367 -0.707 1 97.94 136 GLN B C 1
ATOM 2653 O O . GLN B 1 136 ? 7.93 4.223 -0.826 1 97.94 136 GLN B O 1
ATOM 2658 N N . ARG B 1 137 ? 6.379 5.645 -0.128 1 97.69 137 ARG B N 1
ATOM 2659 C CA . ARG B 1 137 ? 5.566 4.605 0.499 1 97.69 137 ARG B CA 1
ATOM 2660 C C . ARG B 1 137 ? 5.137 3.559 -0.522 1 97.69 137 ARG B C 1
ATOM 2662 O O . ARG B 1 137 ? 5.203 2.357 -0.253 1 97.69 137 ARG B O 1
ATOM 2669 N N . ARG B 1 138 ? 4.727 4.027 -1.7 1 97.5 138 ARG B N 1
ATOM 2670 C CA . ARG B 1 138 ? 4.293 3.111 -2.75 1 97.5 138 ARG B CA 1
ATOM 2671 C C . ARG B 1 138 ? 5.426 2.178 -3.164 1 97.5 138 ARG B C 1
ATOM 2673 O O . ARG B 1 138 ? 5.203 0.987 -3.391 1 97.5 138 ARG B O 1
ATOM 2680 N N . LEU B 1 139 ? 6.621 2.723 -3.225 1 98.31 139 LEU B N 1
ATOM 2681 C CA . LEU B 1 139 ? 7.762 1.896 -3.611 1 98.31 139 LEU B CA 1
ATOM 2682 C C . LEU B 1 139 ? 8.008 0.797 -2.584 1 98.31 139 LEU B C 1
ATOM 2684 O O . LEU B 1 139 ? 8.266 -0.353 -2.947 1 98.31 139 LEU B O 1
ATOM 2688 N N . VAL B 1 140 ? 7.914 1.128 -1.324 1 98.62 140 VAL B N 1
ATOM 2689 C CA . VAL B 1 140 ? 8.219 0.143 -0.292 1 98.62 140 VAL B CA 1
ATOM 2690 C C . VAL B 1 140 ? 7.09 -0.878 -0.198 1 98.62 140 VAL B C 1
ATOM 2692 O O . VAL B 1 140 ? 7.336 -2.072 -0.014 1 98.62 140 VAL B O 1
ATOM 2695 N N . GLN B 1 141 ? 5.836 -0.415 -0.33 1 98.06 141 GLN B N 1
ATOM 2696 C CA . GLN B 1 141 ? 4.703 -1.335 -0.308 1 98.06 141 GLN B CA 1
ATOM 2697 C C . GLN B 1 141 ? 4.746 -2.285 -1.501 1 98.06 141 GLN B C 1
ATOM 2699 O O . GLN B 1 141 ? 4.484 -3.482 -1.357 1 98.06 141 GLN B O 1
ATOM 2704 N N . ASP B 1 142 ? 5.074 -1.781 -2.662 1 97.06 142 ASP B N 1
ATOM 2705 C CA . ASP B 1 142 ? 5.254 -2.645 -3.826 1 97.06 142 ASP B CA 1
ATOM 2706 C C . ASP B 1 142 ? 6.379 -3.652 -3.594 1 97.06 142 ASP B C 1
ATOM 2708 O O . ASP B 1 142 ? 6.285 -4.805 -4.02 1 97.06 142 ASP B O 1
ATOM 2712 N N . GLY B 1 143 ? 7.445 -3.18 -2.953 1 98.12 143 GLY B N 1
ATOM 2713 C CA . GLY B 1 143 ? 8.547 -4.074 -2.619 1 98.12 143 GLY B CA 1
ATOM 2714 C C . GLY B 1 143 ? 8.125 -5.234 -1.739 1 98.12 143 GLY B C 1
ATOM 2715 O O . GLY B 1 143 ? 8.57 -6.367 -1.94 1 98.12 143 GLY B O 1
ATOM 2716 N N . ALA B 1 144 ? 7.273 -4.93 -0.775 1 98.69 144 ALA B N 1
ATOM 2717 C CA . ALA B 1 144 ? 6.766 -5.996 0.082 1 98.69 144 ALA B CA 1
ATOM 2718 C C . ALA B 1 144 ? 6.043 -7.062 -0.739 1 98.69 144 ALA B C 1
ATOM 2720 O O . ALA B 1 144 ? 6.23 -8.258 -0.518 1 98.69 144 ALA B O 1
ATOM 2721 N N . TRP B 1 145 ? 5.266 -6.637 -1.712 1 97.31 145 TRP B N 1
ATOM 2722 C CA . TRP B 1 145 ? 4.562 -7.566 -2.588 1 97.31 145 TRP B CA 1
ATOM 2723 C C . TRP B 1 145 ? 5.547 -8.359 -3.443 1 97.31 145 TRP B C 1
ATOM 2725 O O . TRP B 1 145 ? 5.402 -9.57 -3.604 1 97.31 145 TRP B O 1
ATOM 2735 N N . GLN B 1 146 ? 6.574 -7.684 -3.939 1 96.88 146 GLN B N 1
ATOM 2736 C CA . GLN B 1 146 ? 7.547 -8.359 -4.789 1 96.88 146 GLN B CA 1
ATOM 2737 C C . GLN B 1 146 ? 8.32 -9.422 -4.008 1 96.88 146 GLN B C 1
ATOM 2739 O O . GLN B 1 146 ? 8.609 -10.492 -4.535 1 96.88 146 GLN B O 1
ATOM 2744 N N . ILE B 1 147 ? 8.602 -9.141 -2.785 1 98.38 147 ILE B N 1
ATOM 2745 C CA . ILE B 1 147 ? 9.242 -10.133 -1.931 1 98.38 147 ILE B CA 1
ATOM 2746 C C . ILE B 1 147 ? 8.328 -11.344 -1.768 1 98.38 147 ILE B C 1
ATOM 2748 O O . ILE B 1 147 ? 8.758 -12.484 -1.97 1 98.38 147 ILE B O 1
ATOM 2752 N N . GLY B 1 148 ? 7.082 -11.078 -1.498 1 97.31 148 GLY B N 1
ATOM 2753 C CA . GLY B 1 148 ? 6.125 -12.156 -1.33 1 97.31 148 GLY B CA 1
ATOM 2754 C C . GLY B 1 148 ? 5.977 -13.023 -2.568 1 97.31 148 GLY B C 1
ATOM 2755 O O . GLY B 1 148 ? 6.055 -14.25 -2.486 1 97.31 148 GLY B O 1
ATOM 2756 N N . TYR B 1 149 ? 5.848 -12.398 -3.729 1 94.25 149 TYR B N 1
ATOM 2757 C CA . TYR B 1 149 ? 5.652 -13.125 -4.977 1 94.25 149 TYR B CA 1
ATOM 2758 C C . TYR B 1 149 ? 6.895 -13.93 -5.34 1 94.25 149 TYR B C 1
ATOM 2760 O O . TYR B 1 149 ? 6.789 -15.078 -5.785 1 94.25 149 TYR B O 1
ATOM 2768 N N . ALA B 1 150 ? 8.039 -13.305 -5.137 1 95.06 150 ALA B N 1
ATOM 2769 C CA . ALA B 1 150 ? 9.289 -13.984 -5.484 1 95.06 150 ALA B CA 1
ATOM 2770 C C . ALA B 1 150 ? 9.492 -15.227 -4.625 1 95.06 150 ALA B C 1
ATOM 2772 O O . ALA B 1 150 ? 9.93 -16.266 -5.121 1 95.06 150 ALA B O 1
ATOM 2773 N N . ILE B 1 151 ? 9.156 -15.117 -3.385 1 96.38 151 ILE B N 1
ATOM 2774 C CA . ILE B 1 151 ? 9.328 -16.25 -2.475 1 96.38 151 ILE B CA 1
ATOM 2775 C C . ILE B 1 151 ? 8.289 -17.328 -2.781 1 96.38 151 ILE B C 1
ATOM 2777 O O . ILE B 1 151 ? 8.602 -18.516 -2.787 1 96.38 151 ILE B O 1
ATOM 2781 N N . ALA B 1 152 ? 7.086 -16.922 -3.096 1 93.12 152 ALA B N 1
ATOM 2782 C CA . ALA B 1 152 ? 6.008 -17.875 -3.385 1 93.12 152 ALA B CA 1
ATOM 2783 C C . ALA B 1 152 ? 6.293 -18.656 -4.664 1 93.12 152 ALA B C 1
ATOM 2785 O O . ALA B 1 152 ? 5.742 -19.734 -4.871 1 93.12 152 ALA B O 1
ATOM 2786 N N . ALA B 1 153 ? 7.129 -18.109 -5.508 1 88.62 153 ALA B N 1
ATOM 2787 C CA . ALA B 1 153 ? 7.426 -18.719 -6.797 1 88.62 153 ALA B CA 1
ATOM 2788 C C . ALA B 1 153 ? 8.547 -19.75 -6.668 1 88.62 153 ALA B C 1
ATOM 2790 O O . ALA B 1 153 ? 8.844 -20.469 -7.625 1 88.62 153 ALA B O 1
ATOM 2791 N N . LEU B 1 154 ? 9.148 -19.875 -5.508 1 90.75 154 LEU B N 1
ATOM 2792 C CA . LEU B 1 154 ? 10.227 -20.844 -5.32 1 90.75 154 LEU B CA 1
ATOM 2793 C C . LEU B 1 154 ? 9.711 -22.266 -5.461 1 90.75 154 LEU B C 1
ATOM 2795 O O . LEU B 1 154 ? 8.617 -22.594 -4.992 1 90.75 154 LEU B O 1
ATOM 2799 N N . PRO B 1 155 ? 10.531 -23.156 -6.125 1 85.12 155 PRO B N 1
ATOM 2800 C CA . PRO B 1 155 ? 10.164 -24.578 -6.156 1 85.12 155 PRO B CA 1
ATOM 2801 C C . PRO B 1 155 ? 10.32 -25.25 -4.797 1 85.12 155 PRO B C 1
ATOM 2803 O O . PRO B 1 155 ? 10.922 -24.688 -3.885 1 85.12 155 PRO B O 1
ATOM 2806 N N . THR B 1 156 ? 9.695 -26.453 -4.734 1 84.88 156 THR B N 1
ATOM 2807 C CA . THR B 1 156 ? 9.906 -27.297 -3.557 1 84.88 156 THR B CA 1
ATOM 2808 C C . THR B 1 156 ? 11.391 -27.625 -3.383 1 84.88 156 THR B C 1
ATOM 2810 O O . THR B 1 156 ? 12.133 -27.703 -4.363 1 84.88 156 THR B O 1
ATOM 2813 N N . ALA B 1 157 ? 11.758 -27.656 -2.156 1 90 157 ALA B N 1
ATOM 2814 C CA . ALA B 1 157 ? 13.148 -28 -1.864 1 90 157 ALA B CA 1
ATOM 2815 C C . ALA B 1 157 ? 13.25 -29.375 -1.228 1 90 157 ALA B C 1
ATOM 2817 O O . ALA B 1 157 ? 12.258 -29.922 -0.751 1 90 157 ALA B O 1
ATOM 2818 N N . VAL B 1 158 ? 14.453 -29.906 -1.2 1 90.75 158 VAL B N 1
ATOM 2819 C CA . VAL B 1 158 ? 14.703 -31.266 -0.708 1 90.75 158 VAL B CA 1
ATOM 2820 C C . VAL B 1 158 ? 14.484 -31.312 0.802 1 90.75 158 VAL B C 1
ATOM 2822 O O . VAL B 1 158 ? 14.273 -32.375 1.371 1 90.75 158 VAL B O 1
ATOM 2825 N N . SER B 1 159 ? 14.633 -30.047 1.432 1 95.19 159 SER B N 1
ATOM 2826 C CA . SER B 1 159 ? 14.414 -29.938 2.869 1 95.19 159 SER B CA 1
ATOM 2827 C C . SER B 1 159 ? 13.898 -28.547 3.244 1 95.19 159 SER B C 1
ATOM 2829 O O . SER B 1 159 ? 14.039 -27.594 2.475 1 95.19 159 SER B O 1
ATOM 2831 N N . CYS B 1 160 ? 13.289 -28.5 4.453 1 96.31 160 CYS B N 1
ATOM 2832 C CA . CYS B 1 160 ? 12.742 -27.219 4.898 1 96.31 160 CYS B CA 1
ATOM 2833 C C . CYS B 1 160 ? 13.852 -26.203 5.156 1 96.31 160 CYS B C 1
ATOM 2835 O O . CYS B 1 160 ? 13.734 -25.047 4.781 1 96.31 160 CYS B O 1
ATOM 2837 N N . PRO B 1 161 ? 15.055 -26.609 5.738 1 96.81 161 PRO B N 1
ATOM 2838 C CA . PRO B 1 161 ? 16.141 -25.625 5.871 1 96.81 161 PRO B CA 1
ATOM 2839 C C . PRO B 1 161 ? 16.625 -25.094 4.527 1 96.81 161 PRO B C 1
ATOM 2841 O O . PRO B 1 161 ? 16.938 -23.922 4.402 1 96.81 161 PRO B O 1
ATOM 2844 N N . ALA B 1 162 ? 16.641 -25.906 3.576 1 97.19 162 ALA B N 1
ATOM 2845 C CA . ALA B 1 162 ? 17.062 -25.469 2.244 1 97.19 162 ALA B CA 1
ATOM 2846 C C . ALA B 1 162 ? 16.078 -24.469 1.655 1 97.19 162 ALA B C 1
ATOM 2848 O O . ALA B 1 162 ? 16.484 -23.484 1.038 1 97.19 162 ALA B O 1
ATOM 2849 N N . LEU B 1 163 ? 14.758 -24.766 1.817 1 96.62 163 LEU B N 1
ATOM 2850 C CA . LEU B 1 163 ? 13.742 -23.844 1.32 1 96.62 163 LEU B CA 1
ATOM 2851 C C . LEU B 1 163 ? 13.805 -22.516 2.066 1 96.62 163 LEU B C 1
ATOM 2853 O O . LEU B 1 163 ? 13.648 -21.438 1.464 1 96.62 163 LEU B O 1
ATOM 2857 N N . GLN B 1 164 ? 14.07 -22.594 3.354 1 97.56 164 GLN B N 1
ATOM 2858 C CA . GLN B 1 164 ? 14.219 -21.391 4.16 1 97.56 164 GLN B CA 1
ATOM 2859 C C . GLN B 1 164 ? 15.375 -20.531 3.664 1 97.56 164 GLN B C 1
ATOM 2861 O O . GLN B 1 164 ? 15.258 -19.312 3.574 1 97.56 164 GLN B O 1
ATOM 2866 N N . GLU B 1 165 ? 16.422 -21.109 3.346 1 97.88 165 GLU B N 1
ATOM 2867 C CA . GLU B 1 165 ? 17.609 -20.391 2.863 1 97.88 165 GLU B CA 1
ATOM 2868 C C . GLU B 1 165 ? 17.344 -19.766 1.494 1 97.88 165 GLU B C 1
ATOM 2870 O O . GLU B 1 165 ? 17.688 -18.609 1.254 1 97.88 165 GLU B O 1
ATOM 2875 N N . ALA B 1 166 ? 16.75 -20.5 0.656 1 97.62 166 ALA B N 1
ATOM 2876 C CA . ALA B 1 166 ? 16.422 -19.984 -0.667 1 97.62 166 ALA B CA 1
ATOM 2877 C C . ALA B 1 166 ? 15.469 -18.797 -0.566 1 97.62 166 ALA B C 1
ATOM 2879 O O . ALA B 1 166 ? 15.633 -17.797 -1.278 1 97.62 166 ALA B O 1
ATOM 2880 N N . ALA B 1 167 ? 14.508 -18.891 0.296 1 98.38 167 ALA B N 1
ATOM 2881 C CA . ALA B 1 167 ? 13.539 -17.812 0.494 1 98.38 167 ALA B CA 1
ATOM 2882 C C . ALA B 1 167 ? 14.227 -16.562 1.036 1 98.38 167 ALA B C 1
ATOM 2884 O O . ALA B 1 167 ? 13.922 -15.445 0.608 1 98.38 167 ALA B O 1
ATOM 2885 N N . TRP B 1 168 ? 15.086 -16.781 1.991 1 98.19 168 TRP B N 1
ATOM 2886 C CA . TRP B 1 168 ? 15.836 -15.664 2.553 1 98.19 168 TRP B CA 1
ATOM 2887 C C . TRP B 1 168 ? 16.641 -14.953 1.471 1 98.19 168 TRP B C 1
ATOM 2889 O O . TRP B 1 168 ? 16.625 -13.727 1.383 1 98.19 168 TRP B O 1
ATOM 2899 N N . GLN B 1 169 ? 17.297 -15.711 0.605 1 98.38 169 GLN B N 1
ATOM 2900 C CA . GLN B 1 169 ? 18.109 -15.125 -0.462 1 98.38 169 GLN B CA 1
ATOM 2901 C C . GLN B 1 169 ? 17.234 -14.352 -1.447 1 98.38 169 GLN B C 1
ATOM 2903 O O . GLN B 1 169 ? 17.578 -13.242 -1.857 1 98.38 169 GLN B O 1
ATOM 2908 N N . GLN B 1 170 ? 16.125 -14.938 -1.736 1 98.38 170 GLN B N 1
ATOM 2909 C CA . GLN B 1 170 ? 15.211 -14.281 -2.66 1 98.38 170 GLN B CA 1
ATOM 2910 C C . GLN B 1 170 ? 14.656 -12.992 -2.059 1 98.38 170 GLN B C 1
ATOM 2912 O O . GLN B 1 170 ? 14.586 -11.961 -2.738 1 98.38 170 GLN B O 1
ATOM 2917 N N . GLY B 1 171 ? 14.266 -13.008 -0.815 1 98.62 171 GLY B N 1
ATOM 2918 C CA . GLY B 1 171 ? 13.773 -11.82 -0.136 1 98.62 171 GLY B CA 1
ATOM 2919 C C . GLY B 1 171 ? 14.812 -10.719 -0.042 1 98.62 171 GLY B C 1
ATOM 2920 O O . GLY B 1 171 ? 14.516 -9.547 -0.284 1 98.62 171 GLY B O 1
ATOM 2921 N N . GLN B 1 172 ? 16.094 -11.148 0.228 1 98.5 172 GLN B N 1
ATOM 2922 C CA . GLN B 1 172 ? 17.188 -10.18 0.335 1 98.5 172 GLN B CA 1
ATOM 2923 C C . GLN B 1 172 ? 17.453 -9.5 -1.007 1 98.5 172 GLN B C 1
ATOM 2925 O O . GLN B 1 172 ? 17.719 -8.297 -1.062 1 98.5 172 GLN B O 1
ATOM 2930 N N . GLN B 1 173 ? 17.359 -10.258 -2.021 1 98.62 173 GLN B N 1
ATOM 2931 C CA . GLN B 1 173 ? 17.578 -9.695 -3.354 1 98.62 173 GLN B CA 1
ATOM 2932 C C . GLN B 1 173 ? 16.516 -8.648 -3.686 1 98.62 173 GLN B C 1
ATOM 2934 O O . GLN B 1 173 ? 16.828 -7.566 -4.172 1 98.62 173 GLN B O 1
ATOM 2939 N N . GLU B 1 174 ? 15.273 -8.961 -3.373 1 98.62 174 GLU B N 1
ATOM 2940 C CA . GLU B 1 174 ? 14.195 -8.016 -3.629 1 98.62 174 GLU B CA 1
ATOM 2941 C C . GLU B 1 174 ? 14.32 -6.781 -2.734 1 98.62 174 GLU B C 1
ATOM 2943 O O . GLU B 1 174 ? 14.016 -5.664 -3.158 1 98.62 174 GLU B O 1
ATOM 2948 N N . LEU B 1 175 ? 14.742 -6.984 -1.463 1 98.5 175 LEU B N 1
ATOM 2949 C CA . LEU B 1 175 ? 14.922 -5.863 -0.55 1 98.5 175 LEU B CA 1
ATOM 2950 C C . LEU B 1 175 ? 15.977 -4.895 -1.082 1 98.5 175 LEU B C 1
ATOM 2952 O O . LEU B 1 175 ? 15.789 -3.678 -1.023 1 98.5 175 LEU B O 1
ATOM 2956 N N . LYS B 1 176 ? 17.047 -5.43 -1.673 1 98.56 176 LYS B N 1
ATOM 2957 C CA . LYS B 1 176 ? 18.094 -4.594 -2.254 1 98.56 176 LYS B CA 1
ATOM 2958 C C . LYS B 1 176 ? 17.562 -3.812 -3.453 1 98.56 176 LYS B C 1
ATOM 2960 O O . LYS B 1 176 ? 17.922 -2.646 -3.645 1 98.56 176 LYS B O 1
ATOM 2965 N N . ARG B 1 177 ? 16.719 -4.387 -4.211 1 98.38 177 ARG B N 1
ATOM 2966 C CA . ARG B 1 177 ? 16.125 -3.711 -5.355 1 98.38 177 ARG B CA 1
ATOM 2967 C C . ARG B 1 177 ? 15.242 -2.551 -4.91 1 98.38 177 ARG B C 1
ATOM 2969 O O . ARG B 1 177 ? 15.281 -1.472 -5.504 1 98.38 177 ARG B O 1
ATOM 2976 N N . VAL B 1 178 ? 14.5 -2.75 -3.859 1 98.25 178 VAL B N 1
ATOM 2977 C CA . VAL B 1 178 ? 13.625 -1.713 -3.326 1 98.25 178 VAL B CA 1
ATOM 2978 C C . VAL B 1 178 ? 14.461 -0.55 -2.797 1 98.25 178 VAL B C 1
ATOM 2980 O O . VAL B 1 178 ? 14.141 0.616 -3.041 1 98.25 178 VAL B O 1
ATOM 2983 N N . GLN B 1 179 ? 15.539 -0.879 -2.074 1 98.25 179 GLN B N 1
ATOM 2984 C CA . GLN B 1 179 ? 16.422 0.156 -1.539 1 98.25 179 GLN B CA 1
ATOM 2985 C C . GLN B 1 179 ? 17.016 0.995 -2.66 1 98.25 179 GLN B C 1
ATOM 2987 O O . GLN B 1 179 ? 17.078 2.223 -2.559 1 98.25 179 GLN B O 1
ATOM 2992 N N . LYS B 1 180 ? 17.406 0.323 -3.711 1 98.62 180 LYS B N 1
ATOM 2993 C CA . LYS B 1 180 ? 17.953 1.033 -4.867 1 98.62 180 LYS B CA 1
ATOM 2994 C C . LYS B 1 180 ? 16.891 1.922 -5.516 1 98.62 180 LYS B C 1
ATOM 2996 O O . LYS B 1 180 ? 17.172 3.068 -5.871 1 98.62 180 LYS B O 1
ATOM 3001 N N . ALA B 1 181 ? 15.68 1.43 -5.602 1 98.31 181 ALA B N 1
ATOM 3002 C CA . ALA B 1 181 ? 14.586 2.199 -6.195 1 98.31 181 ALA B CA 1
ATOM 3003 C C . ALA B 1 181 ? 14.273 3.441 -5.363 1 98.31 181 ALA B C 1
ATOM 3005 O O . ALA B 1 181 ? 14 4.512 -5.914 1 98.31 181 ALA B O 1
ATOM 3006 N N . LEU B 1 182 ? 14.312 3.314 -4.051 1 98.31 182 LEU B N 1
ATOM 3007 C CA . LEU B 1 182 ? 14.078 4.445 -3.162 1 98.31 182 LEU B CA 1
ATOM 3008 C C . LEU B 1 182 ? 15.141 5.52 -3.352 1 98.31 182 LEU B C 1
ATOM 3010 O O . LEU B 1 182 ? 14.828 6.707 -3.434 1 98.31 182 LEU B O 1
ATOM 3014 N N . ASN B 1 183 ? 16.328 5.055 -3.484 1 97.94 183 ASN B N 1
ATOM 3015 C CA . ASN B 1 183 ? 17.438 5.992 -3.678 1 97.94 183 ASN B CA 1
ATOM 3016 C C . ASN B 1 183 ? 17.344 6.699 -5.027 1 97.94 183 ASN B C 1
ATOM 3018 O O . ASN B 1 183 ? 17.531 7.91 -5.109 1 97.94 183 ASN B O 1
ATOM 3022 N N . VAL B 1 184 ? 17.062 5.98 -6.023 1 98.44 184 VAL B N 1
ATOM 3023 C CA . VAL B 1 184 ? 16.922 6.551 -7.359 1 98.44 184 VAL B CA 1
ATOM 3024 C C . VAL B 1 184 ? 15.781 7.574 -7.359 1 98.44 184 VAL B C 1
ATOM 3026 O O . VAL B 1 184 ? 15.922 8.664 -7.914 1 98.44 184 VAL B O 1
ATOM 3029 N N . GLN B 1 185 ? 14.664 7.199 -6.715 1 97.94 185 GLN B N 1
ATOM 3030 C CA . GLN B 1 185 ? 13.531 8.117 -6.641 1 97.94 185 GLN B CA 1
ATOM 3031 C C . GLN B 1 185 ? 13.898 9.391 -5.891 1 97.94 185 GLN B C 1
ATOM 3033 O O . GLN B 1 185 ? 13.516 10.492 -6.297 1 97.94 185 GLN B O 1
ATOM 3038 N N . ALA B 1 186 ? 14.602 9.258 -4.75 1 96.88 186 ALA B N 1
ATOM 3039 C CA . ALA B 1 186 ? 15.055 10.414 -3.979 1 96.88 186 ALA B CA 1
ATOM 3040 C C . ALA B 1 186 ? 15.938 11.32 -4.82 1 96.88 186 ALA B C 1
ATOM 3042 O O . ALA B 1 186 ? 15.727 12.539 -4.867 1 96.88 186 ALA B O 1
ATOM 3043 N N . GLU B 1 187 ? 16.859 10.789 -5.543 1 97.44 187 GLU B N 1
ATOM 3044 C CA . GLU B 1 187 ? 17.781 11.547 -6.371 1 97.44 187 GLU B CA 1
ATOM 3045 C C . GLU B 1 187 ? 17.062 12.219 -7.539 1 97.44 187 GLU B C 1
ATOM 3047 O O . GLU B 1 187 ? 17.234 13.422 -7.77 1 97.44 187 GLU B O 1
ATOM 3052 N N . GLN B 1 188 ? 16.203 11.484 -8.203 1 97.81 188 GLN B N 1
ATOM 3053 C CA . GLN B 1 188 ? 15.531 11.984 -9.398 1 97.81 188 GLN B CA 1
ATOM 3054 C C . GLN B 1 188 ? 14.539 13.086 -9.047 1 97.81 188 GLN B C 1
ATOM 3056 O O . GLN B 1 188 ? 14.305 14 -9.844 1 97.81 188 GLN B O 1
ATOM 3061 N N . SER B 1 189 ? 14.023 13.031 -7.848 1 97.69 189 SER B N 1
ATOM 3062 C CA . SER B 1 189 ? 13.039 14.023 -7.434 1 97.69 189 SER B CA 1
ATOM 3063 C C . SER B 1 189 ? 13.695 15.188 -6.707 1 97.69 189 SER B C 1
ATOM 3065 O O . SER B 1 189 ? 13.016 16.141 -6.293 1 97.69 189 SER B O 1
ATOM 3067 N N . GLY B 1 190 ? 15.062 15.117 -6.543 1 96.81 190 GLY B N 1
ATOM 3068 C CA . GLY B 1 190 ? 15.711 16.125 -5.711 1 96.81 190 GLY B CA 1
ATOM 3069 C C . GLY B 1 190 ? 15.234 16.094 -4.27 1 96.81 190 GLY B C 1
ATOM 3070 O O . GLY B 1 190 ? 15.047 17.141 -3.654 1 96.81 190 GLY B O 1
ATOM 3071 N N . HIS B 1 191 ? 14.969 14.805 -3.789 1 95.44 191 HIS B N 1
ATOM 3072 C CA . HIS B 1 191 ? 14.477 14.578 -2.436 1 95.44 191 HIS B CA 1
ATOM 3073 C C . HIS B 1 191 ? 13.172 15.328 -2.191 1 95.44 191 HIS B C 1
ATOM 3075 O O . HIS B 1 191 ? 12.977 15.922 -1.128 1 95.44 191 HIS B O 1
ATOM 3081 N N . GLY B 1 192 ? 12.375 15.453 -3.215 1 96.5 192 GLY B N 1
ATOM 3082 C CA . GLY B 1 192 ? 11.047 16.031 -3.098 1 96.5 192 GLY B CA 1
ATOM 3083 C C . GLY B 1 192 ? 10.938 17.422 -3.686 1 96.5 192 GLY B C 1
ATOM 3084 O O . GLY B 1 192 ? 9.836 17.938 -3.869 1 96.5 192 GLY B O 1
ATOM 3085 N N . ARG B 1 193 ? 12.062 18.031 -4.105 1 96.38 193 ARG B N 1
ATOM 3086 C CA . ARG B 1 193 ? 12.055 19.391 -4.648 1 96.38 193 ARG B CA 1
ATOM 3087 C C . ARG B 1 193 ? 11.25 19.453 -5.941 1 96.38 193 ARG B C 1
ATOM 3089 O O . ARG B 1 193 ? 10.516 20.422 -6.176 1 96.38 193 ARG B O 1
ATOM 3096 N N . ARG B 1 194 ? 11.328 18.422 -6.758 1 97 194 ARG B N 1
ATOM 3097 C CA . ARG B 1 194 ? 10.641 18.422 -8.047 1 97 194 ARG B CA 1
ATOM 3098 C C . ARG B 1 194 ? 9.156 18.125 -7.875 1 97 194 ARG B C 1
ATOM 3100 O O . ARG B 1 194 ? 8.375 18.297 -8.812 1 97 194 ARG B O 1
ATOM 3107 N N . PHE B 1 195 ? 8.789 17.719 -6.629 1 96.12 195 PHE B N 1
ATOM 3108 C CA . PHE B 1 195 ? 7.379 17.594 -6.281 1 96.12 195 PHE B CA 1
ATOM 3109 C C . PHE B 1 195 ? 6.812 18.922 -5.805 1 96.12 195 PHE B C 1
ATOM 3111 O O . PHE B 1 195 ? 5.602 19.062 -5.625 1 96.12 195 PHE B O 1
ATOM 3118 N N . GLY B 1 196 ? 7.785 19.922 -5.52 1 96.25 196 GLY B N 1
ATOM 3119 C CA . GLY B 1 196 ? 7.375 21.188 -4.945 1 96.25 196 GLY B CA 1
ATOM 3120 C C . GLY B 1 196 ? 7.605 21.281 -3.449 1 96.25 196 GLY B C 1
ATOM 3121 O O . GLY B 1 196 ? 7.191 22.234 -2.803 1 96.25 196 GLY B O 1
ATOM 3122 N N . ALA B 1 197 ? 8.203 20.266 -2.859 1 94.88 197 ALA B N 1
ATOM 3123 C CA . ALA B 1 197 ? 8.547 20.281 -1.439 1 94.88 197 ALA B CA 1
ATOM 3124 C C . ALA B 1 197 ? 9.82 21.078 -1.194 1 94.88 197 ALA B C 1
ATOM 3126 O O . ALA B 1 197 ? 10.891 20.516 -0.977 1 94.88 197 ALA B O 1
ATOM 3127 N N . ILE B 1 198 ? 9.672 22.328 -1.181 1 93.81 198 ILE B N 1
ATOM 3128 C CA . ILE B 1 198 ? 10.797 23.25 -1.039 1 93.81 198 ILE B CA 1
ATOM 3129 C C . ILE B 1 198 ? 10.633 24.078 0.23 1 93.81 198 ILE B C 1
ATOM 3131 O O . ILE B 1 198 ? 9.516 24.484 0.575 1 93.81 198 ILE B O 1
ATOM 3135 N N . TRP B 1 199 ? 11.773 24.359 0.766 1 92.25 199 TRP B N 1
ATOM 3136 C CA . TRP B 1 199 ? 11.758 25.219 1.938 1 92.25 199 TRP B CA 1
ATOM 3137 C C . TR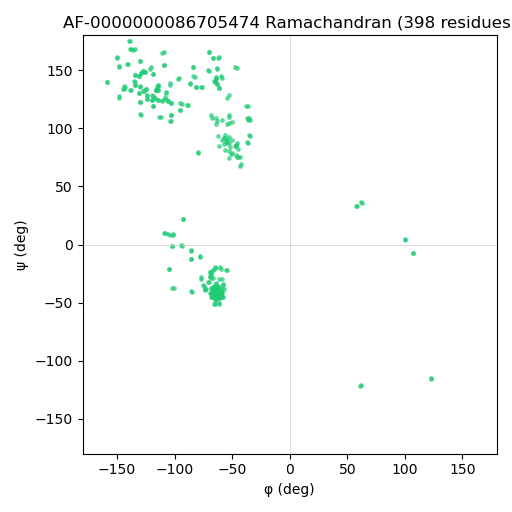P B 1 199 ? 11.164 26.578 1.6 1 92.25 199 TRP B C 1
ATOM 3139 O O . TRP B 1 199 ? 11.469 27.156 0.554 1 92.25 199 TRP B O 1
ATOM 3149 N N . PRO B 1 200 ? 10.273 27.047 2.488 1 88.31 200 PRO B N 1
ATOM 3150 C CA . PRO B 1 200 ? 9.719 28.375 2.219 1 88.31 200 PRO B CA 1
ATOM 3151 C C . PRO B 1 200 ? 10.773 29.469 2.246 1 88.31 200 PRO B C 1
ATOM 3153 O O . PRO B 1 200 ? 11.805 29.328 2.91 1 88.31 200 PRO B O 1
ATOM 3156 N N . GLN B 1 201 ? 10.461 30.516 1.452 1 80.88 201 GLN B N 1
ATOM 3157 C CA . GLN B 1 201 ? 11.383 31.641 1.374 1 80.88 201 GLN B CA 1
ATOM 3158 C C . GLN B 1 201 ? 10.883 32.812 2.201 1 80.88 201 GLN B C 1
ATOM 3160 O O . GLN B 1 201 ? 9.672 32.969 2.402 1 80.88 201 GLN B O 1
#

Sequence (402 aa):
MLPSRRPRMKKTGYWLGAWLLLGALPAQGAMVQSESSVQVNFYPITAATARQWLPALGIRAPLVGDVRVLGKASYRLDWQLDLEPSAQGCRLRQVTTRLKGEVALPRWYELETASAHERRDWYALLGALADYEGAQRRLVQDGAWQIGYAIAALPTAVSCPALQEAAWQQGQQELKRVQKALNVQAEQSGHGRRFGAIWPQMLPSRRPRMKKTGYWLGAWLLLGALPAQGAMVQSESSVQVNFYPITAATARQWLPALGIRAPLVGDVRVLGKASYRLDWQLDLEPSAQGCRLRQVTTRLKGEVALPRWYELETASAHERRDWYALLGALADYEGAQRRLVQDGAWQIGYAIAALPTAVSCPALQEAAWQQGQQELKRVQKALNVQAEQSGHGRRFGAIWPQ

Solvent-accessible surface area (backbone atoms only — not comparable to full-atom values): 22265 Å² total; per-residue (Å²): 135,80,82,78,78,74,81,77,75,76,78,76,77,77,77,77,74,74,76,73,73,74,66,75,71,73,82,69,67,34,30,32,33,44,35,37,41,38,34,39,41,53,43,71,30,75,38,91,46,72,82,39,40,50,66,30,45,72,70,53,40,50,67,61,85,91,40,73,36,76,60,50,72,50,75,47,76,52,73,47,77,42,71,40,85,48,100,76,22,18,38,58,51,31,33,38,23,42,37,40,34,40,32,37,37,74,35,63,75,46,54,85,77,41,53,73,69,52,44,51,54,49,51,48,36,51,50,12,41,49,50,39,53,46,54,51,49,49,49,52,54,51,33,44,49,49,26,29,52,58,41,52,65,54,73,70,21,81,33,57,70,58,40,50,51,52,36,50,52,47,33,50,54,40,50,52,51,36,54,50,49,51,50,51,52,35,60,76,26,59,68,23,41,76,53,48,36,57,83,76,126,137,80,84,79,80,74,82,79,78,75,80,77,74,79,76,78,74,76,77,73,74,74,67,75,71,74,83,70,65,36,30,31,34,43,34,36,42,37,34,40,42,54,43,71,29,74,36,92,45,72,85,38,40,51,66,31,45,72,69,54,40,51,68,63,86,92,41,73,37,78,60,50,74,50,78,48,75,51,73,47,78,42,73,42,84,46,101,75,21,17,39,58,50,30,31,38,23,41,37,41,34,41,33,39,37,72,37,61,74,47,54,88,76,40,53,72,69,50,46,51,53,48,50,49,37,52,49,14,41,48,52,39,54,47,53,53,48,51,48,53,54,52,35,45,49,50,26,28,53,56,40,54,66,54,74,72,21,82,34,58,70,56,39,51,51,52,36,50,53,48,34,50,54,40,50,52,51,36,53,50,50,50,50,51,51,34,61,75,27,59,67,22,41,76,53,50,36,58,83,75,125

pLDDT: mean 87.95, std 17.88, range [33.72, 98.88]

Radius of gyration: 32.16 Å; Cα contacts (8 Å, |Δi|>4): 633; chains: 2; bounding box: 58×128×115 Å